Protein 4W8V (pdb70)

Secondary structure (DSSP, 8-state):
---S-EEEEEEEEESS-EEEE-----HHHHHIIIIISTTPPPB-HHHHHHHHHHHHHHHHHTT----HHHHHHHHHHHHHHS-HHHHTTT----SS--HHHHHHHHHTTT--HHHHHHHHHHHH--SSS--SSEEPPBEE-GGG--S----EEEEEEEEEE-S--SS---SSPTT----S--EEEEEE-SS-EEEEEEEES-HHHHHHHHHHHHHHHHHT-SSS-GGGTTT-EEE--/----EEEEEEEEESS-EEEE-----HHHHHHHHHTSTT---B-HHHHHHHHHHHHHHHHGGG----HHHHHHHHHHHHHHS-HHHHTTT----SS--HHHHHHHHHTTT--HHHHHHHHHHHH--SSS--SEEEPPBEE-GGG--S----EEEEEEEEEE-S-----PPTT----S--EEEEEEPTT-EEEEEEEESSHHHHHHHHHHHHHHHHHT-SSS-GGGTTT-EEE-

Structure (mmCIF, N/CA/C/O backbone):
data_4W8V
#
_entry.id   4W8V
#
_cell.length_a   72.396
_cell.length_b   127.731
_cell.length_c   133.303
_cell.angle_alpha   90.00
_cell.angle_beta   90.00
_cell.angle_gamma   90.00
#
_symmetry.space_group_name_H-M   'I 21 21 21'
#
loop_
_entity.id
_entity.type
_entity.pdbx_description
1 polymer 'CRISPR system Cmr subunit Cmr6'
2 water water
#
loop_
_atom_site.group_PDB
_atom_site.id
_atom_site.type_symbol
_atom_site.label_atom_id
_atom_site.label_alt_id
_atom_site.label_comp_id
_atom_site.label_asym_id
_atom_site.label_entity_id
_atom_site.label_seq_id
_atom_site.pdbx_PDB_ins_code
_atom_site.Cartn_x
_atom_site.Cartn_y
_atom_site.Cartn_z
_atom_site.occupancy
_atom_site.B_iso_or_equiv
_atom_site.auth_seq_id
_atom_site.auth_comp_id
_atom_site.auth_asym_id
_atom_site.auth_atom_id
_atom_site.pdbx_PDB_model_num
ATOM 1 N N . MET A 1 8 ? 23.050 -17.862 -34.206 1.00 108.98 102 MET A N 1
ATOM 2 C CA . MET A 1 8 ? 24.372 -17.259 -33.982 1.00 116.63 102 MET A CA 1
ATOM 3 C C . MET A 1 8 ? 24.625 -16.961 -32.506 1.00 131.24 102 MET A C 1
ATOM 4 O O . MET A 1 8 ? 25.614 -17.424 -31.931 1.00 132.07 102 MET A O 1
ATOM 6 N N . LEU A 1 9 ? 23.707 -16.191 -31.926 1.00 141.76 103 LEU A N 1
ATOM 7 C CA . LEU A 1 9 ? 23.915 -15.382 -30.730 1.00 139.14 103 LEU A CA 1
ATOM 8 C C . LEU A 1 9 ? 24.809 -14.208 -31.149 1.00 163.34 103 LEU A C 1
ATOM 9 O O . LEU A 1 9 ? 25.601 -14.310 -32.077 1.00 168.63 103 LEU A O 1
ATOM 11 N N . ASN A 1 10 ? 24.682 -13.080 -30.468 1.00 152.48 104 ASN A N 1
ATOM 12 C CA . ASN A 1 10 ? 25.331 -11.849 -30.924 1.00 151.43 104 ASN A CA 1
ATOM 13 C C . ASN A 1 10 ? 26.862 -11.887 -30.943 1.00 159.02 104 ASN A C 1
ATOM 14 O O . ASN A 1 10 ? 27.489 -10.963 -31.466 1.00 161.91 104 ASN A O 1
ATOM 19 N N . SER A 1 11 ? 27.442 -12.961 -30.401 1.00 148.34 105 SER A N 1
ATOM 20 C CA . SER A 1 11 ? 28.887 -13.082 -30.155 1.00 135.68 105 SER A CA 1
ATOM 21 C C . SER A 1 11 ? 29.348 -12.100 -29.071 1.00 129.45 105 SER A C 1
ATOM 22 O O . SER A 1 11 ? 30.543 -11.978 -28.789 1.00 137.14 105 SER A O 1
ATOM 25 N N . LEU A 1 12 ? 28.388 -11.406 -28.468 1.00 111.37 106 LEU A N 1
ATOM 26 C CA . LEU A 1 12 ? 28.648 -10.535 -27.333 1.00 100.61 106 LEU A CA 1
ATOM 27 C C . LEU A 1 12 ? 28.719 -11.329 -26.034 1.00 93.45 106 LEU A C 1
ATOM 28 O O . LEU A 1 12 ? 28.061 -12.354 -25.892 1.00 96.00 106 LEU A O 1
ATOM 33 N N . HIS A 1 13 ? 29.513 -10.845 -25.084 1.00 90.31 107 HIS A N 1
ATOM 34 C CA . HIS A 1 13 ? 29.488 -11.365 -23.724 1.00 86.23 107 HIS A CA 1
ATOM 35 C C . HIS A 1 13 ? 28.288 -10.791 -22.990 1.00 87.80 107 HIS A C 1
ATOM 36 O O . HIS A 1 13 ? 28.154 -9.575 -22.870 1.00 87.40 107 HIS A O 1
ATOM 43 N N . ALA A 1 14 ? 27.409 -11.653 -22.499 1.00 80.33 108 ALA A N 1
ATOM 44 C CA . ALA A 1 14 ? 26.239 -11.167 -21.785 1.00 76.33 108 ALA A CA 1
ATOM 45 C C . ALA A 1 14 ? 26.342 -11.433 -20.285 1.00 80.11 108 ALA A C 1
ATOM 46 O O . ALA A 1 14 ? 26.159 -12.563 -19.845 1.00 78.99 108 ALA A O 1
ATOM 48 N N . ILE A 1 15 ? 26.616 -10.386 -19.507 1.00 72.50 109 ILE A N 1
ATOM 49 C CA . ILE A 1 15 ? 26.610 -10.508 -18.053 1.00 71.37 109 ILE A CA 1
ATOM 50 C C . ILE A 1 15 ? 25.187 -10.299 -17.552 1.00 69.66 109 ILE A C 1
ATOM 51 O O . ILE A 1 15 ? 24.576 -9.267 -17.822 1.00 69.77 109 ILE A O 1
ATOM 56 N N . THR A 1 16 ? 24.644 -11.280 -16.839 1.00 62.96 110 THR A N 1
ATOM 57 C CA . THR A 1 16 ? 23.285 -11.156 -16.339 1.00 55.71 110 THR A CA 1
ATOM 58 C C . THR A 1 16 ? 23.152 -11.428 -14.851 1.00 61.82 110 THR A C 1
ATOM 59 O O . THR A 1 16 ? 24.023 -12.035 -14.230 1.00 69.80 110 THR A O 1
ATOM 63 N N . GLY A 1 17 ? 22.039 -10.963 -14.295 1.00 66.00 111 GLY A N 1
ATOM 64 C CA . GLY A 1 17 ? 21.650 -11.275 -12.935 1.00 62.36 111 GLY A CA 1
ATOM 65 C C . GLY A 1 17 ? 20.145 -11.214 -12.764 1.00 61.87 111 GLY A C 1
ATOM 66 O O . GLY A 1 17 ? 19.445 -10.640 -13.584 1.00 65.99 111 GLY A O 1
ATOM 67 N N . LYS A 1 18 ? 19.646 -11.818 -11.694 1.00 70.82 112 LYS A N 1
ATOM 68 C CA . LYS A 1 18 ? 18.231 -11.746 -11.363 1.00 74.03 112 LYS A CA 1
ATOM 69 C C . LYS A 1 18 ? 17.992 -10.744 -10.241 1.00 71.76 112 LYS A C 1
ATOM 70 O O . LYS A 1 18 ? 18.631 -10.816 -9.199 1.00 70.59 112 LYS A O 1
ATOM 76 N N . PHE A 1 19 ? 17.062 -9.819 -10.457 1.00 64.75 113 PHE A N 1
ATOM 77 C CA . PHE A 1 19 ? 16.813 -8.736 -9.509 1.00 61.18 113 PHE A CA 1
ATOM 78 C C . PHE A 1 19 ? 15.357 -8.722 -9.091 1.00 61.00 113 PHE A C 1
ATOM 79 O O . PHE A 1 19 ? 14.478 -8.996 -9.897 1.00 64.79 113 PHE A O 1
ATOM 87 N N . LYS A 1 20 ? 15.102 -8.434 -7.821 1.00 60.95 114 LYS A N 1
ATOM 88 C CA . LYS A 1 20 ? 13.729 -8.270 -7.364 1.00 61.58 114 LYS A CA 1
ATOM 89 C C . LYS A 1 20 ? 13.522 -6.827 -6.970 1.00 59.14 114 LYS A C 1
ATOM 90 O O . LYS A 1 20 ? 14.480 -6.159 -6.596 1.00 60.56 114 LYS A O 1
ATOM 96 N N . THR A 1 21 ? 12.283 -6.347 -7.079 1.00 55.08 115 THR A N 1
ATOM 97 C CA . THR A 1 21 ? 11.935 -4.995 -6.656 1.00 59.81 115 THR A CA 1
ATOM 98 C C . THR A 1 21 ? 11.997 -4.900 -5.129 1.00 67.45 115 THR A C 1
ATOM 99 O O . THR A 1 21 ? 11.179 -5.513 -4.443 1.00 67.45 115 THR A O 1
ATOM 103 N N . GLN A 1 22 ? 12.975 -4.172 -4.592 1.00 58.39 116 GLN A N 1
ATOM 104 C CA . GLN A 1 22 ? 13.092 -4.052 -3.141 1.00 60.15 116 GLN A CA 1
ATOM 105 C C . GLN A 1 22 ? 11.972 -3.169 -2.577 1.00 64.96 116 GLN A C 1
ATOM 106 O O . GLN A 1 22 ? 11.420 -3.454 -1.513 1.00 66.91 116 GLN A O 1
ATOM 112 N N . SER A 1 23 ? 11.650 -2.102 -3.303 1.00 58.84 117 SER A N 1
ATOM 113 C CA . SER A 1 23 ? 10.507 -1.256 -3.019 1.00 56.64 117 SER A CA 1
ATOM 114 C C . SER A 1 23 ? 9.596 -1.273 -4.249 1.00 63.39 117 SER A C 1
ATOM 115 O O . SER A 1 23 ? 9.950 -1.845 -5.276 1.00 63.50 117 SER A O 1
ATOM 118 N N . ARG A 1 24 ? 8.422 -0.654 -4.160 1.00 61.43 118 ARG A N 1
ATOM 119 C CA . ARG A 1 24 ? 7.517 -0.661 -5.297 1.00 51.06 118 ARG A CA 1
ATOM 120 C C . ARG A 1 24 ? 8.098 0.085 -6.484 1.00 57.21 118 ARG A C 1
ATOM 121 O O . ARG A 1 24 ? 8.825 1.083 -6.347 1.00 54.17 118 ARG A O 1
ATOM 129 N N . LEU A 1 25 ? 7.767 -0.413 -7.664 1.00 58.01 119 LEU A N 1
ATOM 130 C CA . LEU A 1 25 ? 8.295 0.155 -8.886 1.00 61.88 119 LEU A CA 1
ATOM 131 C C . LEU A 1 25 ? 7.175 0.817 -9.685 1.00 58.93 119 LEU A C 1
ATOM 132 O O . LEU A 1 25 ? 6.125 0.214 -9.938 1.00 66.92 119 LEU A O 1
ATOM 137 N N . VAL A 1 26 ? 7.410 2.072 -10.046 1.00 58.62 120 VAL A N 1
ATOM 138 C CA . VAL A 1 26 ? 6.431 2.903 -10.733 1.00 54.79 120 VAL A CA 1
ATOM 139 C C . VAL A 1 26 ? 6.898 3.161 -12.163 1.00 53.09 120 VAL A C 1
ATOM 140 O O . VAL A 1 26 ? 7.910 3.807 -12.398 1.00 60.35 120 VAL A O 1
ATOM 144 N N . VAL A 1 27 ? 6.157 2.617 -13.115 1.00 53.81 121 VAL A N 1
ATOM 145 C CA . VAL A 1 27 ? 6.559 2.576 -14.521 1.00 52.99 121 VAL A CA 1
ATOM 146 C C . VAL A 1 27 ? 5.519 3.258 -15.398 1.00 55.51 121 VAL A C 1
ATOM 147 O O . VAL A 1 27 ? 4.340 2.972 -15.280 1.00 61.97 121 VAL A O 1
ATOM 151 N N . GLY A 1 28 ? 5.948 4.166 -16.273 1.00 60.60 122 GLY A N 1
ATOM 152 C CA . GLY A 1 28 ? 5.051 4.793 -17.230 1.00 51.52 122 GLY A CA 1
ATOM 153 C C . GLY A 1 28 ? 4.796 3.904 -18.433 1.00 65.06 122 GLY A C 1
ATOM 154 O O . GLY A 1 28 ? 5.729 3.330 -19.008 1.00 59.88 122 GLY A O 1
ATOM 155 N N . LEU A 1 29 ? 3.532 3.771 -18.812 1.00 57.39 123 LEU A N 1
ATOM 156 C CA . LEU A 1 29 ? 3.200 3.049 -20.029 1.00 65.94 123 LEU A CA 1
ATOM 157 C C . LEU A 1 29 ? 3.259 3.961 -21.246 1.00 78.47 123 LEU A C 1
ATOM 158 O O . LEU A 1 29 ? 2.521 4.942 -21.340 1.00 74.55 123 LEU A O 1
ATOM 163 N N . GLY A 1 30 ? 4.148 3.635 -22.174 1.00 81.25 124 GLY A N 1
ATOM 164 C CA . GLY A 1 30 ? 4.303 4.431 -23.371 1.00 76.31 124 GLY A CA 1
ATOM 165 C C . GLY A 1 30 ? 3.290 4.031 -24.419 1.00 71.53 124 GLY A C 1
ATOM 166 O O . GLY A 1 30 ? 2.205 3.559 -24.100 1.00 69.33 124 GLY A O 1
ATOM 167 N N . ASP A 1 31 ? 3.635 4.258 -25.677 1.00 79.93 125 ASP A N 1
ATOM 168 C CA . ASP A 1 31 ? 2.909 3.660 -26.781 1.00 72.74 125 ASP A CA 1
ATOM 169 C C . ASP A 1 31 ? 3.432 2.250 -26.993 1.00 65.57 125 ASP A C 1
ATOM 170 O O . ASP A 1 31 ? 4.477 2.046 -27.606 1.00 68.52 125 ASP A O 1
ATOM 175 N N . GLU A 1 32 ? 2.698 1.282 -26.464 1.00 63.67 126 GLU A N 1
ATOM 176 C CA . GLU A 1 32 ? 3.094 -0.125 -26.581 1.00 63.90 126 GLU A CA 1
ATOM 177 C C . GLU A 1 32 ? 2.834 -0.646 -27.972 1.00 55.38 126 GLU A C 1
ATOM 178 O O . GLU A 1 32 ? 1.745 -0.541 -28.501 1.00 59.75 126 GLU A O 1
ATOM 184 N N . SER A 1 33 ? 3.880 -1.174 -28.578 1.00 54.01 127 SER A N 1
ATOM 185 C CA . SER A 1 33 ? 3.734 -2.060 -29.727 1.00 56.04 127 SER A CA 1
ATOM 186 C C . SER A 1 33 ? 2.928 -3.333 -29.381 1.00 56.90 127 SER A C 1
ATOM 187 O O . SER A 1 33 ? 2.754 -3.691 -28.212 1.00 62.04 127 SER A O 1
ATOM 190 N N . VAL A 1 34 ? 2.432 -4.004 -30.407 1.00 66.32 128 VAL A N 1
ATOM 191 C CA . VAL A 1 34 ? 1.706 -5.260 -30.243 1.00 60.38 128 VAL A CA 1
ATOM 192 C C . VAL A 1 34 ? 2.551 -6.317 -29.551 1.00 59.70 128 VAL A C 1
ATOM 193 O O . VAL A 1 34 ? 2.053 -7.083 -28.708 1.00 62.27 128 VAL A O 1
ATOM 197 N N . TYR A 1 35 ? 3.830 -6.366 -29.904 1.00 52.56 129 TYR A N 1
ATOM 198 C CA . TYR A 1 35 ? 4.749 -7.261 -29.214 1.00 55.76 129 TYR A CA 1
ATOM 199 C C . TYR A 1 35 ? 4.799 -6.956 -27.720 1.00 63.99 129 TYR A C 1
ATOM 200 O O . TYR A 1 35 ? 4.539 -7.839 -26.900 1.00 54.22 129 TYR A O 1
ATOM 209 N N . GLU A 1 36 ? 5.071 -5.694 -27.368 1.00 55.61 130 GLU A N 1
ATOM 210 C CA . GLU A 1 36 ? 5.175 -5.322 -25.966 1.00 55.03 130 GLU A CA 1
ATOM 211 C C . GLU A 1 36 ? 3.907 -5.631 -25.188 1.00 54.90 130 GLU A C 1
ATOM 212 O O . GLU A 1 36 ? 3.982 -6.050 -24.023 1.00 54.92 130 GLU A O 1
ATOM 218 N N . THR A 1 37 ? 2.758 -5.389 -25.808 1.00 50.24 131 THR A N 1
ATOM 219 C CA . THR A 1 37 ? 1.477 -5.712 -25.193 1.00 56.48 131 THR A CA 1
ATOM 220 C C . THR A 1 37 ? 1.313 -7.238 -25.056 1.00 65.26 131 THR A C 1
ATOM 221 O O . THR A 1 37 ? 0.817 -7.751 -24.046 1.00 57.88 131 THR A O 1
ATOM 225 N N . SER A 1 38 ? 1.762 -7.966 -26.063 1.00 56.30 132 SER A N 1
ATOM 226 C CA . SER A 1 38 ? 1.645 -9.437 -26.026 1.00 58.36 132 SER A CA 1
ATOM 227 C C . SER A 1 38 ? 2.397 -10.047 -24.837 1.00 62.47 132 SER A C 1
ATOM 228 O O . SER A 1 38 ? 1.813 -10.726 -23.999 1.00 62.96 132 SER A O 1
ATOM 231 N N . ILE A 1 39 ? 3.697 -9.813 -24.768 1.00 55.85 133 ILE A N 1
ATOM 232 C CA . ILE A 1 39 ? 4.489 -10.247 -23.625 1.00 64.75 133 ILE A CA 1
ATOM 233 C C . ILE A 1 39 ? 3.898 -9.784 -22.291 1.00 68.47 133 ILE A C 1
ATOM 234 O O . ILE A 1 39 ? 3.763 -10.574 -21.367 1.00 56.71 133 ILE A O 1
ATOM 239 N N . ARG A 1 40 ? 3.521 -8.508 -22.193 1.00 60.69 134 ARG A N 1
ATOM 240 C CA . ARG A 1 40 ? 3.115 -7.974 -20.892 1.00 68.63 134 ARG A CA 1
ATOM 241 C C . ARG A 1 40 ? 1.801 -8.593 -20.399 1.00 61.26 134 ARG A C 1
ATOM 242 O O . ARG A 1 40 ? 1.689 -8.991 -19.245 1.00 66.53 134 ARG A O 1
ATOM 250 N N . LEU A 1 41 ? 0.806 -8.665 -21.269 1.00 62.72 135 LEU A N 1
ATOM 251 C CA . LEU A 1 41 ? -0.489 -9.194 -20.862 1.00 63.09 135 LEU A CA 1
ATOM 252 C C . LEU A 1 41 ? -0.440 -10.717 -20.657 1.00 64.27 135 LEU A C 1
ATOM 253 O O . LEU A 1 41 ? -0.906 -11.230 -19.642 1.00 70.39 135 LEU A O 1
ATOM 258 N N . LEU A 1 42 ? 0.169 -11.419 -21.604 1.00 59.75 136 LEU A N 1
ATOM 259 C CA . LEU A 1 42 ? 0.028 -12.877 -21.703 1.00 58.58 136 LEU A CA 1
ATOM 260 C C . LEU A 1 42 ? 1.089 -13.652 -20.931 1.00 63.28 136 LEU A C 1
ATOM 261 O O . LEU A 1 42 ? 0.853 -14.777 -20.495 1.00 70.75 136 LEU A O 1
ATOM 266 N N . ARG A 1 43 ? 2.260 -13.051 -20.770 1.00 64.06 137 ARG A N 1
ATOM 267 C CA . ARG A 1 43 ? 3.356 -13.680 -20.051 1.00 67.26 137 ARG A CA 1
ATOM 268 C C . ARG A 1 43 ? 3.526 -13.166 -18.623 1.00 72.63 137 ARG A C 1
ATOM 269 O O . ARG A 1 43 ? 3.747 -13.950 -17.690 1.00 64.16 137 ARG A O 1
ATOM 277 N N . ASN A 1 44 ? 3.435 -11.848 -18.450 1.00 61.43 138 ASN A N 1
ATOM 278 C CA . ASN A 1 44 ? 3.910 -11.240 -17.212 1.00 57.26 138 ASN A CA 1
ATOM 279 C C . ASN A 1 44 ? 2.856 -10.654 -16.262 1.00 60.20 138 ASN A C 1
ATOM 280 O O . ASN A 1 44 ? 3.195 -9.873 -15.388 1.00 69.95 138 ASN A O 1
ATOM 285 N N . TYR A 1 45 ? 1.600 -11.036 -16.419 1.00 59.47 139 TYR A N 1
ATOM 286 C CA . TYR A 1 45 ? 0.513 -10.593 -15.543 1.00 67.62 139 TYR A CA 1
ATOM 287 C C . TYR A 1 45 ? 0.354 -9.073 -15.517 1.00 63.64 139 TYR A C 1
ATOM 288 O O . TYR A 1 45 ? -0.059 -8.502 -14.514 1.00 64.71 139 TYR A O 1
ATOM 297 N N . GLY A 1 46 ? 0.682 -8.419 -16.621 1.00 72.18 140 GLY A N 1
ATOM 298 C CA . GLY A 1 46 ? 0.506 -6.977 -16.729 1.00 60.40 140 GLY A CA 1
ATOM 299 C C . GLY A 1 46 ? 1.717 -6.165 -16.320 1.00 60.87 140 GLY A C 1
ATOM 300 O O . GLY A 1 46 ? 1.728 -4.935 -16.458 1.00 64.77 140 GLY A O 1
ATOM 301 N N . VAL A 1 47 ? 2.746 -6.842 -15.830 1.00 62.06 141 VAL A N 1
ATOM 302 C CA . VAL A 1 47 ? 3.949 -6.161 -15.353 1.00 61.98 141 VAL A CA 1
ATOM 303 C C . VAL A 1 47 ? 4.807 -5.637 -16.514 1.00 62.93 141 VAL A C 1
ATOM 304 O O . VAL A 1 47 ? 5.256 -6.419 -17.354 1.00 69.78 141 VAL A O 1
ATOM 308 N N . PRO A 1 48 ? 5.034 -4.310 -16.579 1.00 56.43 142 PRO A N 1
ATOM 309 C CA . PRO A 1 48 ? 5.824 -3.817 -17.709 1.00 55.19 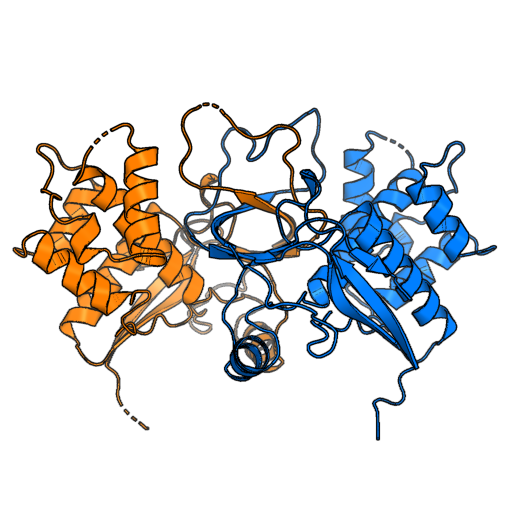142 PRO A CA 1
ATOM 310 C C . PRO A 1 48 ? 7.322 -4.017 -17.503 1.00 50.51 142 PRO A C 1
ATOM 311 O O . PRO A 1 48 ? 7.760 -4.398 -16.428 1.00 59.53 142 PRO A O 1
ATOM 315 N N . TYR A 1 49 ? 8.123 -3.799 -18.529 1.00 55.47 143 TYR A N 1
ATOM 316 C CA . TYR A 1 49 ? 9.564 -3.901 -18.338 1.00 59.31 143 TYR A CA 1
ATOM 317 C C . TYR A 1 49 ? 10.191 -2.546 -18.071 1.00 60.63 143 TYR A C 1
ATOM 318 O O . TYR A 1 49 ? 9.527 -1.509 -18.140 1.00 59.94 143 TYR A O 1
ATOM 327 N N . ILE A 1 50 ? 11.481 -2.584 -17.745 1.00 69.29 144 ILE A N 1
ATOM 328 C CA . ILE A 1 50 ? 12.293 -1.386 -17.568 1.00 56.81 144 ILE A CA 1
ATOM 329 C C . ILE A 1 50 ? 13.198 -1.234 -18.769 1.00 55.70 144 ILE A C 1
ATOM 330 O O . ILE A 1 50 ? 14.073 -2.073 -18.989 1.00 55.76 144 ILE A O 1
ATOM 335 N N . PRO A 1 51 ? 13.005 -0.156 -19.548 1.00 61.74 145 PRO A N 1
ATOM 336 C CA . PRO A 1 51 ? 13.802 0.086 -20.756 1.00 55.80 145 PRO A CA 1
ATOM 337 C C . PRO A 1 51 ? 15.298 0.172 -20.462 1.00 54.83 145 PRO A C 1
ATOM 338 O O . PRO A 1 51 ? 15.720 0.782 -19.487 1.00 62.08 145 PRO A O 1
ATOM 342 N N . GLY A 1 52 ? 16.098 -0.445 -21.310 1.00 58.00 146 GLY A N 1
ATOM 343 C CA . GLY A 1 52 ? 17.540 -0.413 -21.146 1.00 69.51 146 GLY A CA 1
ATOM 344 C C . GLY A 1 52 ? 18.119 0.992 -21.245 1.00 61.60 146 GLY A C 1
ATOM 345 O O . GLY A 1 52 ? 19.210 1.263 -20.740 1.00 68.13 146 GLY A O 1
ATOM 346 N N . SER A 1 53 ? 17.398 1.885 -21.918 1.00 62.11 147 SER A N 1
ATOM 347 C CA . SER A 1 53 ? 17.817 3.276 -22.015 1.00 61.25 147 SER A CA 1
ATOM 348 C C . SER A 1 53 ? 17.667 3.935 -20.650 1.00 62.17 147 SER A C 1
ATOM 349 O O . SER A 1 53 ? 18.478 4.777 -20.268 1.00 61.54 147 SER A O 1
ATOM 352 N N . ALA A 1 54 ? 16.648 3.534 -19.900 1.00 55.41 148 ALA A N 1
ATOM 353 C CA . ALA A 1 54 ? 16.503 4.014 -18.531 1.00 59.79 148 ALA A CA 1
ATOM 354 C C . ALA A 1 54 ? 17.590 3.437 -17.617 1.00 58.84 148 ALA A C 1
ATOM 355 O O . ALA A 1 54 ? 18.096 4.135 -16.745 1.00 59.06 148 ALA A O 1
ATOM 357 N N . ILE A 1 55 ? 17.950 2.171 -17.817 1.00 52.28 149 ILE A N 1
ATOM 358 C CA . ILE A 1 55 ? 19.036 1.570 -17.047 1.00 54.22 149 ILE A CA 1
ATOM 359 C C . ILE A 1 55 ? 20.345 2.293 -17.362 1.00 55.63 149 ILE A C 1
ATOM 360 O O . ILE A 1 55 ? 21.110 2.630 -16.455 1.00 61.11 149 ILE A O 1
ATOM 365 N N . LYS A 1 56 ? 20.564 2.590 -18.641 1.00 57.00 150 LYS A N 1
ATOM 366 C CA . LYS A 1 56 ? 21.732 3.356 -19.067 1.00 54.40 150 LYS A CA 1
ATOM 367 C C . LYS A 1 56 ? 21.770 4.766 -18.472 1.00 59.15 150 LYS A C 1
ATOM 368 O O . LYS A 1 56 ? 22.810 5.221 -18.016 1.00 66.03 150 LYS A O 1
ATOM 374 N N . GLY A 1 57 ? 20.635 5.457 -18.501 1.00 55.76 151 GLY A N 1
ATOM 375 C CA . GLY A 1 57 ? 20.527 6.798 -17.958 1.00 45.84 151 GLY A CA 1
ATOM 376 C C . GLY A 1 57 ? 20.867 6.917 -16.487 1.00 55.06 151 GLY A C 1
ATOM 377 O O . GLY A 1 57 ? 21.730 7.712 -16.101 1.00 55.41 151 GLY A O 1
ATOM 378 N N . VAL A 1 58 ? 20.188 6.137 -15.655 1.00 53.49 152 VAL A N 1
ATOM 379 C CA . VAL A 1 58 ? 20.483 6.142 -14.229 1.00 59.10 152 VAL A CA 1
ATOM 380 C C . VAL A 1 58 ? 21.950 5.747 -13.939 1.00 56.81 152 VAL A C 1
ATOM 381 O O . VAL A 1 58 ? 22.562 6.279 -13.018 1.00 56.25 152 VAL A O 1
ATOM 385 N N . THR A 1 59 ? 22.522 4.842 -14.737 1.00 51.17 153 THR A N 1
ATOM 386 C CA . THR A 1 59 ? 23.917 4.430 -14.553 1.00 58.27 153 THR A CA 1
ATOM 387 C C . THR A 1 59 ? 24.894 5.518 -15.008 1.00 55.10 153 THR A C 1
ATOM 388 O O . THR A 1 59 ? 25.898 5.739 -14.356 1.00 61.53 153 THR A O 1
ATOM 392 N N . ARG A 1 60 ? 24.612 6.158 -16.142 1.00 55.38 154 ARG A N 1
ATOM 393 C CA . ARG A 1 60 ? 25.262 7.407 -16.543 1.00 68.24 154 ARG A CA 1
ATOM 394 C C . ARG A 1 60 ? 25.271 8.427 -15.397 1.00 59.19 154 ARG A C 1
ATOM 395 O O . ARG A 1 60 ? 26.298 8.991 -15.041 1.00 60.09 154 ARG A O 1
ATOM 403 N N . HIS A 1 61 ? 24.079 8.673 -14.870 1.00 50.00 155 HIS A N 1
ATOM 404 C CA . HIS A 1 61 ? 23.847 9.673 -13.844 1.00 52.08 155 HIS A CA 1
ATOM 405 C C . HIS A 1 61 ? 24.712 9.430 -12.635 1.00 52.82 155 HIS A C 1
ATOM 406 O O . HIS A 1 61 ? 25.323 10.356 -12.095 1.00 61.11 155 HIS A O 1
ATOM 413 N N . LEU A 1 62 ? 24.760 8.174 -12.217 1.00 58.39 156 LEU A N 1
ATOM 414 C CA . LEU A 1 62 ? 25.596 7.747 -11.108 1.00 54.66 156 LEU A CA 1
ATOM 415 C C . LEU A 1 62 ? 27.033 8.199 -11.307 1.00 60.65 156 LEU A C 1
ATOM 416 O O . LEU A 1 62 ? 27.646 8.767 -10.395 1.00 63.18 156 LEU A O 1
ATOM 421 N N . THR A 1 63 ? 27.562 7.966 -12.508 1.00 59.99 157 THR A N 1
ATOM 422 C CA . THR A 1 63 ? 28.969 8.249 -12.763 1.00 62.31 157 THR A CA 1
ATOM 423 C C . THR A 1 63 ? 29.260 9.744 -12.863 1.00 63.15 157 THR A C 1
ATOM 424 O O . THR A 1 63 ? 30.377 10.170 -12.584 1.00 67.28 157 THR A O 1
ATOM 428 N N . TYR A 1 64 ? 28.278 10.544 -13.268 1.00 58.93 158 TYR A N 1
ATOM 429 C CA . TYR A 1 64 ? 28.506 11.988 -13.349 1.00 66.79 158 TYR A CA 1
ATOM 430 C C . TYR A 1 64 ? 28.490 12.554 -11.944 1.00 63.35 158 TYR A C 1
ATOM 431 O O . TYR A 1 64 ? 29.169 13.523 -11.646 1.00 65.43 158 TYR A O 1
ATOM 440 N N . TYR A 1 65 ? 27.681 11.930 -11.097 1.00 54.96 159 TYR A N 1
ATOM 441 C CA . TYR A 1 65 ? 27.556 12.318 -9.711 1.00 55.39 159 TYR A CA 1
ATOM 442 C C . TYR A 1 65 ? 28.858 12.070 -8.956 1.00 65.74 159 TYR A C 1
ATOM 443 O O . TYR A 1 65 ? 29.351 12.936 -8.227 1.00 66.53 159 TYR A O 1
ATOM 452 N N . VAL A 1 66 ? 29.414 10.883 -9.137 1.00 62.64 160 VAL A N 1
ATOM 453 C CA . VAL A 1 66 ? 30.658 10.512 -8.485 1.00 60.80 160 VAL A CA 1
ATOM 454 C C . VAL A 1 66 ? 31.825 11.355 -9.007 1.00 62.44 160 VAL A C 1
ATOM 455 O O . VAL A 1 66 ? 32.635 11.860 -8.226 1.00 66.29 160 VAL A O 1
ATOM 459 N N . LEU A 1 67 ? 31.901 11.524 -10.325 1.00 66.88 161 LEU A N 1
ATOM 460 C CA . LEU A 1 67 ? 33.033 12.218 -10.937 1.00 63.15 161 LEU A CA 1
ATOM 461 C C . LEU A 1 67 ? 33.035 13.715 -10.646 1.00 73.21 161 LEU A C 1
ATOM 462 O O . LEU A 1 67 ? 34.064 14.378 -10.802 1.00 66.29 161 LEU A O 1
ATOM 467 N N . ALA A 1 68 ? 31.885 14.242 -10.236 1.00 68.54 162 ALA A N 1
ATOM 468 C CA . ALA A 1 68 ? 31.789 15.635 -9.819 1.00 72.60 162 ALA A CA 1
ATOM 469 C C . ALA A 1 68 ? 32.659 15.856 -8.580 1.00 69.91 162 ALA A C 1
ATOM 470 O O . ALA A 1 68 ? 33.201 16.935 -8.369 1.00 73.93 162 ALA A O 1
ATOM 472 N N . GLU A 1 69 ? 32.798 14.815 -7.766 1.00 73.80 163 GLU A N 1
ATOM 473 C CA . GLU A 1 69 ? 33.664 14.870 -6.598 1.00 69.77 163 GLU A CA 1
ATOM 474 C C . GLU A 1 69 ? 35.150 14.950 -6.994 1.00 80.84 163 GLU A C 1
ATOM 475 O O . GLU A 1 69 ? 35.995 15.266 -6.157 1.00 79.44 163 GLU A O 1
ATOM 481 N N . PHE A 1 70 ? 35.457 14.672 -8.265 1.00 71.78 164 PHE A N 1
ATOM 482 C CA . PHE A 1 70 ? 36.843 14.622 -8.752 1.00 74.79 164 PHE A CA 1
ATOM 483 C C . PHE A 1 70 ? 37.360 15.952 -9.317 1.00 72.32 164 PHE A C 1
ATOM 484 O O . PHE A 1 70 ? 38.498 16.030 -9.757 1.00 75.58 164 PHE A O 1
ATOM 492 N N . ILE A 1 71 ? 36.525 16.985 -9.334 1.00 77.55 165 ILE A N 1
ATOM 493 C CA . ILE A 1 71 ? 36.959 18.306 -9.781 1.00 82.80 165 ILE A CA 1
ATOM 494 C C . ILE A 1 71 ? 36.564 19.346 -8.733 1.00 104.10 165 ILE A C 1
ATOM 495 O O . ILE A 1 71 ? 35.760 19.056 -7.851 1.00 101.31 165 ILE A O 1
ATOM 500 N N . ASN A 1 72 ? 37.156 20.535 -8.805 1.00 130.98 166 ASN A N 1
ATOM 501 C CA . ASN A 1 72 ? 36.907 21.572 -7.806 1.00 122.17 166 ASN A CA 1
ATOM 502 C C . ASN A 1 72 ? 37.038 22.974 -8.396 1.00 114.44 166 ASN A C 1
ATOM 503 O O . ASN A 1 72 ? 36.144 23.439 -9.105 1.00 109.05 166 ASN A O 1
ATOM 505 N N . ASN A 1 75 ? 33.852 24.378 -7.491 1.00 119.42 169 ASN A N 1
ATOM 506 C CA . ASN A 1 75 ? 32.845 25.325 -7.018 1.00 126.35 169 ASN A CA 1
ATOM 507 C C . ASN A 1 75 ? 31.742 24.639 -6.221 1.00 117.45 169 ASN A C 1
ATOM 508 O O . ASN A 1 75 ? 32.008 23.711 -5.457 1.00 117.45 169 ASN A O 1
ATOM 513 N N . ASP A 1 76 ? 30.507 25.107 -6.396 1.00 103.22 170 ASP A N 1
ATOM 514 C CA . ASP A 1 76 ? 29.343 24.433 -5.825 1.00 95.98 170 ASP A CA 1
ATOM 515 C C . ASP A 1 76 ? 29.184 23.051 -6.442 1.00 87.65 170 ASP A C 1
ATOM 516 O O . ASP A 1 76 ? 29.437 22.869 -7.632 1.00 79.44 170 ASP A O 1
ATOM 521 N N . PHE A 1 77 ? 28.766 22.076 -5.642 1.00 80.60 171 PHE A N 1
ATOM 522 C CA . PHE A 1 77 ? 28.655 20.713 -6.151 1.00 80.00 171 PHE A CA 1
ATOM 523 C C . PHE A 1 77 ? 27.723 20.615 -7.367 1.00 69.55 171 PHE A C 1
ATOM 524 O O . PHE A 1 77 ? 28.117 20.072 -8.386 1.00 67.41 171 PHE A O 1
ATOM 532 N N . TYR A 1 78 ? 26.515 21.166 -7.263 1.00 63.13 172 TYR A N 1
ATOM 533 C CA . TYR A 1 78 ? 25.543 21.112 -8.352 1.00 65.58 172 TYR A CA 1
ATOM 534 C C . TYR A 1 78 ? 26.115 21.632 -9.677 1.00 70.01 172 TYR A C 1
ATOM 535 O O . TYR A 1 78 ? 25.783 21.106 -10.742 1.00 75.34 172 TYR A O 1
ATOM 544 N N . LYS A 1 79 ? 26.973 22.652 -9.621 1.00 65.30 173 LYS A N 1
ATOM 545 C CA . LYS A 1 79 ? 27.608 23.157 -10.832 1.00 64.04 173 LYS A CA 1
ATOM 546 C C . LYS A 1 79 ? 28.592 22.139 -11.409 1.00 64.60 173 LYS A C 1
ATOM 547 O O . LYS A 1 79 ? 28.647 21.939 -12.620 1.00 64.86 173 LYS A O 1
ATOM 553 N N . ARG A 1 80 ? 29.371 21.501 -10.543 1.00 65.00 174 ARG A N 1
ATOM 554 C CA . ARG A 1 80 ? 30.336 20.507 -10.997 1.00 65.87 174 ARG A CA 1
ATOM 555 C C . ARG A 1 80 ? 29.648 19.310 -11.656 1.00 67.41 174 ARG A C 1
ATOM 556 O O . ARG A 1 80 ? 30.090 18.827 -12.697 1.00 66.63 174 ARG A O 1
ATOM 564 N N . ALA A 1 81 ? 28.565 18.843 -11.044 1.00 62.06 175 ALA A N 1
ATOM 565 C CA . ALA A 1 81 ? 27.832 17.695 -11.569 1.00 62.51 175 ALA A CA 1
ATOM 566 C C . ALA A 1 81 ? 27.286 18.004 -12.947 1.00 58.45 175 ALA A C 1
ATOM 567 O O . ALA A 1 81 ? 27.318 17.158 -13.842 1.00 66.10 175 ALA A O 1
ATOM 569 N N . LYS A 1 82 ? 26.799 19.227 -13.118 1.00 62.86 176 LYS A N 1
ATOM 570 C CA . LYS A 1 82 ? 26.238 19.647 -14.387 1.00 63.33 176 LYS A CA 1
ATOM 571 C C . LYS A 1 82 ? 27.346 19.692 -15.433 1.00 63.60 176 LYS A C 1
ATOM 572 O O . LYS A 1 82 ? 27.151 19.329 -16.593 1.00 65.89 176 LYS A O 1
ATOM 578 N N . THR A 1 83 ? 28.527 20.113 -15.000 1.00 66.85 177 THR A N 1
ATOM 579 C CA . THR A 1 83 ? 29.694 20.149 -15.862 1.00 63.00 177 THR A CA 1
ATOM 580 C C . THR A 1 83 ? 30.081 18.756 -16.342 1.00 64.82 177 THR A C 1
ATOM 581 O O . THR A 1 83 ? 30.314 18.557 -17.525 1.00 69.29 177 THR A O 1
ATOM 585 N N . VAL A 1 84 ? 30.165 17.799 -15.426 1.00 62.87 178 VAL A N 1
ATOM 586 C CA . VAL A 1 84 ? 30.560 16.443 -15.790 1.00 64.96 178 VAL A CA 1
ATOM 587 C C . VAL A 1 84 ? 29.510 15.817 -16.714 1.00 64.96 178 VAL A C 1
ATOM 588 O O . VAL A 1 84 ? 29.843 15.173 -17.704 1.00 62.53 178 VAL A O 1
ATOM 592 N N . GLN A 1 85 ? 28.239 16.038 -16.393 1.00 68.11 179 GLN A N 1
ATOM 593 C CA . GLN A 1 85 ? 27.125 15.483 -17.152 1.00 66.83 179 GLN A CA 1
ATOM 594 C C . GLN A 1 85 ? 27.134 16.034 -18.580 1.00 70.38 179 GLN A C 1
ATOM 595 O O . GLN A 1 85 ? 27.147 15.266 -19.556 1.00 61.60 179 GLN A O 1
ATOM 601 N N . ASP A 1 86 ? 27.180 17.362 -18.706 1.00 70.83 180 ASP A N 1
ATOM 602 C CA . ASP A 1 86 ? 27.203 18.009 -20.024 1.00 62.83 180 ASP A CA 1
ATOM 603 C C . ASP A 1 86 ? 28.410 17.580 -20.832 1.00 62.60 180 ASP A C 1
ATOM 604 O O . ASP A 1 86 ? 28.317 17.438 -22.051 1.00 69.20 180 ASP A O 1
ATOM 609 N N . ALA A 1 87 ? 29.542 17.378 -20.159 1.00 64.32 181 ALA A N 1
ATOM 610 C CA . ALA A 1 87 ? 30.770 16.975 -20.832 1.00 63.00 181 ALA A CA 1
ATOM 611 C C . ALA A 1 87 ? 30.644 15.588 -21.431 1.00 70.80 181 ALA A C 1
ATOM 612 O O . ALA A 1 87 ? 30.932 15.385 -22.603 1.00 72.48 181 ALA A O 1
ATOM 614 N N . PHE A 1 88 ? 30.223 14.623 -20.626 1.00 68.53 182 PHE A N 1
ATOM 615 C CA . PHE A 1 88 ? 30.091 13.278 -21.142 1.00 66.92 182 PHE A CA 1
ATOM 616 C C . PHE A 1 88 ? 29.012 13.176 -22.224 1.00 67.54 182 PHE A C 1
ATOM 617 O O . PHE A 1 88 ? 29.191 12.467 -23.210 1.00 69.28 182 PHE A O 1
ATOM 625 N N . MET A 1 89 ? 27.907 13.894 -22.052 1.00 64.39 183 MET A N 1
ATOM 626 C CA . MET A 1 89 ? 26.762 13.711 -22.934 1.00 68.20 183 MET A CA 1
ATOM 627 C C . MET A 1 89 ? 26.766 14.606 -24.185 1.00 73.26 183 MET A C 1
ATOM 628 O O . MET A 1 89 ? 26.217 14.216 -25.224 1.00 72.04 183 MET A O 1
ATOM 633 N N . LYS A 1 90 ? 27.380 15.782 -24.096 1.00 68.67 184 LYS A N 1
ATOM 634 C CA . LYS A 1 90 ? 27.311 16.760 -25.181 1.00 72.71 184 LYS A CA 1
ATOM 635 C C . LYS A 1 90 ? 28.674 17.100 -25.779 1.00 77.94 184 LYS A C 1
ATOM 636 O O . LYS A 1 90 ? 28.787 17.354 -26.978 1.00 92.17 184 LYS A O 1
ATOM 642 N N . GLY A 1 91 ? 29.708 17.103 -24.947 1.00 76.83 185 GLY A N 1
ATOM 643 C CA . GLY A 1 91 ? 31.026 17.507 -25.395 1.00 71.71 185 GLY A CA 1
ATOM 644 C C . GLY A 1 91 ? 32.060 16.405 -25.356 1.00 72.15 185 GLY A C 1
ATOM 645 O O . GLY A 1 91 ? 31.745 15.230 -25.564 1.00 77.39 185 GLY A O 1
ATOM 646 N N . ASP A 1 92 ? 33.303 16.801 -25.100 1.00 71.47 186 ASP A N 1
ATOM 647 C CA . ASP A 1 92 ? 34.423 15.881 -24.972 1.00 82.20 186 ASP A CA 1
ATOM 648 C C . ASP A 1 92 ? 34.767 15.723 -23.501 1.00 83.42 186 ASP A C 1
ATOM 649 O O . ASP A 1 92 ? 35.325 16.635 -22.898 1.00 87.35 186 ASP A O 1
ATOM 654 N N . PRO A 1 93 ? 34.433 14.565 -22.9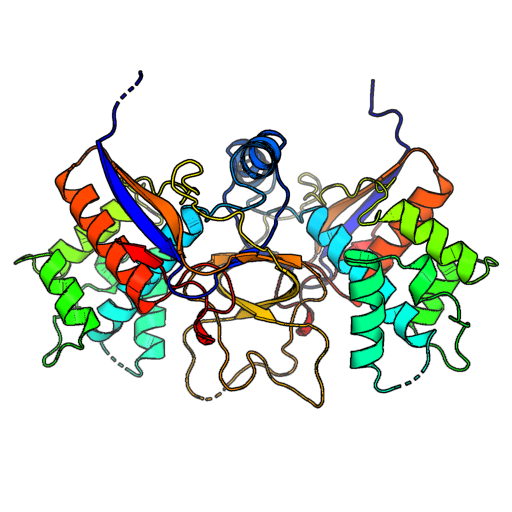13 1.00 86.92 187 PRO A N 1
ATOM 655 C CA . PRO A 1 93 ? 34.714 14.364 -21.488 1.00 87.28 187 PRO A CA 1
ATOM 656 C C . PRO A 1 93 ? 36.212 14.385 -21.195 1.00 90.44 187 PRO A C 1
ATOM 657 O O . PRO A 1 93 ? 36.632 14.979 -20.202 1.00 96.16 187 PRO A O 1
ATOM 661 N N . LYS A 1 94 ? 36.999 13.760 -22.067 1.00 92.86 188 LYS A N 1
ATOM 662 C CA . LYS A 1 94 ? 38.449 13.679 -21.899 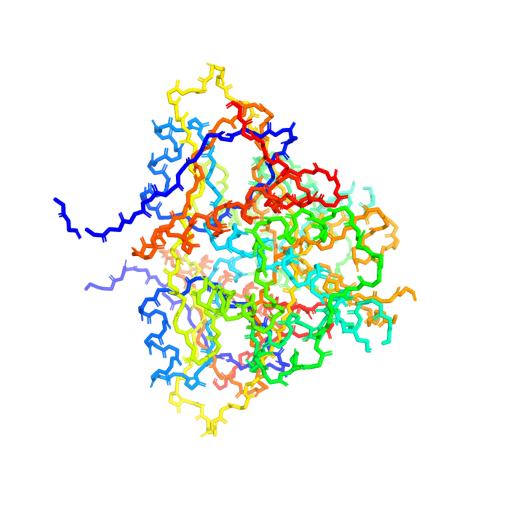1.00 99.98 188 LYS A CA 1
ATOM 663 C C . LYS A 1 94 ? 39.070 15.061 -21.707 1.00 100.63 188 LYS A C 1
ATOM 664 O O . LYS A 1 94 ? 39.854 15.277 -20.788 1.00 104.42 188 LYS A O 1
ATOM 670 N N . GLU A 1 95 ? 38.694 15.993 -22.573 1.00 105.73 189 GLU A N 1
ATOM 671 C CA . GLU A 1 95 ? 39.208 17.356 -22.540 1.00 107.42 189 GLU A CA 1
ATOM 672 C C . GLU A 1 95 ? 38.794 18.097 -21.274 1.00 109.01 189 GLU A C 1
ATOM 673 O O . GLU A 1 95 ? 39.632 18.675 -20.584 1.00 120.52 189 GLU A O 1
ATOM 675 N N . ILE A 1 96 ? 37.501 18.070 -20.969 1.00 96.49 190 ILE A N 1
ATOM 676 C CA . ILE A 1 96 ? 36.955 18.861 -19.870 1.00 95.64 190 ILE A CA 1
ATOM 677 C C . ILE A 1 96 ? 37.353 18.330 -18.493 1.00 90.91 190 ILE A C 1
ATOM 678 O O . ILE A 1 96 ? 37.546 19.107 -17.555 1.00 92.86 190 ILE A O 1
ATOM 683 N N . LEU A 1 97 ? 37.488 17.016 -18.364 1.00 91.14 191 LEU A N 1
ATOM 684 C CA . LEU A 1 97 ? 37.827 16.433 -17.067 1.00 95.54 191 LEU A CA 1
ATOM 685 C C . LEU A 1 97 ? 39.298 16.038 -16.966 1.00 100.70 191 LEU A C 1
ATOM 686 O O . LEU A 1 97 ? 39.657 15.144 -16.195 1.00 92.92 191 LEU A O 1
ATOM 691 N N . SER A 1 98 ? 40.138 16.711 -17.746 1.00 107.63 192 SER A N 1
ATOM 692 C CA . SER A 1 98 ? 41.564 16.408 -17.799 1.00 112.74 192 SER A CA 1
ATOM 693 C C . SER A 1 98 ? 42.208 16.463 -16.419 1.00 112.73 192 SER A C 1
ATOM 694 O O . SER A 1 98 ? 42.983 15.579 -16.049 1.00 111.89 192 SER A O 1
ATOM 697 N N . ASN A 1 99 ? 41.858 17.494 -15.656 1.00 114.62 193 ASN A N 1
ATOM 698 C CA . ASN A 1 99 ? 42.498 17.765 -14.374 1.00 112.51 193 ASN A CA 1
ATOM 699 C C . ASN A 1 99 ? 41.773 17.126 -13.190 1.00 101.99 193 ASN A C 1
ATOM 700 O O . ASN A 1 99 ? 41.908 17.566 -12.050 1.00 97.90 193 ASN A O 1
ATOM 705 N N . ALA A 1 100 ? 41.007 16.077 -13.462 1.00 96.15 194 ALA A N 1
ATOM 706 C CA . ALA A 1 100 ? 40.294 15.384 -12.405 1.00 93.33 194 ALA A CA 1
ATOM 707 C C . ALA A 1 100 ? 41.258 14.575 -11.548 1.00 100.99 194 ALA A C 1
ATOM 708 O O . ALA A 1 100 ? 42.110 13.852 -12.064 1.00 105.27 194 ALA A O 1
ATOM 710 N N . LYS A 1 101 ? 41.123 14.715 -10.233 1.00 100.99 195 LYS A N 1
ATOM 711 C CA . LYS A 1 101 ? 41.945 13.973 -9.289 1.00 94.52 195 LYS A CA 1
ATOM 712 C C . LYS A 1 101 ? 41.037 13.270 -8.298 1.00 89.99 195 LYS A C 1
ATOM 713 O O . LYS A 1 101 ? 39.963 13.773 -7.977 1.00 84.34 195 LYS A O 1
ATOM 719 N N . VAL A 1 102 ? 41.462 12.102 -7.828 1.00 88.69 196 VAL A N 1
ATOM 720 C CA . VAL A 1 102 ? 40.728 11.389 -6.793 1.00 82.41 196 VAL A CA 1
ATOM 721 C C . VAL A 1 102 ? 40.627 12.272 -5.560 1.00 81.72 196 VAL A C 1
ATOM 722 O O . VAL A 1 102 ? 41.627 12.825 -5.107 1.00 85.41 196 VAL A O 1
ATOM 726 N N . PRO A 1 103 ? 39.406 12.431 -5.030 1.00 90.78 197 PRO A N 1
ATOM 727 C CA . PRO A 1 103 ? 39.158 13.319 -3.889 1.00 90.38 197 PRO A CA 1
ATOM 728 C C . PRO A 1 103 ? 39.718 12.819 -2.556 1.00 95.54 197 PRO A C 1
ATOM 729 O O . PRO A 1 103 ? 39.908 11.614 -2.352 1.00 91.96 197 PRO A O 1
ATOM 733 N N . GLU A 1 104 ? 39.969 13.775 -1.664 1.00 100.43 198 GLU A N 1
ATOM 734 C CA . GLU A 1 104 ? 40.432 13.526 -0.304 1.00 101.42 198 GLU A CA 1
ATOM 735 C C . GLU A 1 104 ? 39.386 12.765 0.501 1.00 96.00 198 GLU A C 1
ATOM 736 O O . GLU A 1 104 ? 39.681 11.734 1.102 1.00 96.14 198 GLU A O 1
ATOM 742 N N . ARG A 1 105 ? 38.164 13.286 0.508 1.00 93.86 199 ARG A N 1
ATOM 743 C CA . ARG A 1 105 ? 37.038 12.624 1.154 1.00 100.19 199 ARG A CA 1
ATOM 744 C C . ARG A 1 105 ? 36.042 12.143 0.099 1.00 99.60 199 ARG A C 1
ATOM 745 O O . ARG A 1 105 ? 35.536 12.938 -0.690 1.00 104.61 199 ARG A O 1
ATOM 753 N N . CYS A 1 106 ? 35.759 10.847 0.076 1.00 90.29 200 CYS A N 1
ATOM 754 C CA . CYS A 1 106 ? 34.850 10.300 -0.928 1.00 80.92 200 CYS A CA 1
ATOM 755 C C . CYS A 1 106 ? 33.490 9.974 -0.338 1.00 79.72 200 CYS A C 1
ATOM 756 O O . CYS A 1 106 ? 33.387 9.574 0.821 1.00 84.77 200 CYS A O 1
ATOM 759 N N . SER A 1 107 ? 32.444 10.129 -1.141 1.00 72.84 201 SER A N 1
ATOM 760 C CA . SER A 1 107 ? 31.125 9.657 -0.735 1.00 68.23 201 SER A CA 1
ATOM 761 C C . SER A 1 107 ? 31.150 8.143 -0.773 1.00 61.78 201 SER A C 1
ATOM 762 O O . SER A 1 107 ? 32.087 7.560 -1.304 1.00 61.73 201 SER A O 1
ATOM 765 N N . ARG A 1 108 ? 30.133 7.510 -0.205 1.00 63.78 202 ARG A N 1
ATOM 766 C CA . ARG A 1 108 ? 30.002 6.063 -0.308 1.00 69.53 202 ARG A CA 1
ATOM 767 C C . ARG A 1 108 ? 29.940 5.655 -1.776 1.00 69.76 202 ARG A C 1
ATOM 768 O O . ARG A 1 108 ? 30.632 4.735 -2.203 1.00 63.32 202 ARG A O 1
ATOM 776 N N . LEU A 1 109 ? 29.129 6.370 -2.551 1.00 69.57 203 LEU A N 1
ATOM 777 C CA . LEU A 1 109 ? 28.982 6.055 -3.970 1.00 68.06 203 LEU A CA 1
ATOM 778 C C . LEU A 1 109 ? 30.322 6.194 -4.678 1.00 64.52 203 LEU A C 1
ATOM 779 O O . LEU A 1 109 ? 30.659 5.398 -5.547 1.00 64.69 203 LEU A O 1
ATOM 784 N N . CYS A 1 110 ? 31.092 7.204 -4.286 1.00 62.19 204 CYS A N 1
ATOM 785 C CA . 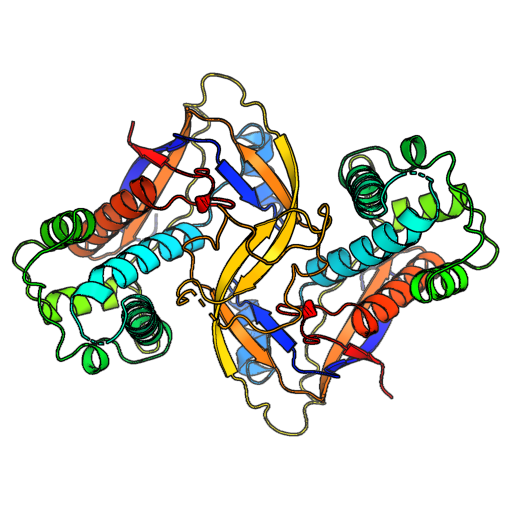CYS A 1 110 ? 32.434 7.379 -4.818 1.00 59.34 204 CYS A CA 1
ATOM 786 C C . CYS A 1 110 ? 33.344 6.200 -4.459 1.00 64.28 204 CYS A C 1
ATOM 787 O O . CYS A 1 110 ? 34.078 5.711 -5.310 1.00 64.17 204 CYS A O 1
ATOM 790 N N . LYS A 1 111 ? 33.290 5.750 -3.205 1.00 65.40 205 LYS A N 1
ATOM 791 C CA . LYS A 1 111 ? 34.072 4.596 -2.764 1.00 70.39 205 LYS A CA 1
ATOM 792 C C . LYS A 1 111 ? 33.721 3.370 -3.605 1.00 74.29 205 LYS A C 1
ATOM 793 O O . LYS A 1 111 ? 34.601 2.691 -4.125 1.00 74.58 205 LYS A O 1
ATOM 799 N N . GLU A 1 112 ? 32.425 3.100 -3.733 1.00 71.42 206 GLU A N 1
ATOM 800 C CA . GLU A 1 112 ? 31.930 1.955 -4.488 1.00 67.50 206 GLU A CA 1
ATOM 801 C C . GLU A 1 112 ? 32.378 2.018 -5.935 1.00 67.69 206 GLU A C 1
ATOM 802 O O . GLU A 1 112 ? 32.747 1.011 -6.529 1.00 68.44 206 GLU A O 1
ATOM 808 N N . PHE A 1 113 ? 32.334 3.217 -6.492 1.00 69.11 207 PHE A N 1
ATOM 809 C CA . PHE A 1 113 ? 32.754 3.457 -7.864 1.00 67.12 207 PHE A CA 1
ATOM 810 C C . PHE A 1 113 ? 34.206 3.057 -8.082 1.00 70.06 207 PHE A C 1
ATOM 811 O O . PHE A 1 113 ? 34.542 2.399 -9.056 1.00 72.27 207 PHE A O 1
ATOM 819 N N . LEU A 1 114 ? 35.062 3.476 -7.161 1.00 74.22 208 LEU A N 1
ATOM 820 C CA . LEU A 1 114 ? 36.492 3.231 -7.259 1.00 74.31 208 LEU A CA 1
ATOM 821 C C . LEU A 1 114 ? 36.836 1.763 -7.044 1.00 72.05 208 LEU A C 1
ATOM 822 O O . LEU A 1 114 ? 37.855 1.287 -7.534 1.00 77.98 208 LEU A O 1
ATOM 827 N N . ARG A 1 115 ? 35.984 1.046 -6.317 1.00 70.37 209 ARG A N 1
ATOM 828 C CA . ARG A 1 115 ? 36.190 -0.386 -6.125 1.00 80.84 209 ARG A CA 1
ATOM 829 C C . ARG A 1 115 ? 36.012 -1.134 -7.447 1.00 81.18 209 ARG A C 1
ATOM 830 O O . ARG A 1 115 ? 36.741 -2.086 -7.719 1.00 80.49 209 ARG A O 1
ATOM 838 N N . ILE A 1 116 ? 35.059 -0.690 -8.268 1.00 78.11 210 ILE A N 1
ATOM 839 C CA . ILE A 1 116 ? 34.825 -1.315 -9.569 1.00 75.66 210 ILE A CA 1
ATOM 840 C C . ILE A 1 116 ? 36.040 -1.155 -10.474 1.00 80.79 210 ILE A C 1
ATOM 841 O O . ILE A 1 116 ? 36.457 -2.103 -11.148 1.00 88.71 210 ILE A O 1
ATOM 846 N N . PHE A 1 117 ? 36.611 0.044 -10.485 1.00 74.90 211 PHE A N 1
ATOM 847 C CA . PHE A 1 117 ? 37.655 0.358 -11.450 1.00 88.42 211 PHE A CA 1
ATOM 848 C C . PHE A 1 117 ? 39.072 0.153 -10.934 1.00 106.53 211 PHE A C 1
ATOM 849 O O . PHE A 1 117 ? 40.010 0.737 -11.471 1.00 114.16 211 PHE A O 1
ATOM 857 N N . GLY A 1 118 ? 39.208 -0.688 -9.910 1.00 107.94 212 GLY A N 1
ATOM 858 C CA . GLY A 1 118 ? 40.492 -1.082 -9.354 1.00 109.52 212 GLY A CA 1
ATOM 859 C C . GLY A 1 118 ? 41.600 -0.044 -9.339 1.00 115.63 212 GLY A C 1
ATOM 860 O O . GLY A 1 118 ? 41.382 1.123 -9.003 1.00 110.07 212 GLY A O 1
ATOM 861 N N . GLU A 1 119 ? 42.795 -0.479 -9.728 1.00 124.14 213 GLU A N 1
ATOM 862 C CA . GLU A 1 119 ? 43.989 0.352 -9.655 1.00 134.51 213 GLU A CA 1
ATOM 863 C C . GLU A 1 119 ? 44.205 1.165 -10.925 1.00 132.33 213 GLU A C 1
ATOM 864 O O . GLU A 1 119 ? 45.343 1.409 -11.321 1.00 143.09 213 GLU A O 1
ATOM 865 N N . LYS A 1 120 ? 43.120 1.582 -11.566 1.00 120.55 214 LYS A N 1
ATOM 866 C CA . LYS A 1 120 ? 43.232 2.398 -12.767 1.00 111.30 214 LYS A CA 1
ATOM 867 C C . LYS A 1 120 ? 43.209 3.879 -12.404 1.00 114.32 214 LYS A C 1
ATOM 868 O O . LYS A 1 120 ? 42.506 4.293 -11.484 1.00 111.67 214 LYS A O 1
ATOM 874 N N . LYS A 1 121 ? 43.992 4.674 -13.122 1.00 118.39 215 LYS A N 1
ATOM 875 C CA . LYS A 1 121 ? 44.101 6.095 -12.823 1.00 118.46 215 LYS A CA 1
ATOM 876 C C . LYS A 1 121 ? 42.969 6.874 -13.474 1.00 114.01 215 LYS A C 1
ATOM 877 O O . LYS A 1 121 ? 42.240 6.342 -14.308 1.00 116.03 215 LYS A O 1
ATOM 883 N N . VAL A 1 122 ? 42.830 8.139 -13.093 1.00 109.64 216 VAL A N 1
ATOM 884 C CA . VAL A 1 122 ? 41.681 8.927 -13.516 1.00 105.28 216 VAL A CA 1
ATOM 885 C C . VAL A 1 122 ? 41.541 9.032 -15.041 1.00 101.83 216 VAL A C 1
ATOM 886 O O . VAL A 1 122 ? 40.513 8.624 -15.571 1.00 99.17 216 VAL A O 1
ATOM 890 N N . PRO A 1 123 ? 42.565 9.547 -15.760 1.00 105.99 217 PRO A N 1
ATOM 891 C CA . PRO A 1 123 ? 42.318 9.720 -17.198 1.00 107.79 217 PRO A CA 1
ATOM 892 C C . PRO A 1 123 ? 42.069 8.397 -17.922 1.00 109.40 217 PRO A C 1
ATOM 893 O O . PRO A 1 123 ? 41.550 8.398 -19.038 1.00 115.03 217 PRO A O 1
ATOM 897 N N . GLU A 1 124 ? 42.415 7.285 -17.281 1.00 100.75 218 GLU A N 1
ATOM 898 C CA . GLU A 1 124 ? 42.144 5.970 -17.845 1.00 102.09 218 GLU A CA 1
ATOM 899 C C . GLU A 1 124 ? 40.676 5.581 -17.685 1.00 94.47 218 GLU A C 1
ATOM 900 O O . GLU A 1 124 ? 40.066 5.070 -18.620 1.00 88.98 218 GLU A O 1
ATOM 906 N N . ILE A 1 125 ? 40.114 5.831 -16.503 1.00 89.79 219 ILE A N 1
ATOM 907 C CA . ILE A 1 125 ? 38.731 5.452 -16.201 1.00 89.81 219 ILE A CA 1
ATOM 908 C C . ILE A 1 125 ? 37.747 6.218 -17.085 1.00 80.70 219 ILE A C 1
ATOM 909 O O . ILE A 1 125 ? 36.723 5.681 -17.516 1.00 79.78 219 ILE A O 1
ATOM 914 N N . ILE A 1 126 ? 38.066 7.478 -17.341 1.00 69.39 220 ILE A N 1
ATOM 915 C CA . ILE A 1 126 ? 37.308 8.291 -18.278 1.00 78.65 220 ILE A CA 1
ATOM 916 C C . ILE A 1 126 ? 37.202 7.575 -19.623 1.00 91.35 220 ILE A C 1
ATOM 917 O O . ILE A 1 126 ? 36.161 7.610 -20.275 1.00 94.67 220 ILE A O 1
ATOM 922 N N . ASP A 1 127 ? 38.277 6.898 -20.017 1.00 94.02 221 ASP A N 1
ATOM 923 C CA . ASP A 1 127 ? 38.309 6.192 -21.293 1.00 91.13 221 ASP A CA 1
ATOM 924 C C . ASP A 1 127 ? 37.399 4.974 -21.283 1.00 80.03 221 ASP A C 1
ATOM 925 O O . ASP A 1 127 ? 36.700 4.710 -22.253 1.00 88.85 221 ASP A O 1
ATOM 930 N N . GLU A 1 128 ? 37.411 4.233 -20.186 1.00 74.86 222 GLU A N 1
ATOM 931 C CA . GLU A 1 128 ? 36.560 3.059 -20.073 1.00 82.06 222 GLU A CA 1
ATOM 932 C C . GLU A 1 128 ? 35.096 3.475 -20.061 1.00 81.10 222 GLU A C 1
ATOM 933 O O . GLU A 1 128 ? 34.240 2.763 -20.588 1.00 77.98 222 GLU A O 1
ATOM 939 N N . LEU A 1 129 ? 34.822 4.640 -19.476 1.00 73.75 223 LEU A N 1
ATOM 940 C CA . LEU A 1 129 ? 33.462 5.165 -19.398 1.00 73.52 223 LEU A CA 1
ATOM 941 C C . LEU A 1 129 ? 33.030 5.726 -20.743 1.00 74.90 223 LEU A C 1
ATOM 942 O O . LEU A 1 129 ? 31.868 5.604 -21.124 1.00 75.41 223 LEU A O 1
ATOM 947 N N . ILE A 1 130 ? 33.967 6.354 -21.449 1.00 68.84 224 ILE A N 1
ATOM 948 C CA . ILE A 1 130 ? 33.736 6.736 -22.831 1.00 71.24 224 ILE A CA 1
ATOM 949 C C . ILE A 1 130 ? 33.349 5.494 -23.643 1.00 76.05 224 ILE A C 1
ATOM 950 O O . ILE A 1 130 ? 32.408 5.527 -24.426 1.00 82.20 224 ILE A O 1
ATOM 955 N N . ARG A 1 131 ? 34.047 4.388 -23.428 1.00 69.19 225 ARG A N 1
ATOM 956 C CA . ARG A 1 131 ? 33.744 3.170 -24.168 1.00 74.27 225 ARG A CA 1
ATOM 957 C C . ARG A 1 131 ? 32.414 2.532 -23.754 1.00 81.02 225 ARG A C 1
ATOM 958 O O . ARG A 1 131 ? 31.684 2.020 -24.597 1.00 87.69 225 ARG A O 1
ATOM 966 N N . ILE A 1 132 ? 32.102 2.563 -22.462 1.00 74.23 226 ILE A N 1
ATOM 967 C CA . ILE A 1 132 ? 30.879 1.944 -21.961 1.00 62.45 226 ILE A CA 1
ATOM 968 C C . ILE A 1 132 ? 29.624 2.630 -22.493 1.00 62.71 226 ILE A C 1
ATOM 969 O O . ILE A 1 132 ? 28.726 1.966 -23.023 1.00 61.73 226 ILE A O 1
ATOM 974 N N . PHE A 1 133 ? 29.583 3.957 -22.377 1.00 57.57 227 PHE A N 1
ATOM 975 C CA . PHE A 1 133 ? 28.383 4.735 -22.669 1.00 66.30 227 PHE A CA 1
ATOM 976 C C . PHE A 1 133 ? 28.410 5.392 -24.052 1.00 67.84 227 PHE A C 1
ATOM 977 O O . PHE A 1 133 ? 27.363 5.661 -24.647 1.00 70.14 227 PHE A O 1
ATOM 985 N N . GLY A 1 134 ? 29.612 5.646 -24.556 1.00 69.91 228 GLY A N 1
ATOM 986 C CA . GLY A 1 134 ? 29.779 6.351 -25.810 1.00 63.79 228 GLY A CA 1
ATOM 987 C C . GLY A 1 134 ? 29.758 7.842 -25.571 1.00 66.45 228 GLY A C 1
ATOM 988 O O . GLY A 1 134 ? 29.518 8.294 -24.460 1.00 74.33 228 GLY A O 1
ATOM 989 N N . THR A 1 135 ? 30.039 8.607 -26.618 1.00 77.43 229 THR A N 1
ATOM 990 C CA . THR A 1 135 ? 29.956 10.059 -26.581 1.00 67.31 229 THR A CA 1
ATOM 991 C C . THR A 1 135 ? 29.327 10.567 -27.869 1.00 69.14 229 THR A C 1
ATOM 992 O O . THR A 1 135 ? 28.770 9.800 -28.648 1.00 72.37 229 THR A O 1
ATOM 996 N N . GLN A 1 136 ? 29.421 11.870 -28.094 1.00 76.76 230 GLN A N 1
ATOM 997 C CA . GLN A 1 136 ? 28.890 12.454 -29.314 1.00 80.20 230 GLN A CA 1
ATOM 998 C C . GLN A 1 136 ? 29.663 11.975 -30.539 1.00 89.48 230 GLN A C 1
ATOM 999 O O . GLN A 1 136 ? 29.103 11.881 -31.629 1.00 93.67 230 GLN A O 1
ATOM 1005 N N . LYS A 1 137 ? 30.945 11.665 -30.354 1.00 93.67 231 LYS A N 1
ATOM 1006 C CA . LYS A 1 137 ? 31.812 11.268 -31.463 1.00 99.97 231 LYS A CA 1
ATOM 1007 C C . LYS A 1 137 ? 32.097 9.769 -31.493 1.00 100.33 231 LYS A C 1
ATOM 1008 O O . LYS A 1 137 ? 32.543 9.236 -32.511 1.00 108.45 231 LYS A O 1
ATOM 1014 N N . LYS A 1 138 ? 31.847 9.091 -30.378 1.00 94.99 232 LYS A N 1
ATOM 1015 C CA . LYS A 1 138 ? 32.198 7.680 -30.265 1.00 96.01 232 LYS A CA 1
ATOM 1016 C C . LYS A 1 138 ? 30.996 6.803 -29.947 1.00 96.10 232 LYS A C 1
ATOM 1017 O O . LYS A 1 138 ? 30.092 7.195 -29.213 1.00 98.48 232 LYS A O 1
ATOM 1023 N N . GLU A 1 139 ? 30.997 5.605 -30.515 1.00 93.46 233 GLU A N 1
ATOM 1024 C CA . GLU A 1 139 ? 29.940 4.644 -30.269 1.00 93.69 233 GLU A CA 1
ATOM 1025 C C . GLU A 1 139 ? 30.198 3.979 -28.930 1.00 81.34 233 GLU A C 1
ATOM 1026 O O . GLU A 1 139 ? 31.342 3.700 -28.593 1.00 83.67 233 GLU A O 1
ATOM 1032 N N . GLY A 1 140 ? 29.142 3.739 -28.162 1.00 78.71 234 GLY A N 1
ATOM 1033 C CA . GLY A 1 140 ? 29.259 2.963 -26.943 1.00 75.45 234 GLY A CA 1
ATOM 1034 C C . GLY A 1 140 ? 29.476 1.501 -27.285 1.00 76.47 234 GLY A C 1
ATOM 1035 O O . GLY A 1 140 ? 28.889 0.987 -28.228 1.00 84.86 234 GLY A O 1
ATOM 1036 N N . GLU A 1 141 ? 30.319 0.829 -26.513 1.00 68.85 235 GLU A N 1
ATOM 1037 C CA . GLU A 1 141 ? 30.686 -0.550 -26.797 1.00 69.15 235 GLU A CA 1
ATOM 1038 C C . GLU A 1 141 ? 29.987 -1.528 -25.873 1.00 74.84 235 GLU A C 1
ATOM 1039 O O . GLU A 1 141 ? 30.360 -2.692 -25.802 1.00 80.73 235 GLU A O 1
ATOM 1045 N N . VAL A 1 142 ? 28.979 -1.047 -25.156 1.00 78.96 236 VAL A N 1
ATOM 1046 C CA . VAL A 1 142 ? 28.197 -1.902 -24.276 1.00 70.20 236 VAL A CA 1
ATOM 1047 C C . VAL A 1 142 ? 26.714 -1.723 -24.556 1.00 65.06 236 VAL A C 1
ATOM 1048 O O . VAL A 1 142 ? 26.221 -0.611 -24.713 1.00 70.51 236 VAL A O 1
ATOM 1052 N N . VAL A 1 143 ? 26.013 -2.838 -24.651 1.00 65.26 237 VAL A N 1
ATOM 1053 C CA . VAL A 1 143 ? 24.589 -2.831 -24.896 1.00 62.74 237 VAL A CA 1
ATOM 1054 C C . VAL A 1 143 ? 23.882 -2.860 -23.560 1.00 64.98 237 VAL A C 1
ATOM 1055 O O . VAL A 1 143 ? 24.171 -3.717 -22.719 1.00 61.24 237 VAL A O 1
ATOM 1059 N N . PHE A 1 144 ? 22.981 -1.909 -23.350 1.00 59.85 238 PHE A N 1
ATOM 1060 C CA . PHE A 1 144 ? 22.173 -1.915 -22.153 1.00 62.77 238 PHE A CA 1
ATOM 1061 C C . PHE A 1 144 ? 20.827 -2.507 -22.489 1.00 62.97 238 PHE A C 1
ATOM 1062 O O . PHE A 1 144 ? 19.939 -1.804 -22.977 1.00 59.24 238 PHE A O 1
ATOM 1070 N N . PHE A 1 145 ? 20.694 -3.809 -22.226 1.00 59.93 239 PHE A N 1
ATOM 1071 C CA . PHE A 1 145 ? 19.468 -4.539 -22.518 1.00 58.26 239 PHE A CA 1
ATOM 1072 C C . PHE A 1 145 ? 18.335 -4.070 -21.651 1.00 57.13 239 PHE A C 1
ATOM 1073 O O . PHE A 1 145 ? 18.537 -3.517 -20.566 1.00 55.99 239 PHE A O 1
ATOM 1081 N N . ASP A 1 146 ? 17.129 -4.327 -22.130 1.00 59.32 240 ASP A N 1
ATOM 1082 C CA . ASP A 1 146 ? 15.953 -4.088 -21.337 1.00 55.55 240 ASP A CA 1
ATOM 1083 C C . ASP A 1 146 ? 15.911 -5.063 -20.162 1.00 66.76 240 ASP A C 1
ATOM 1084 O O . ASP A 1 146 ? 16.325 -6.235 -20.271 1.00 58.10 240 ASP A O 1
ATOM 1089 N N . ALA A 1 147 ? 15.442 -4.561 -19.027 1.00 65.90 241 ALA A N 1
ATOM 1090 C CA . ALA A 1 147 ? 15.243 -5.390 -17.850 1.00 67.28 241 ALA A CA 1
ATOM 1091 C C . ALA A 1 147 ? 13.835 -5.927 -17.891 1.00 60.40 241 ALA A C 1
ATOM 1092 O O . ALA A 1 147 ? 12.884 -5.157 -17.973 1.00 59.49 241 ALA A O 1
ATOM 1094 N N . ILE A 1 148 ? 13.697 -7.246 -17.815 1.00 59.19 242 ILE A N 1
ATOM 1095 C CA . ILE A 1 148 ? 12.432 -7.889 -18.146 1.00 52.46 242 ILE A CA 1
ATOM 1096 C C . ILE A 1 148 ? 11.906 -8.805 -17.023 1.00 55.79 242 ILE A C 1
ATOM 1097 O O . ILE A 1 148 ? 12.681 -9.504 -16.384 1.00 53.74 242 ILE A O 1
ATOM 1102 N N . PRO A 1 149 ? 10.590 -8.763 -16.763 1.00 52.00 243 PRO A N 1
ATOM 1103 C CA . PRO A 1 149 ? 9.950 -9.609 -15.765 1.00 54.63 243 PRO A CA 1
ATOM 1104 C C . PRO A 1 149 ? 10.194 -11.083 -16.069 1.00 65.54 243 PRO A C 1
ATOM 1105 O O . PRO A 1 149 ? 10.067 -11.495 -17.215 1.00 66.82 243 PRO A O 1
ATOM 1109 N N . ILE A 1 150 ? 10.587 -11.843 -15.056 1.00 63.65 244 ILE A N 1
ATOM 1110 C CA . ILE A 1 150 ? 10.781 -13.280 -15.191 1.00 70.22 244 ILE A CA 1
ATOM 1111 C C . ILE A 1 150 ? 9.489 -13.984 -14.793 1.00 66.14 244 ILE A C 1
ATOM 1112 O O . ILE A 1 150 ? 9.238 -14.234 -13.610 1.00 65.71 244 ILE A O 1
ATOM 1117 N N . ALA A 1 151 ? 8.669 -14.266 -15.797 1.00 62.10 245 ALA A N 1
ATOM 1118 C CA . ALA A 1 151 ? 7.306 -14.710 -15.587 1.00 66.20 245 ALA A CA 1
ATOM 1119 C C . ALA A 1 151 ? 7.223 -15.922 -14.658 1.00 71.96 245 ALA A C 1
ATOM 1120 O O . ALA A 1 151 ? 6.460 -15.907 -13.699 1.00 75.27 245 ALA A O 1
ATOM 1122 N N . GLU A 1 152 ? 8.021 -16.955 -14.929 1.00 76.95 246 GLU A N 1
ATOM 1123 C CA . GLU A 1 152 ? 7.959 -18.192 -14.148 1.00 77.07 246 GLU A CA 1
ATOM 1124 C C . GLU A 1 152 ? 8.258 -17.995 -12.666 1.00 81.80 246 GLU A C 1
ATOM 1125 O O . GLU A 1 152 ? 7.744 -18.731 -11.825 1.00 86.23 246 GLU A O 1
ATOM 1131 N N . GLU A 1 153 ? 9.069 -16.998 -12.332 1.00 76.41 247 GLU A N 1
ATOM 1132 C CA . GLU A 1 153 ? 9.447 -16.811 -10.936 1.00 68.03 247 GLU A CA 1
ATOM 1133 C C . GLU A 1 153 ? 8.540 -15.845 -10.206 1.00 65.98 247 GLU A C 1
ATOM 1134 O O . GLU A 1 153 ? 8.855 -15.389 -9.122 1.00 69.85 247 GLU A O 1
ATOM 1140 N N . ILE A 1 154 ? 7.393 -15.560 -10.791 1.00 69.23 248 ILE A N 1
ATOM 1141 C CA . ILE A 1 154 ? 6.421 -14.721 -10.135 1.00 75.20 248 ILE A CA 1
ATOM 1142 C C . ILE A 1 154 ? 5.471 -15.636 -9.392 1.00 95.62 248 ILE A C 1
ATOM 1143 O O . ILE A 1 154 ? 4.694 -16.371 -10.002 1.00 90.21 248 ILE A O 1
ATOM 1148 N N . ALA A 1 155 ? 5.572 -15.605 -8.066 1.00 118.32 249 ALA A N 1
ATOM 1149 C CA . ALA A 1 155 ? 4.860 -16.534 -7.195 1.00 131.97 249 ALA A CA 1
ATOM 1150 C C . ALA A 1 155 ? 3.350 -16.408 -7.337 1.00 132.39 249 ALA A C 1
ATOM 1151 O O . ALA A 1 155 ? 2.695 -17.284 -7.900 1.00 136.29 249 ALA A O 1
ATOM 1153 N N . ASP A 1 156 ? 2.804 -15.317 -6.813 1.00 123.03 250 ASP A N 1
ATOM 1154 C CA . ASP A 1 156 ? 1.380 -15.047 -6.936 1.00 116.18 250 ASP A CA 1
ATOM 1155 C C . ASP A 1 156 ? 1.163 -13.896 -7.907 1.00 108.76 250 ASP A C 1
ATOM 1156 O O . ASP A 1 156 ? 2.060 -13.084 -8.118 1.00 107.60 250 ASP A O 1
ATOM 1161 N N . LYS A 1 157 ? -0.024 -13.835 -8.501 1.00 99.36 251 LYS A N 1
ATOM 1162 C CA . LYS A 1 157 ? -0.358 -12.787 -9.461 1.00 95.76 251 LYS A CA 1
ATOM 1163 C C . LYS A 1 157 ? -0.230 -11.391 -8.843 1.00 87.72 251 LYS A C 1
ATOM 1164 O O . LYS A 1 157 ? -0.969 -11.048 -7.927 1.00 89.93 251 LYS A O 1
ATOM 1170 N N . PRO A 1 158 ? 0.719 -10.584 -9.341 1.00 81.56 252 PRO A N 1
ATOM 1171 C CA . PRO A 1 158 ? 0.994 -9.286 -8.703 1.00 78.15 252 PRO A CA 1
ATOM 1172 C C . PRO A 1 158 ? -0.186 -8.346 -8.785 1.00 66.30 252 PRO A C 1
ATOM 1173 O O . PRO A 1 158 ? -0.817 -8.225 -9.830 1.00 69.15 252 PRO A O 1
ATOM 1177 N N . ILE A 1 159 ? -0.506 -7.708 -7.669 1.00 73.55 253 ILE A N 1
ATOM 1178 C CA . ILE A 1 159 ? -1.533 -6.678 -7.670 1.00 78.51 253 ILE A CA 1
ATOM 1179 C C . ILE A 1 159 ? -0.943 -5.361 -8.166 1.00 73.56 253 ILE A C 1
ATOM 1180 O O . ILE A 1 159 ? -0.052 -4.791 -7.528 1.00 68.03 253 ILE A O 1
ATOM 1185 N N . LEU A 1 160 ? -1.447 -4.895 -9.306 1.00 72.15 254 LEU A N 1
ATOM 1186 C CA . LEU A 1 160 ? -0.947 -3.681 -9.946 1.00 68.50 254 LEU A CA 1
ATOM 1187 C C . LEU A 1 160 ? -1.868 -2.493 -9.710 1.00 72.45 254 LEU A C 1
ATOM 1188 O O . LEU A 1 160 ? -3.087 -2.627 -9.788 1.00 70.55 254 LEU A O 1
ATOM 1193 N N . GLU A 1 161 ? -1.284 -1.328 -9.428 1.00 68.38 255 GLU A N 1
ATOM 1194 C CA . GLU A 1 161 ? -2.068 -0.107 -9.277 1.00 69.77 255 GLU A CA 1
ATOM 1195 C C . GLU A 1 161 ? -1.857 0.810 -10.478 1.00 68.99 255 GLU A C 1
ATOM 1196 O O . GLU A 1 161 ? -0.730 0.989 -10.947 1.00 65.25 255 GLU A O 1
ATOM 1202 N N . LEU A 1 162 ? -2.953 1.371 -10.979 1.00 64.33 256 LEU A N 1
ATOM 1203 C CA . LEU A 1 162 ? -2.921 2.311 -12.094 1.00 66.96 256 LEU A CA 1
ATOM 1204 C C . LEU A 1 162 ? -3.182 3.746 -11.648 1.00 68.00 256 LEU A C 1
ATOM 1205 O O . LEU A 1 162 ? -4.241 4.037 -11.099 1.00 65.80 256 LEU A O 1
ATOM 1210 N N . ASP A 1 163 ? -2.226 4.642 -11.898 1.00 61.44 257 ASP A N 1
ATOM 1211 C CA . ASP A 1 163 ? -2.410 6.053 -11.574 1.00 63.13 257 ASP A CA 1
ATOM 1212 C C . ASP A 1 163 ? -2.043 6.955 -12.744 1.00 66.72 257 ASP A C 1
ATOM 1213 O O . ASP A 1 163 ? -1.332 6.559 -13.659 1.00 64.01 257 ASP A O 1
ATOM 1218 N N . ILE A 1 164 ? -2.524 8.185 -12.709 1.00 72.65 258 ILE A N 1
ATOM 1219 C CA . ILE A 1 164 ? -2.198 9.112 -13.772 1.00 64.58 258 ILE A CA 1
ATOM 1220 C C . ILE A 1 164 ? -1.341 10.250 -13.242 1.00 57.65 258 ILE A C 1
ATOM 1221 O O . ILE A 1 164 ? -1.654 10.861 -12.236 1.00 64.36 258 ILE A O 1
ATOM 1226 N N . MET A 1 165 ? -0.202 10.461 -13.889 1.00 59.20 259 MET A N 1
ATOM 1227 C CA . MET A 1 165 ? 0.689 11.561 -13.541 1.00 54.35 259 MET A CA 1
ATOM 1228 C C . MET A 1 165 ? 1.126 12.275 -14.805 1.00 66.44 259 MET A C 1
ATOM 1229 O O . MET A 1 165 ? 0.979 11.745 -15.916 1.00 63.23 259 MET A O 1
ATOM 1234 N N . ASN A 1 166 ? 1.642 13.489 -14.621 1.00 65.79 260 ASN A N 1
ATOM 1235 C CA . ASN A 1 166 ? 2.169 14.305 -15.710 1.00 64.05 260 ASN A CA 1
ATOM 1236 C C . ASN A 1 166 ? 3.674 14.512 -15.557 1.00 52.94 260 ASN A C 1
ATOM 1237 O O . ASN A 1 166 ? 4.194 14.458 -14.458 1.00 55.10 260 ASN A O 1
ATOM 1242 N N . PRO A 1 167 ? 4.381 14.732 -16.665 1.00 58.10 261 PRO A N 1
ATOM 1243 C CA . PRO A 1 167 ? 5.820 14.982 -16.605 1.00 57.91 261 PRO A CA 1
ATOM 1244 C C . PRO A 1 167 ? 6.173 16.450 -16.368 1.00 58.53 261 PRO A C 1
ATOM 1245 O O . PRO A 1 167 ? 5.565 17.340 -16.935 1.00 58.80 261 PRO A O 1
ATOM 1249 N N . HIS A 1 168 ? 7.167 16.673 -15.527 1.00 53.41 262 HIS A N 1
ATOM 1250 C CA . HIS A 1 168 ? 7.834 17.947 -15.448 1.00 53.50 262 HIS A CA 1
ATOM 1251 C C . HIS A 1 168 ? 9.327 17.753 -15.684 1.00 60.78 262 HIS A C 1
ATOM 1252 O O . HIS A 1 168 ? 9.951 16.923 -15.020 1.00 60.26 262 HIS A O 1
ATOM 1259 N N . TYR A 1 169 ? 9.903 18.500 -16.629 1.00 52.90 263 TYR A N 1
ATOM 1260 C CA . TYR A 1 169 ? 11.329 18.350 -16.908 1.00 49.24 263 TYR A CA 1
ATOM 1261 C C . TYR A 1 169 ? 12.134 19.538 -16.430 1.00 58.20 263 TYR A C 1
ATOM 1262 O O . TYR A 1 169 ? 11.709 20.698 -16.534 1.00 57.45 263 TYR A O 1
ATOM 1271 N N . GLY A 1 170 ? 13.301 19.243 -15.882 1.00 52.42 264 GLY A N 1
ATOM 1272 C CA . GLY A 1 170 ? 14.197 20.287 -15.445 1.00 48.60 264 GLY A CA 1
ATOM 1273 C C . GLY A 1 170 ? 15.588 19.757 -15.214 1.00 56.34 264 GLY A C 1
ATOM 1274 O O . GLY A 1 170 ? 15.795 18.550 -15.193 1.00 56.15 264 GLY A O 1
ATOM 1275 N N . PRO A 1 171 ? 16.556 20.664 -15.046 1.00 72.23 265 PRO A N 1
ATOM 1276 C CA . PRO A 1 171 ? 17.908 20.232 -14.691 1.00 64.92 265 PRO A CA 1
ATOM 1277 C C . PRO A 1 171 ? 17.916 19.579 -13.317 1.00 64.62 265 PRO A C 1
ATOM 1278 O O . PRO A 1 171 ? 17.355 20.131 -12.374 1.00 62.60 265 PRO A O 1
ATOM 1282 N N . TYR A 1 172 ? 18.523 18.398 -13.218 1.00 56.18 266 TYR A N 1
ATOM 1283 C CA . TYR A 1 172 ? 18.576 17.670 -11.951 1.00 57.79 266 TYR A CA 1
ATOM 1284 C C . TYR A 1 172 ? 19.323 18.482 -10.914 1.00 62.15 266 TYR A C 1
ATOM 1285 O O . TYR A 1 172 ? 18.954 18.492 -9.736 1.00 62.04 266 TYR A O 1
ATOM 1294 N N . TYR A 1 173 ? 20.380 19.150 -11.362 1.00 59.22 267 TYR A N 1
ATOM 1295 C CA . TYR A 1 173 ? 21.256 19.909 -10.480 1.00 67.74 267 TYR A CA 1
ATOM 1296 C C . TYR A 1 173 ? 20.909 21.393 -10.492 1.00 66.57 267 TYR A C 1
ATOM 1297 O O . TYR A 1 173 ? 20.948 22.044 -11.533 1.00 76.43 267 TYR A O 1
ATOM 1306 N N . GLN A 1 174 ? 20.550 21.909 -9.322 1.00 79.94 268 GLN A N 1
ATOM 1307 C CA . GLN A 1 174 ? 20.042 23.270 -9.174 1.00 84.73 268 GLN A CA 1
ATOM 1308 C C . GLN A 1 174 ? 20.544 23.939 -7.895 1.00 98.64 268 GLN A C 1
ATOM 1309 O O . GLN A 1 174 ? 20.799 23.262 -6.903 1.00 104.23 268 GLN A O 1
ATOM 1315 N N . SER A 1 175 ? 20.671 25.267 -7.914 1.00 111.82 269 SER A N 1
ATOM 1316 C CA . SER A 1 175 ? 21.211 26.009 -6.769 1.00 121.93 269 SER A CA 1
ATOM 1317 C C . SER A 1 175 ? 20.207 26.154 -5.631 1.00 119.70 269 SER A C 1
ATOM 1318 O O . SER A 1 175 ? 19.009 26.316 -5.860 1.00 122.19 269 SER A O 1
ATOM 1321 N N . GLY A 1 176 ? 20.715 26.106 -4.403 1.00 120.83 270 GLY A N 1
ATOM 1322 C CA . GLY A 1 176 ? 19.883 26.184 -3.214 1.00 125.55 270 GLY A CA 1
ATOM 1323 C C . GLY A 1 176 ? 18.994 24.963 -3.049 1.00 136.63 270 GLY A C 1
ATOM 1324 O O . GLY A 1 176 ? 19.057 24.028 -3.854 1.00 137.16 270 GLY A O 1
ATOM 1325 N N . GLU A 1 177 ? 18.177 24.951 -2.000 1.00 143.21 271 GLU A N 1
ATOM 1326 C CA . GLU A 1 177 ? 17.127 23.954 -1.917 1.00 144.80 271 GLU A CA 1
ATOM 1327 C C . GLU A 1 177 ? 16.100 24.332 -2.949 1.00 145.76 271 GLU A C 1
ATOM 1328 O O . GLU A 1 177 ? 15.906 25.511 -3.238 1.00 153.17 271 GLU A O 1
ATOM 1330 N N . LYS A 1 178 ? 15.442 23.335 -3.512 1.00 138.41 272 LYS A N 1
ATOM 1331 C CA . LYS A 1 178 ? 14.324 23.605 -4.385 1.00 128.34 272 LYS A CA 1
ATOM 1332 C C . LYS A 1 178 ? 13.218 22.636 -4.074 1.00 129.32 272 LYS A C 1
ATOM 1333 O O . LYS A 1 178 ? 13.449 21.564 -3.512 1.00 139.90 272 LYS A O 1
ATOM 1335 N N . ASN A 1 179 ? 12.006 23.024 -4.428 1.00 122.33 273 ASN A N 1
ATOM 1336 C CA . ASN A 1 179 ? 10.950 22.046 -4.541 1.00 114.20 273 ASN A CA 1
ATOM 1337 C C . ASN A 1 179 ? 10.626 21.891 -6.011 1.00 93.75 273 ASN A C 1
ATOM 1338 O O . ASN A 1 179 ? 11.138 22.624 -6.852 1.00 88.22 273 ASN A O 1
ATOM 1343 N N . VAL A 1 180 ? 9.799 20.914 -6.326 1.00 79.17 274 VAL A N 1
ATOM 1344 C CA . VAL A 1 180 ? 9.576 20.558 -7.709 1.00 72.35 274 VAL A CA 1
ATOM 1345 C C . VAL A 1 180 ? 8.087 20.397 -7.952 1.00 75.11 274 VAL A C 1
ATOM 1346 O O . VAL A 1 180 ? 7.396 19.778 -7.149 1.00 91.55 274 VAL A O 1
ATOM 1350 N N . PRO A 1 181 ? 7.575 20.989 -9.041 1.00 69.59 275 PRO A N 1
ATOM 1351 C CA . PRO A 1 181 ? 8.278 21.915 -9.940 1.00 67.84 275 PRO A CA 1
ATOM 1352 C C . PRO A 1 181 ? 8.626 23.218 -9.222 1.00 64.67 275 PRO A C 1
ATOM 1353 O O . PRO A 1 181 ? 7.895 23.584 -8.310 1.00 65.45 275 PRO A O 1
ATOM 1357 N N . PRO A 1 182 ? 9.738 23.870 -9.599 1.00 61.04 276 PRO A N 1
ATOM 1358 C CA . PRO A 1 182 ? 10.171 25.151 -9.017 1.00 64.50 276 PRO A CA 1
ATOM 1359 C C . PRO A 1 182 ? 9.191 26.291 -9.337 1.00 72.68 276 PRO A C 1
ATOM 1360 O O . PRO A 1 182 ? 8.419 26.164 -10.282 1.00 72.28 276 PRO A O 1
ATOM 1364 N N . PRO A 1 183 ? 9.213 27.391 -8.554 1.00 87.26 277 PRO A N 1
ATOM 1365 C CA . PRO A 1 183 ? 8.214 28.452 -8.754 1.00 70.37 277 PRO A CA 1
ATOM 1366 C C . PRO A 1 183 ? 8.241 28.992 -10.178 1.00 70.62 277 PRO A C 1
ATOM 1367 O O . PRO A 1 183 ? 9.309 29.161 -10.750 1.00 64.53 277 PRO A O 1
ATOM 1371 N N . GLY A 1 184 ? 7.069 29.231 -10.752 1.00 77.52 278 GLY A N 1
ATOM 1372 C CA . GLY A 1 184 ? 6.978 29.676 -12.131 1.00 71.93 278 GLY A CA 1
ATOM 1373 C C . GLY A 1 184 ? 6.913 28.540 -13.144 1.00 75.35 278 GLY A C 1
ATOM 1374 O O . GLY A 1 184 ? 6.509 28.752 -14.289 1.00 78.46 278 GLY A O 1
ATOM 1375 N N . ASP A 1 185 ? 7.304 27.339 -12.721 1.00 66.94 279 ASP A N 1
ATOM 1376 C CA . ASP A 1 185 ? 7.349 26.170 -13.599 1.00 67.82 279 ASP A CA 1
ATOM 1377 C C . ASP A 1 185 ? 6.262 25.167 -13.182 1.00 69.61 279 ASP A C 1
ATOM 1378 O O . ASP A 1 185 ? 5.636 25.328 -12.135 1.00 66.97 279 ASP A O 1
ATOM 1383 N N . TRP A 1 186 ? 6.021 24.145 -13.997 1.00 66.71 280 TRP A N 1
ATOM 1384 C CA . TRP A 1 186 ? 4.968 23.193 -13.675 1.00 62.55 280 TRP A CA 1
ATOM 1385 C C . TRP A 1 186 ? 5.040 21.949 -14.551 1.00 56.78 280 TRP A C 1
ATOM 1386 O O . TRP A 1 186 ? 5.915 21.825 -15.406 1.00 57.56 280 TRP A O 1
ATOM 1397 N N . TYR A 1 187 ? 4.111 21.030 -14.312 1.00 61.92 281 TYR A N 1
ATOM 1398 C CA . TYR A 1 187 ? 3.919 19.869 -15.159 1.00 61.59 281 TYR A CA 1
ATOM 1399 C C . TYR A 1 187 ? 3.354 20.281 -16.515 1.00 62.02 281 TYR A C 1
ATOM 1400 O O . TYR A 1 187 ? 2.629 21.267 -16.627 1.00 59.55 281 TYR A O 1
ATOM 1409 N N . ASP A 1 188 ? 3.689 19.498 -17.535 1.00 58.36 282 ASP A N 1
ATOM 1410 C CA . ASP A 1 188 ? 3.138 19.677 -18.860 1.00 56.99 282 ASP A CA 1
ATOM 1411 C C . ASP A 1 188 ? 1.739 19.056 -18.872 1.00 67.98 282 ASP A C 1
ATOM 1412 O O . ASP A 1 188 ? 1.460 18.175 -18.061 1.00 63.16 282 ASP A O 1
ATOM 1417 N N . PRO A 1 189 ? 0.848 19.545 -19.753 1.00 72.60 283 PRO A N 1
ATOM 1418 C CA . PRO A 1 189 ? -0.541 19.081 -19.848 1.00 75.72 283 PRO A CA 1
ATOM 1419 C C . PRO A 1 189 ? -0.695 17.779 -20.639 1.00 69.43 283 PRO A C 1
ATOM 1420 O O . PRO A 1 189 ? -1.439 17.697 -21.611 1.00 65.32 283 PRO A O 1
ATOM 1424 N N . ILE A 1 190 ? 0.029 16.757 -20.229 1.00 67.14 284 ILE A N 1
ATOM 1425 C CA . ILE A 1 190 ? -0.109 15.473 -20.884 1.00 67.02 284 ILE A CA 1
ATOM 1426 C C . ILE A 1 190 ? -0.199 14.398 -19.809 1.00 65.19 284 ILE A C 1
ATOM 1427 O O . ILE A 1 190 ? 0.762 14.151 -19.081 1.00 57.32 284 ILE A O 1
ATOM 1432 N N . PRO A 1 191 ? -1.397 13.810 -19.655 1.00 67.51 285 PRO A N 1
ATOM 1433 C CA . PRO A 1 191 ? -1.643 12.750 -18.673 1.00 73.31 285 PRO A CA 1
ATOM 1434 C C . PRO A 1 191 ? -1.038 11.422 -19.110 1.00 58.92 285 PRO A C 1
ATOM 1435 O O . PRO A 1 191 ? -1.174 11.021 -20.248 1.00 60.19 285 PRO A O 1
ATOM 1439 N N . ILE A 1 192 ? -0.370 10.745 -18.192 1.00 60.66 286 ILE A N 1
ATOM 1440 C CA . ILE A 1 192 ? 0.359 9.528 -18.525 1.00 56.97 286 ILE A CA 1
ATOM 1441 C C . ILE A 1 192 ? -0.036 8.427 -17.550 1.00 61.05 286 ILE A C 1
ATOM 1442 O O . ILE A 1 192 ? -0.081 8.668 -16.342 1.00 59.65 286 ILE A O 1
ATOM 1447 N N . PHE A 1 193 ? -0.350 7.235 -18.080 1.00 58.36 287 PHE A N 1
ATOM 1448 C CA . PHE A 1 193 ? -0.627 6.073 -17.243 1.00 63.78 287 PHE A CA 1
ATOM 1449 C C . PHE A 1 193 ? 0.622 5.543 -16.583 1.00 54.89 287 PHE A C 1
ATOM 1450 O O . PHE A 1 193 ? 1.645 5.383 -17.221 1.00 60.31 287 PHE A O 1
ATOM 1458 N N . PHE A 1 194 ? 0.519 5.271 -15.290 1.00 52.00 288 PHE A N 1
ATOM 1459 C CA . PHE A 1 194 ? 1.598 4.656 -14.525 1.00 47.39 288 PHE A CA 1
ATOM 1460 C C . PHE A 1 194 ? 1.087 3.421 -13.797 1.00 61.61 288 PHE A C 1
ATOM 1461 O O . PHE A 1 194 ? 0.067 3.487 -13.111 1.00 59.94 288 PHE A O 1
ATOM 1469 N N . LEU A 1 195 ? 1.791 2.301 -13.968 1.00 57.16 289 LEU A N 1
ATOM 1470 C CA . LEU A 1 195 ? 1.547 1.103 -13.192 1.00 59.86 289 LEU A CA 1
ATOM 1471 C C . LEU A 1 195 ? 2.526 1.012 -12.038 1.00 57.16 289 LEU A C 1
ATOM 1472 O O . LEU A 1 195 ? 3.735 1.173 -12.231 1.00 53.71 289 LEU A O 1
ATOM 1477 N N . THR A 1 196 ? 2.012 0.776 -10.837 1.00 54.34 290 THR A N 1
ATOM 1478 C CA . THR A 1 196 ? 2.892 0.519 -9.698 1.00 64.22 290 THR A CA 1
ATOM 1479 C C . THR A 1 196 ? 3.013 -0.973 -9.487 1.00 58.62 290 THR A C 1
ATOM 1480 O O . THR A 1 196 ? 2.014 -1.671 -9.367 1.00 63.59 290 THR A O 1
ATOM 1484 N N . VAL A 1 197 ? 4.256 -1.440 -9.476 1.00 67.71 291 VAL A N 1
ATOM 1485 C CA . VAL A 1 197 ? 4.596 -2.855 -9.397 1.00 54.95 291 VAL A CA 1
ATOM 1486 C C . VAL A 1 197 ? 4.984 -3.183 -7.966 1.00 64.16 291 VAL A C 1
ATOM 1487 O O . VAL A 1 197 ? 5.766 -2.455 -7.365 1.00 74.79 291 VAL A O 1
ATOM 1491 N N . PRO A 1 198 ? 4.424 -4.274 -7.400 1.00 63.77 292 PRO A N 1
ATOM 1492 C CA . PRO A 1 198 ? 4.690 -4.512 -5.976 1.00 54.61 292 PRO A CA 1
ATOM 1493 C C . PRO A 1 198 ? 6.114 -4.977 -5.714 1.00 61.59 292 PRO A C 1
ATOM 1494 O O . PRO A 1 198 ? 6.876 -5.208 -6.650 1.00 63.10 292 PRO A O 1
ATOM 1498 N N . LYS A 1 199 ? 6.473 -5.111 -4.443 1.00 66.60 293 LYS A N 1
ATOM 1499 C CA . LYS A 1 199 ? 7.786 -5.625 -4.077 1.00 64.13 293 LYS A CA 1
ATOM 1500 C C . LYS A 1 199 ? 7.903 -7.104 -4.443 1.00 61.71 293 LYS A C 1
ATOM 1501 O O . LYS A 1 199 ? 6.897 -7.786 -4.587 1.00 61.00 293 LYS A O 1
ATOM 1507 N N . ASP A 1 200 ? 9.139 -7.573 -4.582 1.00 67.84 294 ASP A N 1
ATOM 1508 C CA . ASP A 1 200 ? 9.458 -8.979 -4.832 1.00 82.95 294 ASP A CA 1
ATOM 1509 C C . ASP A 1 200 ? 8.944 -9.478 -6.172 1.00 78.26 294 ASP A C 1
ATOM 1510 O O . ASP A 1 200 ? 8.494 -10.610 -6.296 1.00 69.99 294 ASP A O 1
ATOM 1515 N N . VAL A 1 201 ? 9.018 -8.614 -7.172 1.00 72.01 295 VAL A N 1
ATOM 1516 C CA . VAL A 1 201 ? 8.765 -9.015 -8.540 1.00 66.20 295 VAL A CA 1
ATOM 1517 C C . VAL A 1 201 ? 10.125 -9.194 -9.208 1.00 62.57 295 VAL A C 1
ATOM 1518 O O . VAL A 1 201 ? 10.995 -8.335 -9.096 1.00 60.35 295 VAL A O 1
ATOM 1522 N N . PRO A 1 202 ? 10.339 -10.349 -9.845 1.00 62.11 296 PRO A N 1
ATOM 1523 C CA . PRO A 1 202 ? 11.660 -10.652 -10.400 1.00 56.33 296 PRO A CA 1
ATOM 1524 C C . PRO A 1 202 ? 11.885 -10.102 -11.807 1.00 63.59 296 PRO A C 1
ATOM 1525 O O . PRO A 1 202 ? 11.012 -10.240 -12.664 1.00 62.44 296 PRO A O 1
ATOM 1529 N N . PHE A 1 203 ? 13.051 -9.488 -12.020 1.00 56.04 297 PHE A N 1
ATOM 1530 C CA . PHE A 1 203 ? 13.461 -8.973 -13.314 1.00 54.81 297 PHE A CA 1
ATOM 1531 C C . PHE A 1 203 ? 14.804 -9.569 -13.700 1.00 54.37 297 PHE A C 1
ATOM 1532 O O . PHE A 1 203 ? 15.668 -9.767 -12.854 1.00 52.15 297 PHE A O 1
ATOM 1540 N N . LEU A 1 204 ? 14.978 -9.844 -14.988 1.00 58.23 298 LEU A N 1
ATOM 1541 C CA . LEU A 1 204 ? 16.296 -10.141 -15.524 1.00 56.45 298 LEU A CA 1
ATOM 1542 C C . LEU A 1 204 ? 16.968 -8.851 -16.006 1.00 58.71 298 LEU A C 1
ATOM 1543 O O . LEU A 1 204 ? 16.378 -8.070 -16.736 1.00 61.19 298 LEU A O 1
ATOM 1548 N N . VAL A 1 205 ? 18.217 -8.657 -15.609 1.00 58.84 299 VAL A N 1
ATOM 1549 C CA . VAL A 1 205 ? 18.969 -7.451 -15.905 1.00 47.06 299 VAL A CA 1
ATOM 1550 C C . VAL A 1 205 ? 20.291 -7.832 -16.548 1.00 55.29 299 VAL A C 1
ATOM 1551 O O . VAL A 1 205 ? 21.000 -8.702 -16.037 1.00 61.86 299 VAL A O 1
ATOM 1555 N N . ALA A 1 206 ? 20.636 -7.198 -17.664 1.00 57.55 300 ALA A N 1
ATOM 1556 C CA . ALA A 1 206 ? 21.817 -7.615 -18.404 1.00 54.40 300 ALA A CA 1
ATOM 1557 C C . ALA A 1 206 ? 22.471 -6.510 -19.209 1.00 55.13 300 ALA A C 1
ATOM 1558 O O . ALA A 1 206 ? 21.817 -5.579 -19.659 1.00 53.44 300 ALA A O 1
ATOM 1560 N N . VAL A 1 207 ? 23.773 -6.655 -19.418 1.00 62.76 301 VAL A N 1
ATOM 1561 C CA . VAL A 1 207 ? 24.521 -5.795 -20.319 1.00 61.99 301 VAL A CA 1
ATOM 1562 C C . VAL A 1 207 ? 25.416 -6.671 -21.197 1.00 64.90 301 VAL A C 1
ATOM 1563 O O . VAL A 1 207 ? 25.776 -7.759 -20.799 1.00 62.21 301 VAL A O 1
ATOM 1567 N N . GLY A 1 208 ? 25.770 -6.190 -22.385 1.00 71.84 302 GLY A N 1
ATOM 1568 C CA . GLY A 1 208 ? 26.562 -6.973 -23.315 1.00 70.57 302 GLY A CA 1
ATOM 1569 C C . GLY A 1 208 ? 27.646 -6.196 -24.036 1.00 74.61 302 GLY A C 1
ATOM 1570 O O . GLY A 1 208 ? 27.554 -4.982 -24.200 1.00 74.94 302 GLY A O 1
ATOM 1571 N N . GLY A 1 209 ? 28.681 -6.903 -24.475 1.00 76.09 303 GLY A N 1
ATOM 1572 C CA . GLY A 1 209 ? 29.766 -6.284 -25.210 1.00 78.89 303 GLY A CA 1
ATOM 1573 C C . GLY A 1 209 ? 30.858 -7.275 -25.542 1.00 78.91 303 GLY A C 1
ATOM 1574 O O . GLY A 1 209 ? 30.871 -8.386 -25.024 1.00 82.79 303 GLY A O 1
ATOM 1575 N N . ARG A 1 210 ? 31.781 -6.876 -26.409 1.00 87.85 304 ARG A N 1
ATOM 1576 C CA . ARG A 1 210 ? 32.869 -7.759 -26.813 1.00 95.73 304 ARG A CA 1
ATOM 1577 C C . ARG A 1 210 ? 33.895 -7.886 -25.702 1.00 91.88 304 ARG A C 1
ATOM 1578 O O . ARG A 1 210 ? 34.337 -8.984 -25.373 1.00 86.94 304 ARG A O 1
ATOM 1586 N N . ASP A 1 211 ? 34.282 -6.743 -25.145 1.00 90.91 305 ASP A N 1
ATOM 1587 C CA . ASP A 1 211 ? 35.223 -6.703 -24.037 1.00 86.65 305 ASP A CA 1
ATOM 1588 C C . ASP A 1 211 ? 34.530 -7.216 -22.787 1.00 85.23 305 ASP A C 1
ATOM 1589 O O . ASP A 1 211 ? 33.659 -6.547 -22.232 1.00 93.43 305 ASP A O 1
ATOM 1594 N N . ARG A 1 212 ? 34.906 -8.407 -22.345 1.00 72.65 306 ARG A N 1
ATOM 1595 C CA . ARG A 1 212 ? 34.249 -9.000 -21.191 1.00 83.14 306 ARG A CA 1
ATOM 1596 C C . ARG A 1 212 ? 34.488 -8.222 -19.895 1.00 80.50 306 ARG A C 1
ATOM 1597 O O . ARG A 1 212 ? 33.568 -8.036 -19.101 1.00 81.25 306 ARG A O 1
ATOM 1605 N N . GLU A 1 213 ? 35.717 -7.773 -19.672 1.00 83.42 307 GLU A N 1
ATOM 1606 C CA . GLU A 1 213 ? 36.024 -7.093 -18.424 1.00 91.43 307 GLU A CA 1
ATOM 1607 C C . GLU A 1 213 ? 35.397 -5.699 -18.391 1.00 94.20 307 GLU A C 1
ATOM 1608 O O . GLU A 1 213 ? 35.000 -5.220 -17.329 1.00 88.53 307 GLU A O 1
ATOM 1610 N N . LEU A 1 214 ? 35.308 -5.052 -19.550 1.00 84.65 308 LEU A N 1
ATOM 1611 C CA . LEU A 1 214 ? 34.648 -3.759 -19.629 1.00 83.08 308 LEU A CA 1
ATOM 1612 C C . LEU A 1 214 ? 33.159 -3.931 -19.344 1.00 87.11 308 LEU A C 1
ATOM 1613 O O . LEU A 1 214 ? 32.568 -3.161 -18.589 1.00 88.49 308 LEU A O 1
ATOM 1618 N N . THR A 1 215 ? 32.564 -4.954 -19.945 1.00 75.26 309 THR A N 1
ATOM 1619 C CA . THR A 1 215 ? 31.147 -5.230 -19.782 1.00 70.00 309 THR A CA 1
ATOM 1620 C C . THR A 1 215 ? 30.823 -5.569 -18.331 1.00 75.23 309 THR A C 1
ATOM 1621 O O . THR A 1 215 ? 29.784 -5.161 -17.805 1.00 74.25 309 THR A O 1
ATOM 1625 N N . GLU A 1 216 ? 31.722 -6.299 -17.681 1.00 72.73 310 GLU A N 1
ATOM 1626 C CA . GLU A 1 216 ? 31.516 -6.674 -16.285 1.00 75.72 310 GLU A CA 1
ATOM 1627 C C . GLU A 1 216 ? 31.478 -5.458 -15.373 1.00 75.45 310 GLU A C 1
ATOM 1628 O O . GLU A 1 216 ? 30.666 -5.397 -14.452 1.00 73.94 310 GLU A O 1
ATOM 1634 N N . LYS A 1 217 ? 32.367 -4.503 -15.633 1.00 60.07 311 LYS A N 1
ATOM 1635 C CA . LYS A 1 217 ? 32.399 -3.261 -14.884 1.00 70.71 311 LYS A CA 1
ATOM 1636 C C . LYS A 1 217 ? 31.071 -2.533 -15.040 1.00 68.81 311 LYS A C 1
ATOM 1637 O O . LYS A 1 217 ? 30.506 -2.037 -14.064 1.00 69.74 311 LYS A O 1
ATOM 1643 N N . ALA A 1 218 ? 30.578 -2.503 -16.276 1.00 69.29 312 ALA A N 1
ATOM 1644 C CA . ALA A 1 218 ? 29.298 -1.892 -16.605 1.00 70.98 312 ALA A CA 1
ATOM 1645 C C . ALA A 1 218 ? 28.181 -2.490 -15.767 1.00 65.16 312 ALA A C 1
ATOM 1646 O O . ALA A 1 218 ? 27.335 -1.780 -15.220 1.00 69.16 312 ALA A O 1
ATOM 1648 N N . PHE A 1 219 ? 28.199 -3.805 -15.661 1.00 66.55 313 PHE A N 1
ATOM 1649 C CA . PHE A 1 219 ? 27.202 -4.534 -14.898 1.00 59.99 313 PHE A CA 1
ATOM 1650 C C . PHE A 1 219 ? 27.241 -4.132 -13.428 1.00 63.83 313 PHE A C 1
ATOM 1651 O O . PHE A 1 219 ? 26.212 -4.051 -12.762 1.00 66.50 313 PHE A O 1
ATOM 1659 N N . SER A 1 220 ? 28.442 -3.872 -12.934 1.00 68.26 314 SER A N 1
ATOM 1660 C CA . SER A 1 220 ? 28.636 -3.536 -11.534 1.00 71.76 314 SER A CA 1
ATOM 1661 C C . SER A 1 220 ? 28.096 -2.139 -11.252 1.00 65.07 314 SER A C 1
ATOM 1662 O O . SER A 1 220 ? 27.524 -1.879 -10.201 1.00 63.72 314 SER A O 1
ATOM 1665 N N . LEU A 1 221 ? 28.263 -1.250 -12.217 1.00 61.15 315 LEU A N 1
ATOM 1666 C CA . LEU A 1 221 ? 27.691 0.070 -12.108 1.00 65.72 315 LEU A CA 1
ATOM 1667 C C . LEU A 1 221 ? 26.165 -0.017 -12.131 1.00 59.27 315 LEU A C 1
ATOM 1668 O O . LEU A 1 221 ? 25.492 0.674 -11.381 1.00 55.95 315 LEU A O 1
ATOM 1673 N N . VAL A 1 222 ? 25.621 -0.894 -12.964 1.00 58.50 316 VAL A N 1
ATOM 1674 C CA . VAL A 1 222 ? 24.171 -1.023 -13.090 1.00 53.48 316 VAL A CA 1
ATOM 1675 C C . VAL A 1 222 ? 23.559 -1.534 -11.786 1.00 65.75 316 VAL A C 1
ATOM 1676 O O . VAL A 1 222 ? 22.526 -1.025 -11.322 1.00 62.33 316 VAL A O 1
ATOM 1680 N N . LYS A 1 223 ? 24.219 -2.534 -11.198 1.00 65.63 317 LYS A N 1
ATOM 1681 C CA . LYS A 1 223 ? 23.894 -3.033 -9.875 1.00 60.30 317 LYS A CA 1
ATOM 1682 C C . LYS A 1 223 ? 23.831 -1.895 -8.881 1.00 63.21 317 LYS A C 1
ATOM 1683 O O . LYS A 1 223 ? 22.852 -1.731 -8.150 1.00 54.97 317 LYS A O 1
ATOM 1689 N N . LEU A 1 224 ? 24.929 -1.154 -8.824 1.00 57.50 318 LEU A N 1
ATOM 1690 C CA . LEU A 1 224 ? 25.074 -0.040 -7.911 1.00 68.28 318 LEU A CA 1
ATOM 1691 C C . LEU A 1 224 ? 23.928 0.949 -8.102 1.00 57.46 318 LEU A C 1
ATOM 1692 O O . LEU A 1 224 ? 23.298 1.393 -7.146 1.00 64.43 318 LEU A O 1
ATOM 1697 N N . ALA A 1 225 ? 23.629 1.261 -9.352 1.00 57.59 319 ALA A N 1
ATOM 1698 C CA . ALA A 1 225 ? 22.619 2.272 -9.661 1.00 52.11 319 ALA A CA 1
ATOM 1699 C C . ALA A 1 225 ? 21.187 1.808 -9.336 1.00 55.58 319 ALA A C 1
ATOM 1700 O O . ALA A 1 225 ? 20.355 2.604 -8.900 1.00 60.91 319 ALA A O 1
ATOM 1702 N N . LEU A 1 226 ? 20.903 0.518 -9.502 1.00 59.62 320 LEU A N 1
ATOM 1703 C CA . LEU A 1 226 ? 19.552 -0.000 -9.234 1.00 51.94 320 LEU A CA 1
ATOM 1704 C C . LEU A 1 226 ? 19.264 -0.109 -7.743 1.00 53.65 320 LEU A C 1
ATOM 1705 O O . LEU A 1 226 ? 18.120 0.002 -7.314 1.00 62.38 320 LEU A O 1
ATOM 1710 N N . ARG A 1 227 ? 20.298 -0.353 -6.953 1.00 54.03 321 ARG A N 1
ATOM 1711 C CA . ARG A 1 227 ? 20.139 -0.470 -5.512 1.00 54.42 321 ARG A CA 1
ATOM 1712 C C . ARG A 1 227 ? 20.016 0.906 -4.869 1.00 60.72 321 ARG A C 1
ATOM 1713 O O . ARG A 1 227 ? 19.123 1.135 -4.070 1.00 70.40 321 ARG A O 1
ATOM 1721 N N . ASP A 1 228 ? 20.889 1.834 -5.253 1.00 58.89 322 ASP A N 1
ATOM 1722 C CA . ASP A 1 228 ? 20.995 3.101 -4.530 1.00 67.78 322 ASP A CA 1
ATOM 1723 C C . ASP A 1 228 ? 20.290 4.307 -5.177 1.00 62.44 322 ASP A C 1
ATOM 1724 O O . ASP A 1 228 ? 19.955 5.255 -4.481 1.00 73.14 322 ASP A O 1
ATOM 1729 N N . LEU A 1 229 ? 20.033 4.277 -6.480 1.00 56.23 323 LEU A N 1
ATOM 1730 C CA . LEU A 1 229 ? 19.352 5.399 -7.136 1.00 57.80 323 LEU A CA 1
ATOM 1731 C C . LEU A 1 229 ? 17.925 5.046 -7.570 1.00 60.91 323 LEU A C 1
ATOM 1732 O O . LEU A 1 229 ? 16.994 5.804 -7.347 1.00 54.27 323 LEU A O 1
ATOM 1737 N N . GLY A 1 230 ? 17.753 3.886 -8.192 1.00 60.24 324 GLY A N 1
ATOM 1738 C CA . GLY A 1 230 ? 16.424 3.465 -8.583 1.00 57.62 324 GLY A CA 1
ATOM 1739 C C . GLY A 1 230 ? 16.068 3.787 -10.022 1.00 66.39 324 GLY A C 1
ATOM 1740 O O . GLY A 1 230 ? 16.649 4.692 -10.637 1.00 61.28 324 GLY A O 1
ATOM 1741 N N . VAL A 1 231 ? 15.112 3.032 -10.559 1.00 61.14 325 VAL A N 1
ATOM 1742 C CA . VAL A 1 231 ? 14.562 3.293 -11.882 1.00 54.13 325 VAL A CA 1
ATOM 1743 C C . VAL A 1 231 ? 13.064 3.506 -11.774 1.00 56.15 325 VAL A C 1
ATOM 1744 O O . VAL A 1 231 ? 12.461 3.277 -10.716 1.00 50.23 325 VAL A O 1
ATOM 1748 N N . GLY A 1 232 ? 12.462 3.934 -12.878 1.00 51.43 326 GLY A N 1
ATOM 1749 C CA . GLY A 1 232 ? 11.050 4.255 -12.884 1.00 53.26 326 GLY A CA 1
ATOM 1750 C C . GLY A 1 232 ? 10.865 5.647 -12.321 1.00 56.86 326 GLY A C 1
ATOM 1751 O O . GLY A 1 232 ? 11.828 6.411 -12.205 1.00 60.45 326 GLY A O 1
ATOM 1752 N N . ALA A 1 233 ? 9.633 5.958 -11.930 1.00 54.19 327 ALA A N 1
ATOM 1753 C CA . ALA A 1 233 ? 9.280 7.282 -11.454 1.00 52.54 327 ALA A CA 1
ATOM 1754 C C . ALA A 1 233 ? 9.246 7.340 -9.928 1.00 61.77 327 ALA A C 1
ATOM 1755 O O . ALA A 1 233 ? 9.260 6.295 -9.248 1.00 55.42 327 ALA A O 1
ATOM 1757 N N . LYS A 1 234 ? 9.225 8.567 -9.403 1.00 52.61 328 LYS A N 1
ATOM 1758 C CA . LYS A 1 234 ? 9.180 8.820 -7.963 1.00 43.38 328 LYS A CA 1
ATOM 1759 C C . LYS A 1 234 ? 10.320 8.147 -7.202 1.00 49.01 328 LYS A C 1
ATOM 1760 O O . LYS A 1 234 ? 10.163 7.746 -6.051 1.00 52.54 328 LYS A O 1
ATOM 1766 N N . THR A 1 235 ? 11.481 8.037 -7.836 1.00 55.85 329 THR A N 1
ATOM 1767 C CA . THR A 1 235 ? 12.617 7.383 -7.197 1.00 57.45 329 THR A CA 1
ATOM 1768 C C . THR A 1 235 ? 13.128 8.164 -5.989 1.00 64.79 329 THR A C 1
ATOM 1769 O O . THR A 1 235 ? 13.672 7.578 -5.044 1.00 64.96 329 THR A O 1
ATOM 1773 N N . SER A 1 236 ? 12.929 9.484 -5.996 1.00 69.96 330 SER A N 1
ATOM 1774 C CA . SER A 1 236 ? 13.390 10.309 -4.878 1.00 66.03 330 SER A CA 1
ATOM 1775 C C . SER A 1 236 ? 12.634 9.982 -3.589 1.00 62.01 330 SER A C 1
ATOM 1776 O O . SER A 1 236 ? 13.158 10.175 -2.498 1.00 69.32 330 SER A O 1
ATOM 1779 N N . LEU A 1 237 ? 11.406 9.487 -3.709 1.00 60.53 331 LEU A N 1
ATOM 1780 C CA . LEU A 1 237 ? 10.654 9.010 -2.551 1.00 56.95 331 LEU A CA 1
ATOM 1781 C C . LEU A 1 237 ? 11.016 7.557 -2.160 1.00 56.64 331 LEU A C 1
ATOM 1782 O O . LEU A 1 237 ? 10.490 7.020 -1.191 1.00 53.50 331 LEU A O 1
ATOM 1787 N N . GLY A 1 238 ? 11.915 6.929 -2.909 1.00 58.69 332 GLY A N 1
ATOM 1788 C CA . GLY A 1 238 ? 12.432 5.622 -2.530 1.00 62.41 332 GLY A CA 1
ATOM 1789 C C . GLY A 1 238 ? 11.910 4.494 -3.404 1.00 65.87 332 GLY A C 1
ATOM 1790 O O . GLY A 1 238 ? 12.269 3.333 -3.225 1.00 60.56 332 GLY A O 1
ATOM 1791 N N . TYR A 1 239 ? 11.052 4.846 -4.355 1.00 62.27 333 TYR A N 1
ATOM 1792 C CA . TYR A 1 239 ? 10.486 3.877 -5.273 1.00 59.42 333 TYR A CA 1
ATOM 1793 C C . TYR A 1 239 ? 11.543 3.371 -6.242 1.00 60.75 333 TYR A C 1
ATOM 1794 O O . TYR A 1 239 ? 12.547 4.039 -6.466 1.00 58.24 333 TYR A O 1
ATOM 1803 N N . GLY A 1 240 ? 11.331 2.176 -6.783 1.00 57.54 334 GLY A N 1
ATOM 1804 C CA . GLY A 1 240 ? 12.134 1.685 -7.886 1.00 57.09 334 GLY A CA 1
ATOM 1805 C C . GLY A 1 240 ? 13.514 1.120 -7.598 1.00 56.34 334 GLY A C 1
ATOM 1806 O O . GLY A 1 240 ? 14.328 1.028 -8.512 1.00 56.14 334 GLY A O 1
ATOM 1807 N N . ARG A 1 241 ? 13.790 0.731 -6.357 1.00 49.91 335 ARG A N 1
ATOM 1808 C CA . ARG A 1 241 ? 15.064 0.106 -6.049 1.00 53.14 335 ARG A CA 1
ATOM 1809 C C . ARG A 1 241 ? 15.021 -1.408 -6.357 1.00 58.45 335 ARG A C 1
ATOM 1810 O O . ARG A 1 241 ? 14.088 -2.093 -5.955 1.00 60.22 335 ARG A O 1
ATOM 1818 N N . LEU A 1 242 ? 16.033 -1.927 -7.047 1.00 63.96 336 LEU A N 1
ATOM 1819 C CA . LEU A 1 242 ? 16.111 -3.375 -7.314 1.00 64.66 336 LEU A CA 1
ATOM 1820 C C . LEU A 1 242 ? 17.416 -3.973 -6.775 1.00 70.70 336 LEU A C 1
ATOM 1821 O O . LEU A 1 242 ? 18.472 -3.338 -6.877 1.00 72.24 336 LEU A O 1
ATOM 1826 N N . VAL A 1 243 ? 17.343 -5.180 -6.199 1.00 61.50 337 VAL A N 1
ATOM 1827 C CA . VAL A 1 243 ? 18.538 -5.849 -5.688 1.00 59.91 337 VAL A CA 1
ATOM 1828 C C . VAL A 1 243 ? 18.660 -7.294 -6.195 1.00 60.74 337 VAL A C 1
ATOM 1829 O O . VAL A 1 243 ? 17.662 -7.990 -6.351 1.00 61.98 337 VAL A O 1
ATOM 1833 N N . GLU A 1 244 ? 19.888 -7.718 -6.481 1.00 64.56 338 GLU A N 1
ATOM 1834 C CA . GLU A 1 244 ? 20.168 -9.077 -6.953 1.00 74.10 338 GLU A CA 1
ATOM 1835 C C . GLU A 1 244 ? 19.748 -10.123 -5.914 1.00 78.34 338 GLU A C 1
ATOM 1836 O O . GLU A 1 244 ? 19.818 -9.861 -4.717 1.00 77.84 338 GLU A O 1
ATOM 1842 N N . TYR A 1 245 ? 19.296 -11.289 -6.377 1.00 76.56 339 TYR A N 1
ATOM 1843 C CA . TYR A 1 245 ? 18.986 -12.409 -5.487 1.00 80.47 339 TYR A CA 1
ATOM 1844 C C . TYR A 1 245 ? 19.460 -13.739 -6.063 1.00 97.06 339 TYR A C 1
ATOM 1845 O O . TYR A 1 245 ? 19.928 -13.786 -7.200 1.00 86.36 339 TYR A O 1
ATOM 1854 N N . VAL A 1 246 ? 19.286 -14.799 -5.258 1.00 120.86 340 VAL A N 1
ATOM 1855 C CA . VAL A 1 246 ? 19.825 -16.164 -5.454 1.00 121.37 340 VAL A CA 1
ATOM 1856 C C . VAL A 1 246 ? 20.811 -16.312 -6.605 1.00 114.51 340 VAL A C 1
ATOM 1857 O O . VAL A 1 246 ? 22.009 -16.096 -6.433 1.00 109.10 340 VAL A O 1
ATOM 1861 N N . MET B 1 8 ? -4.405 2.584 -52.480 1.00 116.28 102 MET B N 1
ATOM 1862 C CA . MET B 1 8 ? -4.161 2.561 -51.041 1.00 120.50 102 MET B CA 1
ATOM 1863 C C . MET B 1 8 ? -5.339 1.907 -50.298 1.00 134.04 102 MET B C 1
ATOM 1864 O O . MET B 1 8 ? -6.443 1.814 -50.830 1.00 130.95 102 MET B O 1
ATOM 1866 N N . LEU B 1 9 ? -5.094 1.444 -49.074 1.00 129.91 103 LEU B N 1
ATOM 1867 C CA . LEU B 1 9 ? -6.129 0.784 -48.285 1.00 117.55 103 LEU B CA 1
ATOM 1868 C C . LEU B 1 9 ? -7.060 1.795 -47.626 1.00 116.49 103 LEU B C 1
ATOM 1869 O O . LEU B 1 9 ? -7.673 1.496 -46.585 1.00 110.85 103 LEU B O 1
ATOM 1874 N N . SER B 1 11 ? -10.349 4.249 -47.135 1.00 116.62 105 SER B N 1
ATOM 1875 C CA . SER B 1 11 ? -9.845 4.099 -45.778 1.00 119.20 105 SER B CA 1
ATOM 1876 C C . SER B 1 11 ? -10.426 5.121 -44.814 1.00 123.77 105 SER B C 1
ATOM 1877 O O . SER B 1 11 ? -11.539 4.979 -44.308 1.00 128.40 105 SER B O 1
ATOM 1880 N N . LEU B 1 12 ? -9.638 6.165 -44.595 1.00 113.63 106 LEU B N 1
ATOM 1881 C CA . LEU B 1 12 ? -9.802 7.084 -43.483 1.00 107.44 106 LEU B CA 1
ATOM 1882 C C . LEU B 1 12 ? -9.876 8.528 -43.957 1.00 101.25 106 LEU B C 1
ATOM 1883 O O . LEU B 1 12 ? -9.228 8.899 -44.931 1.00 100.59 106 LEU B O 1
ATOM 1888 N N . HIS B 1 13 ? -10.655 9.345 -43.262 1.00 98.73 107 HIS B N 1
ATOM 1889 C CA . HIS B 1 13 ? -10.714 10.769 -43.575 1.00 100.52 107 HIS B CA 1
ATOM 1890 C C . HIS B 1 13 ? -9.717 11.541 -42.724 1.00 90.44 107 HIS B C 1
ATOM 1891 O O . HIS B 1 13 ? -9.863 11.623 -41.510 1.00 83.32 107 HIS B O 1
ATOM 1898 N N . ALA B 1 14 ? -8.695 12.089 -43.371 1.00 84.53 108 ALA B N 1
ATOM 1899 C CA . ALA B 1 14 ? -7.644 12.810 -42.669 1.00 75.62 108 ALA B CA 1
ATOM 1900 C C . ALA B 1 14 ? -7.869 14.324 -42.729 1.00 80.41 108 ALA B C 1
ATOM 1901 O O . ALA B 1 14 ? -7.910 14.926 -43.801 1.00 77.74 108 ALA B O 1
ATOM 1903 N N . ILE B 1 15 ? -8.016 14.927 -41.560 1.00 66.40 109 ILE B N 1
ATOM 1904 C CA . ILE B 1 15 ? -8.193 16.369 -41.471 1.00 71.97 109 ILE B CA 1
ATOM 1905 C C . ILE B 1 15 ? -6.906 17.009 -40.999 1.00 71.06 109 ILE B C 1
ATOM 1906 O O . ILE B 1 15 ? -6.416 16.686 -39.916 1.00 65.94 109 ILE B O 1
ATOM 1911 N N . THR B 1 16 ? -6.355 17.888 -41.835 1.00 65.56 110 THR B N 1
ATOM 1912 C CA . THR B 1 16 ? -5.004 18.395 -41.645 1.00 55.25 110 THR B CA 1
ATOM 1913 C C . THR B 1 16 ? -4.930 19.926 -41.675 1.00 62.34 110 THR B C 1
ATOM 1914 O O . THR B 1 16 ? -5.756 20.582 -42.299 1.00 69.57 110 THR B O 1
ATOM 1918 N N . GLY B 1 17 ? -3.914 20.464 -41.010 1.00 56.12 111 GLY B N 1
ATOM 1919 C CA . GLY B 1 17 ? -3.571 21.865 -41.078 1.00 60.79 111 GLY B CA 1
ATOM 1920 C C . GLY B 1 17 ? -2.071 22.056 -40.964 1.00 63.73 111 GLY B C 1
ATOM 1921 O O . GLY B 1 17 ? -1.356 21.127 -40.558 1.00 63.71 111 GLY B O 1
ATOM 1922 N N . LYS B 1 18 ? -1.591 23.245 -41.332 1.00 56.65 112 LYS B N 1
ATOM 1923 C CA . LYS B 1 18 ? -0.175 23.564 -41.225 1.00 60.42 112 LYS B CA 1
ATOM 1924 C C . LYS B 1 18 ? 0.052 24.519 -40.074 1.00 65.89 112 LYS B C 1
ATOM 1925 O O . LYS B 1 18 ? -0.580 25.576 -39.990 1.00 64.28 112 LYS B O 1
ATOM 1931 N N . PHE B 1 19 ? 0.971 24.143 -39.195 1.00 57.81 113 PHE B N 1
ATOM 1932 C CA . PHE B 1 19 ? 1.195 24.854 -37.943 1.00 54.88 113 PHE B CA 1
ATOM 1933 C C . PHE B 1 19 ? 2.663 25.219 -37.888 1.00 60.22 113 PHE B C 1
ATOM 1934 O O . PHE B 1 19 ? 3.482 24.522 -38.486 1.00 59.25 113 PHE B O 1
ATOM 1942 N N . LYS B 1 20 ? 3.010 26.329 -37.229 1.00 55.82 114 LYS B N 1
ATOM 1943 C CA . LYS B 1 20 ? 4.419 26.602 -36.993 1.00 54.55 114 LYS B CA 1
ATOM 1944 C C . LYS B 1 20 ? 4.660 26.814 -35.523 1.00 52.61 114 LYS B C 1
ATOM 1945 O O . LYS B 1 20 ? 3.734 27.092 -34.771 1.00 61.38 114 LYS B O 1
ATOM 1951 N N . THR B 1 21 ? 5.904 26.639 -35.107 1.00 52.77 115 THR B N 1
ATOM 1952 C CA . THR B 1 21 ? 6.248 26.851 -33.730 1.00 51.01 115 THR B CA 1
ATOM 1953 C C . THR B 1 21 ? 6.142 28.381 -33.462 1.00 72.24 115 THR B C 1
ATOM 1954 O O . THR B 1 21 ? 6.781 29.192 -34.141 1.00 56.95 115 THR B O 1
ATOM 1958 N N . GLN B 1 22 ? 5.266 28.752 -32.530 1.00 68.65 116 GLN B N 1
ATOM 1959 C CA . GLN B 1 22 ? 5.032 30.162 -32.217 1.00 69.81 116 GLN B CA 1
ATOM 1960 C C . GLN B 1 22 ? 6.075 30.606 -31.201 1.00 68.75 116 GLN B C 1
ATOM 1961 O O . GLN B 1 22 ? 6.662 31.691 -31.315 1.00 67.19 116 GLN B O 1
ATOM 1967 N N . SER B 1 23 ? 6.296 29.758 -30.203 1.00 68.84 117 SER B N 1
ATOM 1968 C CA . SER B 1 23 ? 7.467 29.849 -29.346 1.00 59.71 117 SER B CA 1
ATOM 1969 C C . SER B 1 23 ? 8.356 28.623 -29.585 1.00 74.11 117 SER B C 1
ATOM 1970 O O . SER B 1 23 ? 7.969 27.707 -30.306 1.00 69.93 117 SER B O 1
ATOM 1973 N N . ARG B 1 24 ? 9.540 28.622 -28.980 1.00 62.53 118 ARG B N 1
ATOM 1974 C CA . ARG B 1 24 ? 10.460 27.517 -29.112 1.00 61.59 118 ARG B CA 1
ATOM 1975 C C . ARG B 1 24 ? 9.859 26.217 -28.582 1.00 62.22 118 ARG B C 1
ATOM 1976 O O . ARG B 1 24 ? 9.083 26.212 -27.621 1.00 59.57 118 ARG B O 1
ATOM 1984 N N . LEU B 1 25 ? 10.203 25.122 -29.254 1.00 53.14 119 LEU B N 1
ATOM 1985 C CA . LEU B 1 25 ? 9.649 23.799 -28.965 1.00 58.79 119 LEU B CA 1
ATOM 1986 C C . LEU B 1 25 ? 10.744 22.870 -28.420 1.00 63.86 119 LEU B C 1
ATOM 1987 O O . LEU B 1 25 ? 11.794 22.686 -29.053 1.00 53.92 119 LEU B O 1
ATOM 1992 N N . VAL B 1 26 ? 10.514 22.322 -27.231 1.00 55.21 120 VAL B N 1
ATOM 1993 C CA . VAL B 1 26 ? 11.538 21.546 -26.564 1.00 55.23 120 VAL B CA 1
ATOM 1994 C C . VAL B 1 26 ? 11.100 20.067 -26.603 1.00 58.11 120 VAL B C 1
ATOM 1995 O O . VAL B 1 26 ? 10.105 19.695 -25.997 1.00 60.57 120 VAL B O 1
ATOM 1999 N N . VAL B 1 27 ? 11.825 19.263 -27.374 1.00 48.66 121 VAL B N 1
ATOM 2000 C CA . VAL B 1 27 ? 11.401 17.897 -27.672 1.00 56.40 121 VAL B CA 1
ATOM 2001 C C . VAL B 1 27 ? 12.415 16.874 -27.188 1.00 58.66 121 VAL B C 1
ATOM 2002 O O . VAL B 1 27 ? 13.596 16.966 -27.514 1.00 56.51 121 VAL B O 1
ATOM 2006 N N . GLY B 1 28 ? 11.951 15.936 -26.367 1.00 59.12 122 GLY B N 1
ATOM 2007 C CA . GLY B 1 28 ? 12.779 14.847 -25.881 1.00 54.06 122 GLY B CA 1
ATOM 2008 C C . GLY B 1 28 ? 13.149 13.860 -26.974 1.00 55.05 122 GLY B C 1
ATOM 2009 O O . GLY B 1 28 ? 12.295 13.377 -27.706 1.00 59.78 122 GLY B O 1
ATOM 2010 N N . LEU B 1 29 ? 14.442 13.605 -27.112 1.00 51.16 123 LEU B N 1
ATOM 2011 C CA . LEU B 1 29 ? 14.917 12.562 -27.996 1.00 65.02 123 LEU B CA 1
ATOM 2012 C C . LEU B 1 29 ? 14.837 11.224 -27.274 1.00 77.68 123 LEU B C 1
ATOM 2013 O O . LEU B 1 29 ? 15.479 11.032 -26.246 1.00 88.97 123 LEU B O 1
ATOM 2018 N N . GLY B 1 30 ? 14.023 10.317 -27.798 1.00 76.25 124 GLY B N 1
ATOM 2019 C CA . GLY B 1 30 ? 13.922 8.982 -27.239 1.00 78.62 124 GLY B CA 1
ATOM 2020 C C . GLY B 1 30 ? 14.907 8.045 -27.909 1.00 71.05 124 GLY B C 1
ATOM 2021 O O . GLY B 1 30 ? 15.974 8.466 -28.354 1.00 72.22 124 GLY B O 1
ATOM 2022 N N . ASP B 1 31 ? 14.560 6.767 -27.946 1.00 76.02 125 ASP B N 1
ATOM 2023 C CA . ASP B 1 31 ? 15.254 5.809 -28.793 1.00 73.07 125 ASP B CA 1
ATOM 2024 C C . ASP B 1 31 ? 14.662 5.873 -30.189 1.00 68.55 125 ASP B C 1
ATOM 2025 O O . ASP B 1 31 ? 13.508 5.491 -30.391 1.00 71.41 125 ASP B O 1
ATOM 2030 N N . GLU B 1 32 ? 15.444 6.346 -31.152 1.00 59.69 126 GLU B N 1
ATOM 2031 C CA . GLU B 1 32 ? 14.964 6.436 -32.523 1.00 61.16 126 GLU B CA 1
ATOM 2032 C C . GLU B 1 32 ? 15.207 5.145 -33.312 1.00 54.82 126 GLU B C 1
ATOM 2033 O O . GLU B 1 32 ? 16.289 4.589 -33.278 1.00 55.25 126 GLU B O 1
ATOM 2039 N N . SER B 1 33 ? 14.192 4.696 -34.039 1.00 52.57 127 SER B N 1
ATOM 2040 C CA . SER B 1 33 ? 14.360 3.661 -35.055 1.00 54.46 127 SER B CA 1
ATOM 2041 C C . SER B 1 33 ? 15.154 4.246 -36.212 1.00 69.91 127 SER B C 1
ATOM 2042 O O . SER B 1 33 ? 15.218 5.468 -36.369 1.00 67.94 127 SER B O 1
ATOM 2045 N N . VAL B 1 34 ? 15.750 3.371 -37.017 1.00 59.35 128 VAL B N 1
ATOM 2046 C CA . VAL B 1 34 ? 16.463 3.770 -38.228 1.00 55.46 128 VAL B CA 1
ATOM 2047 C C . VAL B 1 34 ? 15.610 4.672 -39.110 1.00 55.59 128 VAL B C 1
ATOM 2048 O O . VAL B 1 34 ? 16.119 5.587 -39.754 1.00 57.11 128 VAL B O 1
ATOM 2052 N N . TYR B 1 35 ? 14.313 4.392 -39.159 1.00 54.87 129 TYR B N 1
ATOM 2053 C CA . TYR B 1 35 ? 13.408 5.171 -39.973 1.00 58.48 129 TYR B CA 1
ATOM 2054 C C . TYR B 1 35 ? 13.264 6.603 -39.435 1.00 62.57 129 TYR B C 1
ATOM 2055 O O . TYR B 1 35 ? 13.191 7.562 -40.202 1.00 72.40 129 TYR B O 1
ATOM 2064 N N . GLU B 1 36 ? 13.174 6.713 -38.114 1.00 60.97 130 GLU B N 1
ATOM 2065 C CA . GLU B 1 36 ? 13.016 7.994 -37.443 1.00 63.16 130 GLU B CA 1
ATOM 2066 C C . GLU B 1 36 ? 14.242 8.849 -37.705 1.00 62.29 130 GLU B C 1
ATOM 2067 O O . GLU B 1 36 ? 14.133 9.991 -38.123 1.00 58.02 130 GLU B O 1
ATOM 2073 N N . THR B 1 37 ? 15.408 8.256 -37.494 1.00 63.97 131 THR B N 1
ATOM 2074 C CA . THR B 1 37 ? 16.670 8.915 -37.761 1.00 63.53 131 THR B CA 1
ATOM 2075 C C . THR B 1 37 ? 16.795 9.300 -39.228 1.00 71.48 131 THR B C 1
ATOM 2076 O O . THR B 1 37 ? 17.266 10.395 -39.540 1.00 68.71 131 THR B O 1
ATOM 2080 N N . SER B 1 38 ? 16.353 8.416 -40.123 1.00 61.80 132 SER B N 1
ATOM 2081 C CA . SER B 1 38 ? 16.411 8.693 -41.551 1.00 59.71 132 SER B CA 1
ATOM 2082 C C . SER B 1 38 ? 15.631 9.962 -41.910 1.00 59.17 132 SER B C 1
ATOM 2083 O O . SER B 1 38 ? 16.155 10.846 -42.562 1.00 58.10 132 SER B O 1
ATOM 2086 N N . ILE B 1 39 ? 14.373 10.040 -41.494 1.00 62.59 133 ILE B N 1
ATOM 2087 C CA . ILE B 1 39 ? 13.547 11.187 -41.808 1.00 64.35 133 ILE B CA 1
ATOM 2088 C C . ILE B 1 39 ? 14.093 12.476 -41.155 1.00 72.16 133 ILE B C 1
ATOM 2089 O O . ILE B 1 39 ? 14.175 13.530 -41.796 1.00 69.25 133 ILE B O 1
ATOM 2094 N N . ARG B 1 40 ? 14.477 12.379 -39.888 1.00 66.56 134 ARG B N 1
ATOM 2095 C CA . ARG B 1 40 ? 14.919 13.543 -39.136 1.00 64.60 134 ARG B CA 1
ATOM 2096 C C . ARG B 1 40 ? 16.164 14.155 -39.736 1.00 70.96 134 ARG B C 1
ATOM 2097 O O . ARG B 1 40 ? 16.195 15.356 -40.021 1.00 65.06 134 ARG B O 1
ATOM 2105 N N . LEU B 1 41 ? 17.183 13.324 -39.933 1.00 63.86 135 LEU B N 1
ATOM 2106 C CA . LEU B 1 41 ? 18.470 13.787 -40.422 1.00 63.44 135 LEU B CA 1
ATOM 2107 C C . LEU B 1 41 ? 18.508 14.084 -41.921 1.00 72.66 135 LEU B C 1
ATOM 2108 O O . LEU B 1 41 ? 19.226 14.990 -42.354 1.00 83.02 135 LEU B O 1
ATOM 2113 N N . LEU B 1 42 ? 17.734 13.356 -42.717 1.00 67.89 136 LEU B N 1
ATOM 2114 C CA . LEU B 1 42 ? 17.880 13.455 -44.164 1.00 64.49 136 LEU B CA 1
ATOM 2115 C C . LEU B 1 42 ? 16.835 14.370 -44.815 1.00 60.12 136 LEU B C 1
ATOM 2116 O O . LEU B 1 42 ? 17.004 14.820 -45.954 1.00 60.92 136 LEU B O 1
ATOM 2121 N N . ARG B 1 43 ? 15.742 14.615 -44.112 1.00 55.00 137 ARG B N 1
ATOM 2122 C CA . ARG B 1 43 ? 14.682 15.443 -44.657 1.00 65.69 137 ARG B CA 1
ATOM 2123 C C . ARG B 1 43 ? 14.558 16.749 -43.891 1.00 69.36 137 ARG B C 1
ATOM 2124 O O . ARG B 1 43 ? 14.413 17.808 -44.486 1.00 67.00 137 ARG B O 1
ATOM 2132 N N . ASN B 1 44 ? 14.657 16.666 -42.572 1.00 61.99 138 ASN B N 1
ATOM 2133 C CA . ASN B 1 44 ? 14.152 17.717 -41.715 1.00 64.19 138 ASN B CA 1
ATOM 2134 C C . ASN B 1 44 ? 15.203 18.531 -40.946 1.00 61.94 138 ASN B C 1
ATOM 2135 O O . ASN B 1 44 ? 14.888 19.151 -39.934 1.00 68.64 138 ASN B O 1
ATOM 2140 N N . TYR B 1 45 ? 16.443 18.514 -41.432 1.00 59.82 139 TYR B N 1
ATOM 2141 C CA . TYR B 1 45 ? 17.557 19.285 -40.862 1.00 65.34 139 TYR B CA 1
ATOM 2142 C C . TYR B 1 45 ? 17.766 19.036 -39.377 1.00 65.2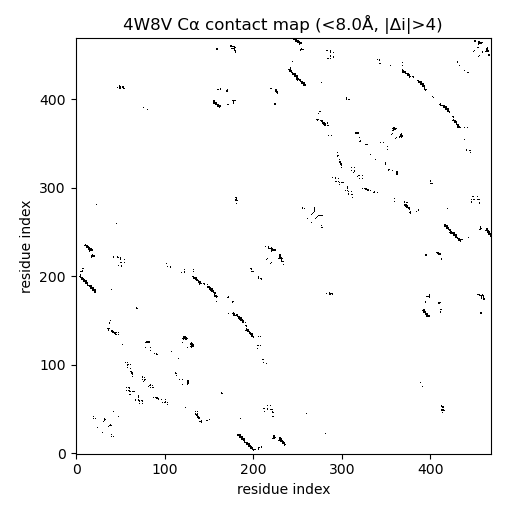7 139 TYR B C 1
ATOM 2143 O O . TYR B 1 45 ? 18.273 19.889 -38.656 1.00 64.45 139 TYR B O 1
ATOM 2152 N N . GLY B 1 46 ? 17.377 17.854 -38.921 1.00 60.93 140 GLY B N 1
ATOM 2153 C CA . GLY B 1 46 ? 17.578 17.479 -37.542 1.00 49.66 140 GLY B CA 1
ATOM 2154 C C . GLY B 1 46 ? 16.346 17.719 -36.701 1.00 53.36 140 GLY B C 1
ATOM 2155 O O . GLY B 1 46 ? 16.349 17.404 -35.529 1.00 59.26 140 GLY B O 1
ATOM 2156 N N . VAL B 1 47 ? 15.293 18.282 -37.288 1.00 60.18 141 VAL B N 1
ATOM 2157 C CA . VAL B 1 47 ? 14.109 18.617 -36.503 1.00 60.86 141 VAL B CA 1
ATOM 2158 C C . VAL B 1 47 ? 13.271 17.381 -36.206 1.00 60.60 141 VAL B C 1
ATOM 2159 O O . VAL B 1 47 ? 12.794 16.724 -37.127 1.00 54.48 141 VAL B O 1
ATOM 2163 N N . PRO B 1 48 ? 13.071 17.080 -34.915 1.00 53.26 142 PRO B N 1
ATOM 2164 C CA . PRO B 1 48 ? 12.319 15.879 -34.521 1.00 48.06 142 PRO B CA 1
ATOM 2165 C C . PRO B 1 48 ? 10.825 16.091 -34.724 1.00 61.34 142 PRO B C 1
ATOM 2166 O O . PRO B 1 48 ? 10.400 17.223 -35.006 1.00 54.64 142 PRO B O 1
ATOM 2170 N N . TYR B 1 49 ? 10.022 15.048 -34.574 1.00 47.79 143 TYR B N 1
ATOM 2171 C CA . TYR B 1 49 ? 8.590 15.262 -34.670 1.00 44.94 143 TYR B CA 1
ATOM 2172 C C . TYR B 1 49 ? 7.944 15.273 -33.301 1.00 47.52 143 TYR B C 1
ATOM 2173 O O . TYR B 1 49 ? 8.577 15.018 -32.291 1.00 60.54 143 TYR B O 1
ATOM 2182 N N . ILE B 1 50 ? 6.654 15.577 -33.299 1.00 58.47 144 ILE B N 1
ATOM 2183 C CA . ILE B 1 50 ? 5.825 15.571 -32.106 1.00 59.13 144 ILE B CA 1
ATOM 2184 C C . ILE B 1 50 ? 4.882 14.391 -32.154 1.00 55.14 144 ILE B C 1
ATOM 2185 O O . ILE B 1 50 ? 4.003 14.329 -33.019 1.00 60.50 144 ILE B O 1
ATOM 2190 N N . PRO B 1 51 ? 5.044 13.445 -31.217 1.00 59.17 145 PRO B N 1
ATOM 2191 C CA . PRO B 1 51 ? 4.232 12.224 -31.242 1.00 55.09 145 PRO B CA 1
ATOM 2192 C C . PRO B 1 51 ? 2.732 12.524 -31.126 1.00 65.17 145 PRO B C 1
ATOM 2193 O O . PRO B 1 51 ? 2.331 13.385 -30.342 1.00 62.34 145 PRO B O 1
ATOM 2197 N N . GLY B 1 52 ? 1.912 11.820 -31.898 1.00 63.60 146 GLY B N 1
ATOM 2198 C CA . GLY B 1 52 ? 0.473 12.010 -31.858 1.00 63.19 146 GLY B CA 1
ATOM 2199 C C . GLY B 1 52 ? -0.123 11.738 -30.495 1.00 68.83 146 GLY B C 1
ATOM 2200 O O . GLY B 1 52 ? -1.203 12.224 -30.164 1.00 70.10 146 GLY B O 1
ATOM 2201 N N . SER B 1 53 ? 0.588 10.936 -29.708 1.00 65.08 147 SER B N 1
ATOM 2202 C CA . SER B 1 53 ? 0.155 10.575 -28.371 1.00 60.43 147 SER B CA 1
ATOM 2203 C C . SER B 1 53 ? 0.323 11.753 -27.438 1.00 54.30 147 SER B C 1
ATOM 2204 O O . SER B 1 53 ? -0.369 11.874 -26.444 1.00 62.94 147 SER B O 1
ATOM 2207 N N . ALA B 1 54 ? 1.264 12.626 -27.753 1.00 63.92 148 ALA B N 1
ATOM 2208 C CA . ALA B 1 54 ? 1.397 13.877 -27.023 1.00 64.52 148 ALA B CA 1
ATOM 2209 C C . ALA B 1 54 ? 0.292 14.837 -27.448 1.00 73.62 148 ALA B C 1
ATOM 2210 O O . ALA B 1 54 ? -0.241 15.576 -26.629 1.00 79.86 148 ALA B O 1
ATOM 2212 N N . ILE B 1 55 ? -0.053 14.825 -28.731 1.00 60.95 149 ILE B N 1
ATOM 2213 C CA . ILE B 1 55 ? -1.108 15.691 -29.239 1.00 66.76 149 ILE B CA 1
ATOM 2214 C C . ILE B 1 55 ? -2.462 15.276 -28.687 1.00 62.68 149 ILE B C 1
ATOM 2215 O O . ILE B 1 55 ? -3.255 16.112 -28.249 1.00 59.05 149 ILE B O 1
ATOM 2220 N N . LYS B 1 56 ? -2.711 13.974 -28.694 1.00 58.78 150 LYS B N 1
ATOM 2221 C CA . LYS B 1 56 ? -3.894 13.431 -28.069 1.00 55.89 150 LYS B CA 1
ATOM 2222 C C . LYS B 1 56 ? -3.893 13.697 -26.573 1.00 64.70 150 LYS B C 1
ATOM 2223 O O . LYS B 1 56 ? -4.939 13.998 -26.004 1.00 69.60 150 LYS B O 1
ATOM 2229 N N . GLY B 1 57 ? -2.728 13.614 -25.941 1.00 63.27 151 GLY B N 1
ATOM 2230 C CA . GLY B 1 57 ? -2.636 13.866 -24.513 1.00 64.88 151 GLY B CA 1
ATOM 2231 C C . GLY B 1 57 ? -3.043 15.281 -24.109 1.00 66.53 151 GLY B C 1
ATOM 2232 O O . GLY B 1 57 ? -3.784 15.474 -23.150 1.00 63.23 151 GLY B O 1
ATOM 2233 N N . VAL B 1 58 ? -2.571 16.266 -24.858 1.00 62.46 152 VAL B N 1
ATOM 2234 C CA . VAL B 1 58 ? -2.820 17.666 -24.537 1.00 60.69 152 VAL B CA 1
ATOM 2235 C C . VAL B 1 58 ? -4.258 18.040 -24.903 1.00 61.23 152 VAL B C 1
ATOM 2236 O O . VAL B 1 58 ? -4.855 18.911 -24.291 1.00 65.88 152 VAL B O 1
ATOM 2240 N N . THR B 1 59 ? -4.815 17.366 -25.900 1.00 57.69 153 THR B N 1
ATOM 2241 C CA . THR B 1 59 ? -6.176 17.639 -26.327 1.00 51.90 153 THR B CA 1
ATOM 2242 C C . THR B 1 59 ? -7.146 17.058 -25.312 1.00 55.63 153 THR B C 1
ATOM 2243 O O . THR B 1 59 ? -8.208 17.627 -25.072 1.00 58.94 153 THR B O 1
ATOM 2247 N N . ARG B 1 60 ? -6.751 15.944 -24.698 1.00 57.11 154 ARG B N 1
ATOM 2248 C CA . ARG B 1 60 ? -7.465 15.352 -23.569 1.00 69.82 154 ARG B CA 1
ATOM 2249 C C . ARG B 1 60 ? -7.574 16.293 -22.407 1.00 64.51 154 ARG B C 1
ATOM 2250 O O . ARG B 1 60 ? -8.635 16.481 -21.827 1.00 64.77 154 ARG B O 1
ATOM 2258 N N . HIS B 1 61 ? -6.408 16.799 -22.028 1.00 61.57 155 HIS B N 1
ATOM 2259 C CA . HIS B 1 61 ? -6.233 17.574 -20.824 1.00 60.77 155 HIS B CA 1
ATOM 2260 C C . HIS B 1 61 ? -7.050 18.851 -20.938 1.00 64.85 155 HIS B C 1
ATOM 2261 O O . HIS B 1 61 ? -7.589 19.354 -19.949 1.00 73.94 155 HIS B O 1
ATOM 2268 N N . LEU B 1 62 ? -7.151 19.359 -22.160 1.00 55.45 156 LEU B N 1
ATOM 2269 C CA . LEU B 1 62 ? -8.006 20.491 -22.435 1.00 55.09 156 LEU B CA 1
ATOM 2270 C C . LEU B 1 62 ? -9.456 20.155 -22.118 1.00 59.40 156 LEU B C 1
ATOM 2271 O O . LEU B 1 62 ? -10.137 20.913 -21.444 1.00 63.74 156 LEU B O 1
ATOM 2276 N N . THR B 1 63 ? -9.936 19.006 -22.588 1.00 61.77 157 THR B N 1
ATOM 2277 C CA . THR B 1 63 ? -11.319 18.640 -22.325 1.00 54.71 157 THR B CA 1
ATOM 2278 C C . THR B 1 63 ? -11.566 18.412 -20.828 1.00 58.97 157 THR B C 1
ATOM 2279 O O . THR B 1 63 ? -12.631 18.757 -20.334 1.00 68.20 157 THR B O 1
ATOM 2283 N N . TYR B 1 64 ? -10.597 17.876 -20.089 1.00 52.73 158 TYR B N 1
ATOM 2284 C CA . TYR B 1 64 ? -10.831 17.650 -18.655 1.00 56.89 158 TYR B CA 1
ATOM 2285 C C . TYR B 1 64 ? -10.803 18.989 -17.905 1.00 58.26 158 TYR B C 1
ATOM 2286 O O . TYR B 1 64 ? -11.558 19.217 -16.965 1.00 60.61 158 TYR B O 1
ATOM 2295 N N . TYR B 1 65 ? -9.903 19.867 -18.326 1.00 66.13 159 TYR B N 1
ATOM 2296 C CA . TYR B 1 65 ? -9.790 21.207 -17.738 1.00 63.86 159 TYR B CA 1
ATOM 2297 C C . TYR B 1 65 ? -11.111 21.964 -17.885 1.00 57.89 159 TYR B C 1
ATOM 2298 O O . TYR B 1 65 ? -11.623 22.539 -16.931 1.00 64.14 159 TYR B O 1
ATOM 2307 N N . VAL B 1 66 ? -11.680 21.918 -19.081 1.00 57.93 160 VAL B N 1
ATOM 2308 C CA . VAL B 1 66 ? -12.940 22.589 -19.343 1.00 63.82 160 VAL B CA 1
ATOM 2309 C C . VAL B 1 66 ? -14.096 21.924 -18.592 1.00 75.24 160 VAL B C 1
ATOM 2310 O O . VAL B 1 66 ? -14.905 22.609 -17.944 1.00 69.47 160 VAL B O 1
ATOM 2314 N N . LEU B 1 67 ? -14.161 20.592 -18.650 1.00 67.98 161 LEU B N 1
ATOM 2315 C CA . LEU B 1 67 ? -15.288 19.866 -18.067 1.00 58.45 161 LEU B CA 1
ATOM 2316 C C . LEU B 1 67 ? -15.287 19.945 -16.553 1.00 57.36 161 LEU B C 1
ATOM 2317 O O . LEU B 1 67 ? -16.325 19.783 -15.934 1.00 60.78 161 LEU B O 1
ATOM 2322 N N . ALA B 1 68 ? -14.129 20.204 -15.956 1.00 60.74 162 ALA B N 1
ATOM 2323 C CA . ALA B 1 68 ? -14.070 20.484 -14.520 1.00 63.50 162 ALA B CA 1
ATOM 2324 C C . ALA B 1 68 ? -15.109 21.534 -14.083 1.00 68.13 162 ALA B C 1
ATOM 2325 O O . ALA B 1 68 ? -15.638 21.451 -12.974 1.00 72.45 162 ALA B O 1
ATOM 2327 N N . GLU B 1 69 ? -15.422 22.495 -14.954 1.00 70.88 163 GLU B N 1
ATOM 2328 C CA . GLU B 1 69 ? -16.362 23.575 -14.605 1.00 77.02 163 GLU B CA 1
ATOM 2329 C C . GLU B 1 69 ? -17.818 23.119 -14.636 1.00 81.61 163 GLU B C 1
ATOM 2330 O O . GLU B 1 69 ? -18.711 23.867 -14.249 1.00 98.21 163 GLU B O 1
ATOM 2336 N N . PHE B 1 70 ? -18.052 21.898 -15.106 1.00 77.29 164 PHE B N 1
ATOM 2337 C CA . PHE B 1 70 ? -19.405 21.404 -15.333 1.00 75.17 164 PHE B CA 1
ATOM 2338 C C . PHE B 1 70 ? -19.940 20.613 -14.141 1.00 78.73 164 PHE B C 1
ATOM 2339 O O . PHE B 1 70 ? -21.090 20.178 -14.144 1.00 88.42 164 PHE B O 1
ATOM 2347 N N . ILE B 1 71 ? -19.100 20.428 -13.126 1.00 75.57 165 ILE B N 1
ATOM 2348 C CA . ILE B 1 71 ? -19.459 19.642 -11.945 1.00 85.78 165 ILE B CA 1
ATOM 2349 C C . ILE B 1 71 ? -19.031 20.354 -10.659 1.00 91.96 165 ILE B C 1
ATOM 2350 O O . ILE B 1 71 ? -18.417 21.412 -10.712 1.00 100.30 165 ILE B O 1
ATOM 2355 N N . ASN B 1 72 ? -19.364 19.780 -9.506 1.00 106.45 166 ASN B N 1
ATOM 2356 C CA . ASN B 1 72 ? -18.919 20.324 -8.221 1.00 116.00 166 ASN B CA 1
ATOM 2357 C C . ASN B 1 72 ? -18.805 19.254 -7.143 1.00 122.54 166 ASN B C 1
ATOM 2358 O O . ASN B 1 72 ? -17.827 19.222 -6.395 1.00 126.62 166 ASN B O 1
ATOM 2363 N N . ASN B 1 75 ? -16.478 20.839 -5.261 1.00 107.79 169 ASN B N 1
ATOM 2364 C CA . ASN B 1 75 ? -15.364 21.208 -4.401 1.00 104.99 169 ASN B CA 1
ATOM 2365 C C . ASN B 1 75 ? -14.404 22.176 -5.106 1.00 100.82 169 ASN B C 1
ATOM 2366 O O . ASN B 1 75 ? -14.821 22.984 -5.939 1.00 97.32 169 ASN B O 1
ATOM 2371 N N . ASP B 1 76 ? -13.124 22.102 -4.763 1.00 95.00 170 ASP B N 1
ATOM 2372 C CA . ASP B 1 76 ? -12.116 22.934 -5.401 1.00 87.85 170 ASP B CA 1
ATOM 2373 C C . ASP B 1 76 ? -11.946 22.531 -6.852 1.00 87.66 170 ASP B C 1
ATOM 2374 O O . ASP B 1 76 ? -12.276 21.408 -7.239 1.00 78.60 170 ASP B O 1
ATOM 2379 N N . PHE B 1 77 ? -11.434 23.455 -7.655 1.00 83.15 171 PHE B N 1
ATOM 2380 C CA . PHE B 1 77 ? -11.290 23.199 -9.074 1.00 81.79 171 PHE B CA 1
ATOM 2381 C C . PHE B 1 77 ? -10.398 21.989 -9.354 1.00 76.91 171 PHE B C 1
ATOM 2382 O O . PHE B 1 77 ? -10.733 21.149 -10.189 1.00 71.71 171 PHE B O 1
ATOM 2390 N N . TYR B 1 78 ? -9.278 21.887 -8.645 1.00 76.47 172 TYR B N 1
ATOM 2391 C CA . TYR B 1 78 ? -8.299 20.856 -8.957 1.00 76.69 172 TYR B CA 1
ATOM 2392 C C . TYR B 1 78 ? -8.851 19.464 -8.686 1.00 73.03 172 TYR B C 1
ATOM 2393 O O . TYR B 1 78 ? -8.534 18.520 -9.413 1.00 78.63 172 TYR B O 1
ATOM 2402 N N . LYS B 1 79 ? -9.692 19.334 -7.667 1.00 76.82 173 LYS B N 1
ATOM 2403 C CA . LYS B 1 79 ? -10.286 18.039 -7.362 1.00 83.93 173 LYS B CA 1
ATOM 2404 C C . LYS B 1 79 ? -11.304 17.664 -8.436 1.00 76.83 173 LYS B C 1
ATOM 2405 O O . LYS B 1 79 ? -11.391 16.507 -8.834 1.00 77.03 173 LYS B O 1
ATOM 2408 N N . ARG B 1 80 ? -12.053 18.645 -8.928 1.00 69.64 174 ARG B N 1
ATOM 2409 C CA . ARG B 1 80 ? -13.045 18.373 -9.964 1.00 63.21 174 ARG B CA 1
ATOM 2410 C C . ARG B 1 80 ? -12.398 18.006 -11.293 1.00 65.90 174 ARG B C 1
ATOM 2411 O O . ARG B 1 80 ? -12.913 17.172 -12.028 1.00 69.32 174 ARG B O 1
ATOM 2419 N N . ALA B 1 81 ? -11.279 18.651 -11.605 1.00 66.32 175 ALA B N 1
ATOM 2420 C CA . ALA B 1 81 ? -10.537 18.358 -12.817 1.00 63.31 175 ALA B CA 1
ATOM 2421 C C . ALA B 1 81 ? -9.910 16.964 -12.718 1.00 70.04 175 ALA B C 1
ATOM 2422 O O . ALA B 1 81 ? -9.967 16.176 -13.668 1.00 61.70 175 ALA B O 1
ATOM 2424 N N . LYS B 1 82 ? -9.326 16.672 -11.557 1.00 74.69 176 LYS B N 1
ATOM 2425 C CA . LYS B 1 82 ? -8.782 15.356 -11.257 1.00 76.41 176 LYS B CA 1
ATOM 2426 C C . LYS B 1 82 ? -9.875 14.280 -11.368 1.00 77.88 176 LYS B C 1
ATOM 2427 O O . LYS B 1 82 ? -9.637 13.192 -11.899 1.00 68.25 176 LYS B O 1
ATOM 2433 N N . THR B 1 83 ? -11.077 14.600 -10.892 1.00 78.49 177 THR B N 1
ATOM 2434 C CA . THR B 1 83 ? -12.218 13.691 -11.001 1.00 75.63 177 THR B CA 1
ATOM 2435 C C . THR B 1 83 ? -12.560 13.388 -12.458 1.00 78.05 177 THR B C 1
ATOM 2436 O O . THR B 1 83 ? -12.687 12.229 -12.851 1.00 78.92 177 THR B O 1
ATOM 2440 N N . VAL B 1 84 ? -12.714 14.440 -13.254 1.00 75.54 178 VAL B N 1
ATOM 2441 C CA . VAL B 1 84 ? -13.054 14.302 -14.665 1.00 65.27 178 VAL B CA 1
ATOM 2442 C C . VAL B 1 84 ? -11.969 13.536 -15.423 1.00 59.06 178 VAL B C 1
ATOM 2443 O O . VAL B 1 84 ? -12.275 12.692 -16.256 1.00 60.53 178 VAL B O 1
ATOM 2447 N N . GLN B 1 85 ? -10.707 13.857 -15.151 1.00 56.44 179 GLN B N 1
ATOM 2448 C CA . GLN B 1 85 ? -9.591 13.192 -15.797 1.00 57.87 179 GLN B CA 1
ATOM 2449 C C . GLN B 1 85 ? -9.618 11.692 -15.491 1.00 67.36 179 GLN B C 1
ATOM 2450 O O . GLN B 1 85 ? -9.633 10.862 -16.410 1.00 67.87 179 GLN B O 1
ATOM 2456 N N . ASP B 1 86 ? -9.647 11.357 -14.201 1.00 71.44 180 ASP B N 1
ATOM 2457 C CA . ASP B 1 86 ? -9.742 9.962 -13.756 1.00 61.44 180 ASP B CA 1
ATOM 2458 C C . ASP B 1 86 ? -10.943 9.253 -14.360 1.00 60.79 180 ASP B C 1
ATOM 2459 O O . ASP B 1 86 ? -10.848 8.093 -14.762 1.00 76.08 180 ASP B O 1
ATOM 2464 N N . ALA B 1 87 ? -12.077 9.941 -14.423 1.00 61.05 181 ALA B N 1
ATOM 2465 C CA . ALA B 1 87 ? -13.281 9.333 -14.970 1.00 65.57 181 ALA B CA 1
ATOM 2466 C C . ALA B 1 87 ? -13.023 8.889 -16.395 1.00 70.92 181 ALA B C 1
ATOM 2467 O O . ALA B 1 87 ? -13.310 7.763 -16.764 1.00 75.32 181 ALA B O 1
ATOM 2469 N N . PHE B 1 88 ? -12.453 9.784 -17.187 1.00 77.77 182 PHE B N 1
ATOM 2470 C CA . PHE B 1 88 ? -12.273 9.526 -18.606 1.00 73.64 182 PHE B CA 1
ATOM 2471 C C . PHE B 1 88 ? -11.187 8.490 -18.894 1.00 69.25 182 PHE B C 1
ATOM 2472 O O . PHE B 1 88 ? -11.280 7.752 -19.860 1.00 68.17 182 PHE B O 1
ATOM 2480 N N . MET B 1 89 ? -10.150 8.454 -18.072 1.00 69.11 183 MET B N 1
ATOM 2481 C CA . MET B 1 89 ? -8.995 7.643 -18.398 1.00 70.83 183 MET B CA 1
ATOM 2482 C C . MET B 1 89 ? -8.955 6.309 -17.628 1.00 75.03 183 MET B C 1
ATOM 2483 O O . MET B 1 89 ? -8.339 5.357 -18.098 1.00 64.67 183 MET B O 1
ATOM 2488 N N . LYS B 1 90 ? -9.594 6.250 -16.458 1.00 68.45 184 LYS B N 1
ATOM 2489 C CA . LYS B 1 90 ? -9.590 5.027 -15.653 1.00 68.95 184 LYS B CA 1
ATOM 2490 C C . LYS B 1 90 ? -10.969 4.399 -15.476 1.00 80.30 184 LYS B C 1
ATOM 2491 O O . LYS B 1 90 ? -11.075 3.188 -15.281 1.00 93.23 184 LYS B O 1
ATOM 2497 N N . GLY B 1 91 ? -12.023 5.204 -15.531 1.00 70.53 185 GLY B N 1
ATOM 2498 C CA . GLY B 1 91 ? -13.346 4.700 -15.209 1.00 62.27 185 GLY B CA 1
ATOM 2499 C C . GLY B 1 91 ? -14.396 4.862 -16.285 1.00 69.19 185 GLY B C 1
ATOM 2500 O O . GLY B 1 91 ? -14.104 4.852 -17.477 1.00 69.04 185 GLY B O 1
ATOM 2501 N N . ASP B 1 92 ? -15.640 5.003 -15.844 1.00 84.35 186 ASP B N 1
ATOM 2502 C CA . ASP B 1 92 ? -16.777 5.181 -16.738 1.00 90.02 186 ASP B CA 1
ATOM 2503 C C . ASP B 1 92 ? -17.213 6.640 -16.684 1.00 89.50 186 ASP B C 1
ATOM 2504 O O . ASP B 1 92 ? -17.847 7.056 -15.719 1.00 84.48 186 ASP B O 1
ATOM 2509 N N . PRO B 1 93 ? -16.880 7.415 -17.729 1.00 89.97 187 PRO B N 1
ATOM 2510 C CA . PRO B 1 93 ? -17.149 8.858 -17.765 1.00 86.64 187 PRO B CA 1
ATOM 2511 C C . PRO B 1 93 ? -18.636 9.158 -17.820 1.00 92.60 187 PRO B C 1
ATOM 2512 O O . PRO B 1 93 ? -19.090 10.133 -17.214 1.00 89.46 187 PRO B O 1
ATOM 2516 N N . LYS B 1 94 ? -19.375 8.316 -18.540 1.00 97.38 188 LYS B N 1
ATOM 2517 C CA . LYS B 1 94 ? -20.795 8.543 -18.784 1.00 102.31 188 LYS B CA 1
ATOM 2518 C C . LYS B 1 94 ? -21.593 8.548 -17.487 1.00 100.39 188 LYS B C 1
ATOM 2519 O O . LYS B 1 94 ? -22.562 9.290 -17.345 1.00 101.29 188 LYS B O 1
ATOM 2525 N N . GLU B 1 95 ? -21.175 7.728 -16.534 1.00 99.34 189 GLU B N 1
ATOM 2526 C CA . GLU B 1 95 ? -21.924 7.600 -15.297 1.00 113.06 189 GLU B CA 1
ATOM 2527 C C . GLU B 1 95 ? -21.317 8.450 -14.190 1.00 119.18 189 GLU B C 1
ATOM 2528 O O . GLU B 1 95 ? -22.016 8.847 -13.261 1.00 134.23 189 GLU B O 1
ATOM 2534 N N . ILE B 1 96 ? -20.022 8.736 -14.286 1.00 108.15 190 ILE B N 1
ATOM 2535 C CA . ILE B 1 96 ? -19.359 9.549 -13.270 1.00 99.64 190 ILE B CA 1
ATOM 2536 C C . ILE B 1 96 ? -19.760 11.015 -13.408 1.00 87.99 190 ILE B C 1
ATOM 2537 O O . ILE B 1 96 ? -19.949 11.710 -12.414 1.00 88.72 190 ILE B O 1
ATOM 2542 N N . LEU B 1 97 ? -19.911 11.471 -14.645 1.00 81.72 191 LEU B N 1
ATOM 2543 C CA . LEU B 1 97 ? -20.285 12.855 -14.912 1.00 80.59 191 LEU B CA 1
ATOM 2544 C C . LEU B 1 97 ? -21.755 12.972 -15.307 1.00 92.05 191 LEU B C 1
ATOM 2545 O O . LEU B 1 97 ? -22.121 13.793 -16.154 1.00 90.48 191 LEU B O 1
ATOM 2550 N N . SER B 1 98 ? -22.595 12.145 -14.693 1.00 100.69 192 SER B N 1
ATOM 2551 C CA . SER B 1 98 ? -24.012 12.104 -15.035 1.00 102.42 192 SER B CA 1
ATOM 2552 C C . SER B 1 98 ? -24.707 13.405 -14.647 1.00 102.28 192 SER B C 1
ATOM 2553 O O . SER B 1 98 ? -25.622 13.861 -15.332 1.00 105.05 192 SER B O 1
ATOM 2556 N N . ASN B 1 99 ? -24.252 14.006 -13.553 1.00 102.60 193 ASN B N 1
ATOM 2557 C CA . ASN B 1 99 ? -24.839 15.246 -13.067 1.00 106.56 193 ASN B CA 1
ATOM 2558 C C . ASN B 1 99 ? -24.000 16.460 -13.462 1.00 103.68 193 ASN B C 1
ATOM 2559 O O . ASN B 1 99 ? -23.938 17.452 -12.738 1.00 105.46 193 ASN B O 1
ATOM 2564 N N . ALA B 1 100 ? -23.354 16.372 -14.619 1.00 97.61 194 ALA B N 1
ATOM 2565 C CA . ALA B 1 100 ? -22.624 17.505 -15.167 1.00 91.30 194 ALA B CA 1
ATOM 2566 C C . ALA B 1 100 ? -23.584 18.438 -15.875 1.00 94.01 194 ALA B C 1
ATOM 2567 O O . ALA B 1 100 ? -24.486 17.991 -16.582 1.00 101.25 194 ALA B O 1
ATOM 2569 N N . LYS B 1 101 ? -23.383 19.736 -15.672 1.00 93.93 195 LYS B N 1
ATOM 2570 C CA . LYS B 1 101 ? -24.235 20.758 -16.259 1.00 91.01 195 LYS B CA 1
ATOM 2571 C C . LYS B 1 101 ? -23.398 21.942 -16.696 1.00 91.91 195 LYS B C 1
ATOM 2572 O O . LYS B 1 101 ? -22.442 22.310 -16.016 1.00 94.50 195 LYS B O 1
ATOM 2574 N N . VAL B 1 102 ? -23.756 22.530 -17.832 1.00 87.75 196 VAL B N 1
ATOM 2575 C CA . VAL B 1 102 ? -23.120 23.755 -18.301 1.00 87.01 196 VAL B CA 1
ATOM 2576 C C . VAL B 1 102 ? -23.070 24.788 -17.174 1.00 88.67 196 VAL B C 1
ATOM 2577 O O . VAL B 1 102 ? -24.058 24.982 -16.473 1.00 96.09 196 VAL B O 1
ATOM 2581 N N . PRO B 1 103 ? -21.909 25.429 -16.968 1.00 89.97 197 PRO B N 1
ATOM 2582 C CA . PRO B 1 103 ? -21.816 26.391 -15.864 1.00 93.94 197 PRO B CA 1
ATOM 2583 C C . PRO B 1 103 ? -22.528 27.714 -16.150 1.00 95.29 197 PRO B C 1
ATOM 2584 O O . PRO B 1 103 ? -22.706 28.086 -17.310 1.00 83.06 197 PRO B O 1
ATOM 2588 N N . GLU B 1 104 ? -22.933 28.404 -15.087 1.00 106.86 198 GLU B N 1
ATOM 2589 C CA . GLU B 1 104 ? -23.558 29.722 -15.193 1.00 117.95 198 GLU B CA 1
ATOM 2590 C C . GLU B 1 104 ? -22.694 30.691 -15.992 1.00 115.40 198 GLU B C 1
ATOM 2591 O O . GLU B 1 104 ? -23.166 31.347 -16.921 1.00 110.26 198 GLU B O 1
ATOM 2597 N N . ARG B 1 105 ? -21.422 30.765 -15.617 1.00 120.10 199 ARG B N 1
ATOM 2598 C CA . ARG B 1 105 ? -20.450 31.607 -16.302 1.00 127.01 199 ARG B CA 1
ATOM 2599 C C . ARG B 1 105 ? -19.318 30.744 -16.859 1.00 117.18 199 ARG B C 1
ATOM 2600 O O . ARG B 1 105 ? -18.603 30.079 -16.111 1.00 117.95 199 ARG B O 1
ATOM 2608 N N . CYS B 1 106 ? -19.168 30.740 -18.176 1.00 103.81 200 CYS B N 1
ATOM 2609 C CA . CYS B 1 106 ? -18.135 29.933 -18.806 1.00 93.29 200 CYS B CA 1
ATOM 2610 C C . CYS B 1 106 ? -16.884 30.761 -19.021 1.00 84.74 200 CYS B C 1
ATOM 2611 O O . CYS B 1 106 ? -16.962 31.944 -19.350 1.00 80.04 200 CYS B O 1
ATOM 2614 N N . SER B 1 107 ? -15.731 30.131 -18.835 1.00 81.70 201 SER B N 1
ATOM 2615 C CA . SER B 1 107 ? -14.453 30.772 -19.118 1.00 77.49 201 SER B CA 1
ATOM 2616 C C . SER B 1 107 ? -14.272 30.888 -20.621 1.00 72.09 201 SER B C 1
ATOM 2617 O O . SER B 1 107 ? -15.054 30.311 -21.393 1.00 74.72 201 SER B O 1
ATOM 2620 N N . ARG B 1 108 ? -13.238 31.611 -21.037 1.00 67.54 202 ARG B N 1
ATOM 2621 C CA . ARG B 1 108 ? -12.908 31.719 -22.456 1.00 70.55 202 ARG B CA 1
ATOM 2622 C C . ARG B 1 108 ? -12.775 30.337 -23.146 1.00 67.69 202 ARG B C 1
ATOM 2623 O O . ARG B 1 108 ? -13.361 30.098 -24.199 1.00 64.02 202 ARG B O 1
ATOM 2631 N N . LEU B 1 109 ? -12.000 29.440 -22.546 1.00 65.46 203 LEU B N 1
ATOM 2632 C CA . LEU B 1 109 ? -11.813 28.099 -23.108 1.00 69.39 203 LEU B CA 1
ATOM 2633 C C . LEU B 1 109 ? -13.121 27.317 -23.185 1.00 63.82 203 LEU B C 1
ATOM 2634 O O . LEU B 1 109 ? -13.457 26.788 -24.229 1.00 66.88 203 LEU B O 1
ATOM 2639 N N . CYS B 1 110 ? -13.863 27.277 -22.087 1.00 64.41 204 CYS B N 1
ATOM 2640 C CA . CYS B 1 110 ? -15.188 26.666 -22.058 1.00 64.00 204 CYS B CA 1
ATOM 2641 C C . CYS B 1 110 ? -16.106 27.175 -23.167 1.00 68.70 204 CYS B C 1
ATOM 2642 O O . CYS B 1 110 ? -16.846 26.406 -23.781 1.00 64.72 204 CYS B O 1
ATOM 2645 N N . LYS B 1 111 ? -16.072 28.477 -23.426 1.00 73.00 205 LYS B N 1
ATOM 2646 C CA . LYS B 1 111 ? -16.939 29.023 -24.455 1.00 76.93 205 LYS B CA 1
ATOM 2647 C C . LYS B 1 111 ? -16.491 28.520 -25.825 1.00 75.61 205 LYS B C 1
ATOM 2648 O O . LYS B 1 111 ? -17.316 28.140 -26.653 1.00 76.00 205 LYS B O 1
ATOM 2654 N N . GLU B 1 112 ? -15.180 28.505 -26.046 1.00 70.42 206 GLU B N 1
ATOM 2655 C CA . GLU B 1 112 ? -14.606 27.968 -27.276 1.00 75.84 206 GLU B CA 1
ATOM 2656 C C . GLU B 1 112 ? -14.979 26.497 -27.487 1.00 70.43 206 GLU B C 1
ATOM 2657 O O . GLU B 1 112 ? -15.261 26.075 -28.600 1.00 72.20 206 GLU B O 1
ATOM 2663 N N . PHE B 1 113 ? -14.976 25.742 -26.396 1.00 70.47 207 PHE B N 1
ATOM 2664 C CA . PHE B 1 113 ? -15.305 24.319 -26.371 1.00 68.62 207 PHE B CA 1
ATOM 2665 C C . PHE B 1 113 ? -16.741 24.093 -26.805 1.00 70.43 207 PHE B C 1
ATOM 2666 O O . PHE B 1 113 ? -17.015 23.303 -27.703 1.00 78.09 207 PHE B O 1
ATOM 2674 N N . LEU B 1 114 ? -17.657 24.805 -26.163 1.00 70.90 208 LEU B N 1
ATOM 2675 C CA . LEU B 1 114 ? -19.074 24.638 -26.438 1.00 78.03 208 LEU B CA 1
ATOM 2676 C C . LEU B 1 114 ? -19.391 25.027 -27.881 1.00 77.47 208 LEU B C 1
ATOM 2677 O O . LEU B 1 114 ? -20.222 24.404 -28.534 1.00 80.32 208 LEU B O 1
ATOM 2682 N N . ARG B 1 115 ? -18.690 26.032 -28.385 1.00 79.58 209 ARG B N 1
ATOM 2683 C CA . ARG B 1 115 ? -18.801 26.402 -29.790 1.00 81.67 209 ARG B CA 1
ATOM 2684 C C . ARG B 1 115 ? -18.503 25.214 -30.710 1.00 86.92 209 ARG B C 1
ATOM 2685 O O . ARG B 1 115 ? -19.155 25.041 -31.734 1.00 89.41 209 ARG B O 1
ATOM 2693 N N . ILE B 1 116 ? -17.524 24.398 -30.331 1.00 78.69 210 ILE B N 1
ATOM 2694 C CA . ILE B 1 116 ? -17.139 23.248 -31.139 1.00 82.60 210 ILE B CA 1
ATOM 2695 C C . ILE B 1 116 ? -18.279 22.240 -31.207 1.00 88.39 210 ILE B C 1
ATOM 2696 O O . ILE B 1 116 ? -18.616 21.740 -32.278 1.00 85.96 210 ILE B O 1
ATOM 2701 N N . PHE B 1 117 ? -18.896 21.984 -30.062 1.00 91.56 211 PHE B N 1
ATOM 2702 C CA . PHE B 1 117 ? -19.928 20.969 -29.960 1.00 88.49 211 PHE B CA 1
ATOM 2703 C C . PHE B 1 117 ? -21.319 21.496 -30.259 1.00 102.53 211 PHE B C 1
ATOM 2704 O O . PHE B 1 117 ? -22.310 20.832 -29.962 1.00 107.45 211 PHE B O 1
ATOM 2712 N N . GLY B 1 118 ? -21.385 22.680 -30.861 1.00 104.21 212 GLY B N 1
ATOM 2713 C CA . GLY B 1 118 ? -22.644 23.248 -31.301 1.00 112.98 212 GLY B CA 1
ATOM 2714 C C . GLY B 1 118 ? -23.727 23.197 -30.246 1.00 120.03 212 GLY B C 1
ATOM 2715 O O . GLY B 1 118 ? -23.494 23.536 -29.088 1.00 125.09 212 GLY B O 1
ATOM 2716 N N . GLU B 1 119 ? -24.906 22.734 -30.640 1.00 122.02 213 GLU B N 1
ATOM 2717 C CA . GLU B 1 119 ? -26.066 22.782 -29.762 1.00 123.56 213 GLU B CA 1
ATOM 2718 C C . GLU B 1 119 ? -26.217 21.524 -28.919 1.00 121.53 213 GLU B C 1
ATOM 2719 O O . GLU B 1 119 ? -27.197 21.388 -28.190 1.00 128.58 213 GLU B O 1
ATOM 2721 N N . LYS B 1 120 ? -25.254 20.611 -29.007 1.00 112.52 214 LYS B N 1
ATOM 2722 C CA . LYS B 1 120 ? -25.331 19.368 -28.240 1.00 111.92 214 LYS B CA 1
ATOM 2723 C C . LYS B 1 120 ? -25.357 19.647 -26.736 1.00 107.41 214 LYS B C 1
ATOM 2724 O O . LYS B 1 120 ? -24.787 20.632 -26.268 1.00 104.70 214 LYS B O 1
ATOM 2730 N N . LYS B 1 121 ? -26.027 18.777 -25.989 1.00 105.10 215 LYS B N 1
ATOM 2731 C CA . LYS B 1 121 ? -26.105 18.893 -24.535 1.00 107.00 215 LYS B CA 1
ATOM 2732 C C . LYS B 1 121 ? -25.021 18.007 -23.902 1.00 101.33 215 LYS B C 1
ATOM 2733 O O . LYS B 1 121 ? -24.507 17.100 -24.552 1.00 99.90 215 LYS B O 1
ATOM 2739 N N . VAL B 1 122 ? -24.669 18.291 -22.649 1.00 98.18 216 VAL B N 1
ATOM 2740 C CA . VAL B 1 122 ? -23.580 17.622 -21.935 1.00 94.47 216 VAL B CA 1
ATOM 2741 C C . VAL B 1 122 ? -23.477 16.090 -22.126 1.00 92.70 216 VAL B C 1
ATOM 2742 O O . VAL B 1 122 ? -22.401 15.600 -22.471 1.00 87.43 216 VAL B O 1
ATOM 2746 N N . PRO B 1 123 ? -24.576 15.329 -21.921 1.00 95.01 217 PRO B N 1
ATOM 2747 C CA . PRO B 1 123 ? -24.408 13.879 -22.106 1.00 95.57 217 PRO B CA 1
ATOM 2748 C C . PRO B 1 123 ? -24.079 13.513 -23.551 1.00 86.77 217 PRO B C 1
ATOM 2749 O O . PRO B 1 123 ? -23.318 12.585 -23.800 1.00 86.86 217 PRO B O 1
ATOM 2753 N N . GLU B 1 124 ? -24.647 14.260 -24.488 1.00 92.54 218 GLU B N 1
ATOM 2754 C CA . GLU B 1 124 ? -24.334 14.095 -25.897 1.00 103.50 218 GLU B CA 1
ATOM 2755 C C . GLU B 1 124 ? -22.855 14.394 -26.169 1.00 102.47 218 GLU B C 1
ATOM 2756 O O . GLU B 1 124 ? -22.200 13.677 -26.924 1.00 98.03 218 GLU B O 1
ATOM 2762 N N . ILE B 1 125 ? -22.337 15.446 -25.534 1.00 97.82 219 ILE B N 1
ATOM 2763 C CA . ILE B 1 125 ? -20.945 15.866 -25.705 1.00 91.28 219 ILE B CA 1
ATOM 2764 C C . ILE B 1 125 ? -19.963 14.821 -25.182 1.00 81.15 219 ILE B C 1
ATOM 2765 O O . ILE B 1 125 ? -18.983 14.494 -25.848 1.00 75.74 219 ILE B O 1
ATOM 2770 N N . ILE B 1 126 ? -20.233 14.307 -23.987 1.00 70.65 220 ILE B N 1
ATOM 2771 C CA . ILE B 1 126 ? -19.440 13.238 -23.400 1.00 85.62 220 ILE B CA 1
ATOM 2772 C C . ILE B 1 126 ? -19.306 12.025 -24.332 1.00 92.58 220 ILE B C 1
ATOM 2773 O O . ILE B 1 126 ? -18.222 11.454 -24.479 1.00 83.33 220 ILE B O 1
ATOM 2778 N N . ASP B 1 127 ? -20.416 11.641 -24.954 1.00 99.11 221 ASP B N 1
ATOM 2779 C CA . ASP B 1 127 ? -20.427 10.504 -25.869 1.00 98.46 221 ASP B CA 1
ATOM 2780 C C . ASP B 1 127 ? -19.480 10.731 -27.036 1.00 89.66 221 ASP B C 1
ATOM 2781 O O . ASP B 1 127 ? -18.669 9.868 -27.360 1.00 84.51 221 ASP B O 1
ATOM 2786 N N . GLU B 1 128 ? -19.580 11.897 -27.664 1.00 84.23 222 GLU B N 1
ATOM 2787 C CA . GLU B 1 128 ? -18.700 12.209 -28.776 1.00 80.59 222 GLU B CA 1
ATOM 2788 C C . GLU B 1 128 ? -17.244 12.288 -28.313 1.00 77.19 222 GLU B C 1
ATOM 2789 O O . GLU B 1 128 ? -16.331 12.044 -29.097 1.00 75.62 222 GLU B O 1
ATOM 2795 N N . LEU B 1 129 ? -17.030 12.598 -27.037 1.00 76.01 223 LEU B N 1
ATOM 2796 C CA . LEU B 1 129 ? -15.682 12.591 -26.478 1.00 71.44 223 LEU B CA 1
ATOM 2797 C C . LEU B 1 129 ? -15.242 11.157 -26.208 1.00 74.51 223 LEU B C 1
ATOM 2798 O O . LEU B 1 129 ? -14.080 10.805 -26.391 1.00 71.67 223 LEU B O 1
ATOM 2803 N N . ILE B 1 130 ? -16.172 10.332 -25.748 1.00 74.24 224 ILE B N 1
ATOM 2804 C CA . ILE B 1 130 ? -15.861 8.932 -25.494 1.00 66.50 224 ILE B CA 1
ATOM 2805 C C . ILE B 1 130 ? -15.408 8.278 -26.799 1.00 67.44 224 ILE B C 1
ATOM 2806 O O . ILE B 1 130 ? -14.368 7.633 -26.846 1.00 68.81 224 ILE B O 1
ATOM 2811 N N . ARG B 1 131 ? -16.159 8.503 -27.867 1.00 67.56 225 ARG B N 1
ATOM 2812 C CA . ARG B 1 131 ? -15.792 8.021 -29.190 1.00 72.26 225 ARG B CA 1
ATOM 2813 C C . ARG B 1 131 ? -14.436 8.533 -29.678 1.00 82.40 225 ARG B C 1
ATOM 2814 O O . ARG B 1 131 ? -13.651 7.762 -30.223 1.00 76.48 225 ARG B O 1
ATOM 2822 N N . ILE B 1 132 ? -14.171 9.832 -29.504 1.00 85.01 226 ILE B N 1
ATOM 2823 C CA . ILE B 1 132 ? -12.929 10.444 -29.995 1.00 73.81 226 ILE B CA 1
ATOM 2824 C C . ILE B 1 132 ? -11.689 9.858 -29.310 1.00 67.57 226 ILE B C 1
ATOM 2825 O O . ILE B 1 132 ? -10.723 9.493 -29.966 1.00 71.32 226 ILE B O 1
ATOM 2830 N N . PHE B 1 133 ? -11.721 9.763 -27.989 1.00 66.72 227 PHE B N 1
ATOM 2831 C CA . PHE B 1 133 ? -10.531 9.416 -27.233 1.00 54.80 227 PHE B CA 1
ATOM 2832 C C . PHE B 1 133 ? -10.502 7.947 -26.841 1.00 60.51 227 PHE B C 1
ATOM 2833 O O . PHE B 1 133 ? -9.439 7.382 -26.610 1.00 61.48 227 PHE B O 1
ATOM 2841 N N . GLY B 1 134 ? -11.680 7.340 -26.757 1.00 71.59 228 GLY B N 1
ATOM 2842 C CA . GLY B 1 134 ? -11.808 5.991 -26.250 1.00 70.39 228 GLY B CA 1
ATOM 2843 C C . GLY B 1 134 ? -11.698 6.001 -24.737 1.00 79.17 228 GLY B C 1
ATOM 2844 O O . GLY B 1 134 ? -11.132 6.926 -24.147 1.00 79.65 228 GLY B O 1
ATOM 2845 N N . THR B 1 135 ? -12.246 4.963 -24.110 1.00 77.17 229 THR B N 1
ATOM 2846 C CA . THR B 1 135 ? -12.175 4.795 -22.669 1.00 77.79 229 THR B CA 1
ATOM 2847 C C . THR B 1 135 ? -11.644 3.397 -22.362 1.00 80.20 229 THR B C 1
ATOM 2848 O O . THR B 1 135 ? -11.201 2.686 -23.265 1.00 78.47 229 THR B O 1
ATOM 2852 N N . GLN B 1 136 ? -11.691 2.996 -21.098 1.00 82.83 230 GLN B N 1
ATOM 2853 C CA . GLN B 1 136 ? -11.300 1.640 -20.729 1.00 79.96 230 GLN B CA 1
ATOM 2854 C C . GLN B 1 136 ? -12.159 0.578 -21.418 1.00 80.76 230 GLN B C 1
ATOM 2855 O O . GLN B 1 136 ? -11.688 -0.524 -21.668 1.00 75.12 230 GLN B O 1
ATOM 2861 N N . LYS B 1 137 ? -13.397 0.929 -21.756 1.00 79.27 231 LYS B N 1
ATOM 2862 C CA . LYS B 1 137 ? -14.349 -0.022 -22.322 1.00 81.15 231 LYS B CA 1
ATOM 2863 C C . LYS B 1 137 ? -14.671 0.197 -23.803 1.00 88.45 231 LYS B C 1
ATOM 2864 O O . LYS B 1 137 ? -15.403 -0.600 -24.400 1.00 95.40 231 LYS B O 1
ATOM 2870 N N . LYS B 1 138 ? -14.152 1.276 -24.388 1.00 80.22 232 LYS B N 1
ATOM 2871 C CA . LYS B 1 138 ? -14.404 1.572 -25.799 1.00 81.58 232 LYS B CA 1
ATOM 2872 C C . LYS B 1 138 ? -13.146 1.979 -26.558 1.00 80.21 232 LYS B C 1
ATOM 2873 O O . LYS B 1 138 ? -12.336 2.776 -26.075 1.00 79.24 232 LYS B O 1
ATOM 2879 N N . GLU B 1 139 ? -12.991 1.430 -27.757 1.00 80.59 233 GLU B N 1
ATOM 2880 C CA . GLU B 1 139 ? -11.884 1.803 -28.628 1.00 94.15 233 GLU B CA 1
ATOM 2881 C C . GLU B 1 139 ? -12.140 3.189 -29.223 1.00 88.13 233 GLU B C 1
ATOM 2882 O O . GLU B 1 139 ? -13.236 3.477 -29.702 1.00 92.56 233 GLU B O 1
ATOM 2888 N N . GLY B 1 140 ? -11.131 4.050 -29.185 1.00 78.66 234 GLY B N 1
ATOM 2889 C CA . GLY B 1 140 ? -11.254 5.379 -29.761 1.00 71.06 234 GLY B CA 1
ATOM 2890 C C . GLY B 1 140 ? -11.411 5.338 -31.269 1.00 71.73 234 GLY B C 1
ATOM 2891 O O . GLY B 1 140 ? -10.746 4.562 -31.952 1.00 76.09 234 GLY B O 1
ATOM 2892 N N . GLU B 1 141 ? -12.278 6.188 -31.800 1.00 69.82 235 GLU B N 1
ATOM 2893 C CA . GLU B 1 141 ? -12.574 6.154 -33.224 1.00 68.35 235 GLU B CA 1
ATOM 2894 C C . GLU B 1 141 ? -11.783 7.185 -34.018 1.00 68.95 235 GLU B C 1
ATOM 2895 O O . GLU B 1 141 ? -12.045 7.386 -35.201 1.00 80.87 235 GLU B O 1
ATOM 2901 N N . VAL B 1 142 ? -10.822 7.842 -33.371 1.00 69.51 236 VAL B N 1
ATOM 2902 C CA . VAL B 1 142 ? -10.020 8.865 -34.049 1.00 67.70 236 VAL B CA 1
ATOM 2903 C C . VAL B 1 142 ? -8.534 8.568 -33.900 1.00 62.40 236 VAL B C 1
ATOM 2904 O O . VAL B 1 142 ? -8.052 8.310 -32.800 1.00 66.32 236 VAL B O 1
ATOM 2908 N N . VAL B 1 143 ? -7.820 8.568 -35.021 1.00 60.48 237 VAL B N 1
ATOM 2909 C CA . VAL B 1 143 ? -6.371 8.453 -35.005 1.00 55.62 237 VAL B CA 1
ATOM 2910 C C . VAL B 1 143 ? -5.691 9.819 -34.807 1.00 62.27 237 VAL B C 1
ATOM 2911 O O . VAL B 1 143 ? -5.911 10.745 -35.580 1.00 65.40 237 VAL B O 1
ATOM 2915 N N . PHE B 1 144 ? -4.869 9.928 -33.773 1.00 53.05 238 PHE B N 1
ATOM 2916 C CA . PHE B 1 144 ? -4.037 11.089 -33.589 1.00 63.75 238 PHE B CA 1
ATOM 2917 C C . PHE B 1 144 ? -2.669 10.872 -34.222 1.00 59.76 238 PHE B C 1
ATOM 2918 O O . PHE B 1 144 ? -1.772 10.317 -33.612 1.00 60.41 238 PHE B O 1
ATOM 2926 N N . PHE B 1 145 ? -2.520 11.358 -35.451 1.00 64.33 239 PHE B N 1
ATOM 2927 C CA . PHE B 1 145 ? -1.284 11.219 -36.201 1.00 55.82 239 PHE B CA 1
ATOM 2928 C C . PHE B 1 145 ? -0.161 11.958 -35.513 1.00 56.56 239 PHE B C 1
ATOM 2929 O O . PHE B 1 145 ? -0.412 12.817 -34.663 1.00 62.88 239 PHE B O 1
ATOM 2937 N N . ASP B 1 146 ? 1.077 11.637 -35.872 1.00 55.51 240 ASP B N 1
ATOM 2938 C CA . ASP B 1 146 ? 2.212 12.378 -35.346 1.00 54.66 240 ASP B CA 1
ATOM 2939 C C . ASP B 1 146 ? 2.292 13.707 -36.072 1.00 59.01 240 ASP B C 1
ATOM 2940 O O . ASP B 1 146 ? 1.908 13.780 -37.259 1.00 48.55 240 ASP B O 1
ATOM 2945 N N . ALA B 1 147 ? 2.788 14.732 -35.373 1.00 55.26 241 ALA B N 1
ATOM 2946 C CA . ALA B 1 147 ? 2.952 16.074 -35.954 1.00 51.96 241 ALA B CA 1
ATOM 2947 C C . ALA B 1 147 ? 4.344 16.172 -36.524 1.00 50.14 241 ALA B C 1
ATOM 2948 O O . ALA B 1 147 ? 5.351 16.143 -35.810 1.00 51.13 241 ALA B O 1
ATOM 2950 N N . ILE B 1 148 ? 4.386 16.352 -37.821 1.00 49.67 242 ILE B N 1
ATOM 2951 C CA . ILE B 1 148 ? 5.567 16.063 -38.584 1.00 48.34 242 ILE B CA 1
ATOM 2952 C C . ILE B 1 148 ? 6.057 17.334 -39.303 1.00 55.57 242 ILE B C 1
ATOM 2953 O O . ILE B 1 148 ? 5.264 18.044 -39.901 1.00 53.91 242 ILE B O 1
ATOM 2958 N N . PRO B 1 149 ? 7.362 17.633 -39.218 1.00 54.23 243 PRO B N 1
ATOM 2959 C CA . PRO B 1 149 ? 7.948 18.761 -39.955 1.00 50.85 243 PRO B CA 1
ATOM 2960 C C . PRO B 1 149 ? 7.716 18.695 -41.453 1.00 62.36 243 PRO B C 1
ATOM 2961 O O . PRO B 1 149 ? 7.810 17.614 -42.090 1.00 58.01 243 PRO B O 1
ATOM 2965 N N . ILE B 1 150 ? 7.411 19.862 -42.015 1.00 60.95 244 ILE B N 1
ATOM 2966 C CA . ILE B 1 150 ? 7.242 20.007 -43.444 1.00 66.94 244 ILE B CA 1
ATOM 2967 C C . ILE B 1 150 ? 8.535 20.548 -44.040 1.00 72.70 244 ILE B C 1
ATOM 2968 O O . ILE B 1 150 ? 8.717 21.769 -44.114 1.00 75.01 244 ILE B O 1
ATOM 2973 N N . ALA B 1 151 ? 9.426 19.654 -44.463 1.00 64.85 245 ALA B N 1
ATOM 2974 C CA . ALA B 1 151 ? 10.753 20.053 -44.934 1.00 66.27 245 ALA B CA 1
ATOM 2975 C C . ALA B 1 151 ? 10.733 21.144 -46.025 1.00 70.08 245 ALA B C 1
ATOM 2976 O O . ALA B 1 151 ? 11.555 22.065 -45.997 1.00 69.27 245 ALA B O 1
ATOM 2978 N N . GLU B 1 152 ? 9.809 21.052 -46.979 1.00 62.23 246 GLU B N 1
ATOM 2979 C CA . GLU B 1 152 ? 9.854 21.978 -48.106 1.00 68.97 246 GLU B CA 1
ATOM 2980 C C . GLU B 1 152 ? 9.531 23.411 -47.665 1.00 77.00 246 GLU B C 1
ATOM 2981 O O . GLU B 1 152 ? 10.018 24.366 -48.266 1.00 74.24 246 GLU B O 1
ATOM 2987 N N . GLU B 1 153 ? 8.739 23.562 -46.609 1.00 72.07 247 GLU B N 1
ATOM 2988 C CA . GLU B 1 153 ? 8.360 24.891 -46.166 1.00 72.69 247 GLU B CA 1
ATOM 2989 C C . GLU B 1 153 ? 9.242 25.404 -45.032 1.00 76.52 247 GLU B C 1
ATOM 2990 O O . GLU B 1 153 ? 8.876 26.333 -44.325 1.00 76.68 247 GLU B O 1
ATOM 2996 N N . ILE B 1 154 ? 10.412 24.803 -44.865 1.00 74.98 248 ILE B N 1
ATOM 2997 C CA . ILE B 1 154 ? 11.407 25.363 -43.964 1.00 75.40 248 ILE B CA 1
ATOM 2998 C C . ILE B 1 154 ? 12.293 26.329 -44.736 1.00 85.50 248 ILE B C 1
ATOM 2999 O O . ILE B 1 154 ? 13.120 25.909 -45.548 1.00 91.38 248 ILE B O 1
ATOM 3004 N N . ALA B 1 155 ? 12.112 27.622 -44.491 1.00 88.89 249 ALA B N 1
ATOM 3005 C CA . ALA B 1 155 ? 12.883 28.638 -45.199 1.00 91.63 249 ALA B CA 1
ATOM 3006 C C . ALA B 1 155 ? 14.369 28.522 -44.874 1.00 97.56 249 ALA B C 1
ATOM 3007 O O . ALA B 1 155 ? 15.172 28.111 -45.710 1.00 100.95 249 ALA B O 1
ATOM 3009 N N . ASP B 1 156 ? 14.727 28.867 -43.644 1.00 104.13 250 ASP B N 1
ATOM 3010 C CA . ASP B 1 156 ? 16.118 28.818 -43.214 1.00 105.73 250 ASP B CA 1
ATOM 3011 C C . ASP B 1 156 ? 16.415 27.538 -42.437 1.00 98.40 250 ASP B C 1
ATOM 3012 O O . ASP B 1 156 ? 15.593 27.087 -41.642 1.00 103.08 250 ASP B O 1
ATOM 3017 N N . LYS B 1 157 ? 17.592 26.965 -42.675 1.00 87.69 251 LYS B N 1
ATOM 3018 C CA . LYS B 1 157 ? 18.087 25.837 -41.899 1.00 82.61 251 LYS B CA 1
ATOM 3019 C C . LYS B 1 157 ? 18.052 26.157 -40.404 1.00 82.94 251 LYS B C 1
ATOM 3020 O O . LYS B 1 157 ? 18.860 26.947 -39.921 1.00 87.01 251 LYS B O 1
ATOM 3026 N N . PRO B 1 158 ? 17.115 25.540 -39.664 1.00 75.83 252 PRO B N 1
ATOM 3027 C CA . PRO B 1 158 ? 16.918 25.922 -38.265 1.00 66.22 252 PRO B CA 1
ATOM 3028 C C . PRO B 1 158 ? 18.149 25.650 -37.418 1.00 65.47 252 PRO B C 1
ATOM 3029 O O . PRO B 1 158 ? 18.933 24.760 -37.730 1.00 63.56 252 PRO B O 1
ATOM 3033 N N . ILE B 1 159 ? 18.330 26.448 -36.373 1.00 67.22 253 ILE B N 1
ATOM 3034 C CA . ILE B 1 159 ? 19.447 26.277 -35.455 1.00 70.07 253 ILE B CA 1
ATOM 3035 C C . ILE B 1 159 ? 18.935 25.539 -34.236 1.00 64.29 253 ILE B C 1
ATOM 3036 O O . ILE B 1 159 ? 18.138 26.081 -33.468 1.00 65.67 253 ILE B O 1
ATOM 3041 N N . LEU B 1 160 ? 19.362 24.290 -34.078 1.00 67.60 254 LEU B N 1
ATOM 3042 C CA . LEU B 1 160 ? 18.857 23.463 -32.992 1.00 60.17 254 LEU B CA 1
ATOM 3043 C C . LEU B 1 160 ? 19.757 23.586 -31.776 1.00 63.02 254 LEU B C 1
ATOM 3044 O O . LEU B 1 160 ? 20.965 23.705 -31.910 1.00 74.80 254 LEU B O 1
ATOM 3049 N N . GLU B 1 161 ? 19.161 23.582 -30.591 1.00 58.17 255 GLU B N 1
ATOM 3050 C CA . GLU B 1 161 ? 19.924 23.557 -29.350 1.00 59.21 255 GLU B CA 1
ATOM 3051 C C . GLU B 1 161 ? 19.709 22.234 -28.631 1.00 57.21 255 GLU B C 1
ATOM 3052 O O . GLU B 1 161 ? 18.606 21.693 -28.634 1.00 60.82 255 GLU B O 1
ATOM 3058 N N . LEU B 1 162 ? 20.765 21.733 -27.999 1.00 62.35 256 LEU B N 1
ATOM 3059 C CA . LEU B 1 162 ? 20.731 20.445 -27.301 1.00 66.02 256 LEU B CA 1
ATOM 3060 C C . LEU B 1 162 ? 20.985 20.602 -25.805 1.00 63.20 256 LEU B C 1
ATOM 3061 O O . LEU B 1 162 ? 22.038 21.080 -25.398 1.00 69.49 256 LEU B O 1
ATOM 3066 N N . ASP B 1 163 ? 20.027 20.204 -24.981 1.00 60.51 257 ASP B N 1
ATOM 3067 C CA . ASP B 1 163 ? 20.237 20.264 -23.543 1.00 60.44 257 ASP B CA 1
ATOM 3068 C C . ASP B 1 163 ? 19.857 18.960 -22.855 1.00 60.24 257 ASP B C 1
ATOM 3069 O O . ASP B 1 163 ? 19.178 18.115 -23.434 1.00 55.61 257 ASP B O 1
ATOM 3074 N N . ILE B 1 164 ? 20.329 18.817 -21.621 1.00 60.63 258 ILE B N 1
ATOM 3075 C CA . ILE B 1 164 ? 19.999 17.698 -20.755 1.00 51.76 258 ILE B CA 1
ATOM 3076 C C . ILE B 1 164 ? 19.046 18.119 -19.648 1.00 57.02 258 ILE B C 1
ATOM 3077 O O . ILE B 1 164 ? 19.291 19.097 -18.938 1.00 61.98 258 ILE B O 1
ATOM 3082 N N . MET B 1 165 ? 17.963 17.369 -19.491 1.00 52.39 259 MET B N 1
ATOM 3083 C CA . MET B 1 165 ? 16.998 17.611 -18.418 1.00 53.50 259 MET B CA 1
ATOM 3084 C C . MET B 1 165 ? 16.558 16.275 -17.844 1.00 60.52 259 MET B C 1
ATOM 3085 O O . MET B 1 165 ? 16.714 15.227 -18.489 1.00 57.53 259 MET B O 1
ATOM 3090 N N . ASN B 1 166 ? 16.009 16.319 -16.633 1.00 67.44 260 ASN B N 1
ATOM 3091 C CA . ASN B 1 166 ? 15.581 15.114 -15.924 1.00 60.11 260 ASN B CA 1
ATOM 3092 C C . ASN B 1 166 ? 14.071 15.136 -15.684 1.00 56.64 260 ASN B C 1
ATOM 3093 O O . ASN B 1 166 ? 13.485 16.210 -15.576 1.00 56.35 260 ASN B O 1
ATOM 3098 N N . PRO B 1 167 ? 13.430 13.953 -15.609 1.00 59.68 261 PRO B N 1
ATOM 3099 C CA . PRO B 1 167 ? 11.982 13.960 -15.377 1.00 52.62 261 PRO B CA 1
ATOM 3100 C C . PRO B 1 167 ? 11.572 13.964 -13.904 1.00 56.60 261 PRO B C 1
ATOM 3101 O O . PRO B 1 167 ? 12.291 13.494 -13.019 1.00 54.76 261 PRO B O 1
ATOM 3105 N N . HIS B 1 168 ? 10.394 14.527 -13.664 1.00 55.21 262 HIS B N 1
ATOM 3106 C CA . HIS B 1 168 ? 9.712 14.473 -12.384 1.00 51.31 262 HIS B CA 1
ATOM 3107 C C . HIS B 1 168 ? 8.257 14.244 -12.699 1.00 55.83 262 HIS B C 1
ATOM 3108 O O . HIS B 1 168 ? 7.681 14.962 -13.513 1.00 65.05 262 HIS B O 1
ATOM 3115 N N . TYR B 1 169 ? 7.651 13.245 -12.075 1.00 53.75 263 TYR B N 1
ATOM 3116 C CA . TYR B 1 169 ? 6.254 12.948 -12.348 1.00 50.83 263 TYR B CA 1
ATOM 3117 C C . TYR B 1 169 ? 5.430 13.248 -11.125 1.00 49.84 263 TYR B C 1
ATOM 3118 O O . TYR B 1 169 ? 5.867 13.048 -10.002 1.00 65.39 263 TYR B O 1
ATOM 3127 N N . GLY B 1 170 ? 4.238 13.775 -11.349 1.00 55.16 264 GLY B N 1
ATOM 3128 C CA . GLY B 1 170 ? 3.359 14.167 -10.266 1.00 52.67 264 GLY B CA 1
ATOM 3129 C C . GLY B 1 170 ? 1.995 14.500 -10.815 1.00 58.92 264 GLY B C 1
ATOM 3130 O O . GLY B 1 170 ? 1.812 14.562 -12.026 1.00 58.24 264 GLY B O 1
ATOM 3131 N N . PRO B 1 171 ? 1.016 14.691 -9.931 1.00 73.69 265 PRO B N 1
ATOM 3132 C CA . PRO B 1 171 ? -0.301 15.065 -10.443 1.00 76.85 265 PRO B CA 1
ATOM 3133 C C . PRO B 1 171 ? -0.331 16.527 -10.901 1.00 72.81 265 PRO B C 1
ATOM 3134 O O . PRO B 1 171 ? 0.176 17.390 -10.194 1.00 64.03 265 PRO B O 1
ATOM 3138 N N . TYR B 1 172 ? -0.905 16.778 -12.075 1.00 76.26 266 TYR B N 1
ATOM 3139 C CA . TYR B 1 172 ? -1.088 18.131 -12.596 1.00 74.03 266 TYR B CA 1
ATOM 3140 C C . TYR B 1 172 ? -1.921 18.994 -11.651 1.00 73.15 266 TYR B C 1
ATOM 3141 O O . TYR B 1 172 ? -1.572 20.144 -11.365 1.00 80.49 266 TYR B O 1
ATOM 3150 N N . TYR B 1 173 ? -3.025 18.435 -11.172 1.00 71.61 267 TYR B N 1
ATOM 3151 C CA . TYR B 1 173 ? -3.948 19.172 -10.318 1.00 76.57 267 TYR B CA 1
ATOM 3152 C C . TYR B 1 173 ? -3.668 18.990 -8.830 1.00 76.87 267 TYR B C 1
ATOM 3153 O O . TYR B 1 173 ? -3.808 17.891 -8.283 1.00 76.43 267 TYR B O 1
ATOM 3162 N N . GLN B 1 174 ? -3.241 20.081 -8.199 1.00 69.03 268 GLN B N 1
ATOM 3163 C CA . GLN B 1 174 ? -2.937 20.123 -6.773 1.00 85.53 268 GLN B CA 1
ATOM 3164 C C . GLN B 1 174 ? -3.469 21.443 -6.194 1.00 95.54 268 GLN B C 1
ATOM 3165 O O . GLN B 1 174 ? -3.919 22.302 -6.948 1.00 100.54 268 GLN B O 1
ATOM 3171 N N . SER B 1 175 ? -3.414 21.615 -4.873 1.00 98.83 269 SER B N 1
ATOM 3172 C CA . SER B 1 175 ? -4.121 22.729 -4.225 1.00 107.24 269 SER B CA 1
ATOM 3173 C C . SER B 1 175 ? -3.295 24.011 -4.002 1.00 119.38 269 SER B C 1
ATOM 3174 O O . SER B 1 175 ? -3.591 25.055 -4.594 1.00 109.35 269 SER B O 1
ATOM 3177 N N . GLY B 1 176 ? -2.300 23.941 -3.121 1.00 138.37 270 GLY B N 1
ATOM 3178 C CA . GLY B 1 176 ? -1.468 25.091 -2.807 1.00 128.23 270 GLY B CA 1
ATOM 3179 C C . GLY B 1 176 ? -1.018 25.151 -1.354 1.00 122.77 270 GLY B C 1
ATOM 3180 O O . GLY B 1 176 ? -1.676 24.601 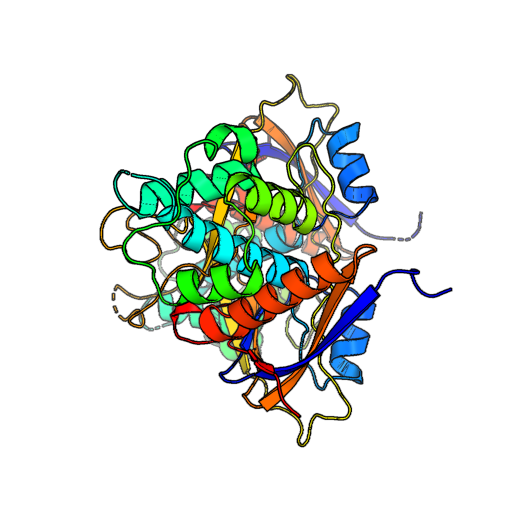-0.456 1.00 117.57 270 GLY B O 1
ATOM 3181 N N . VAL B 1 180 ? -0.105 20.190 -0.230 1.00 128.11 274 VAL B N 1
ATOM 3182 C CA . VAL B 1 180 ? 0.415 19.032 0.496 1.00 132.08 274 VAL B CA 1
ATOM 3183 C C . VAL B 1 180 ? 1.280 18.104 -0.364 1.00 133.28 274 VAL B C 1
ATOM 3184 O O . VAL B 1 180 ? 0.957 16.923 -0.513 1.00 124.02 274 VAL B O 1
ATOM 3186 N N . PRO B 1 181 ? 2.388 18.628 -0.925 1.00 136.20 275 PRO B N 1
ATOM 3187 C CA . PRO B 1 181 ? 3.280 17.760 -1.701 1.00 128.98 275 PRO B CA 1
ATOM 3188 C C . PRO B 1 181 ? 4.124 16.888 -0.777 1.00 120.04 275 PRO B C 1
ATOM 3189 O O . PRO B 1 181 ? 4.626 17.387 0.233 1.00 121.41 275 PRO B O 1
ATOM 3193 N N . PRO B 1 182 ? 4.284 15.601 -1.116 1.00 107.91 276 PRO B N 1
ATOM 3194 C CA . PRO B 1 182 ? 5.017 14.688 -0.238 1.00 100.98 276 PRO B CA 1
ATOM 3195 C C . PRO B 1 182 ? 6.463 15.112 -0.051 1.00 86.12 276 PRO B C 1
ATOM 3196 O O . PRO B 1 182 ? 7.117 15.486 -1.021 1.00 86.92 276 PRO B O 1
ATOM 3200 N N . PRO B 1 183 ? 6.960 15.043 1.188 1.00 78.54 277 PRO B N 1
ATOM 3201 C CA . PRO B 1 183 ? 8.343 15.424 1.472 1.00 77.40 277 PRO B CA 1
ATOM 3202 C C . PRO B 1 183 ? 9.340 14.523 0.753 1.00 78.74 277 PRO B C 1
ATOM 3203 O O . PRO B 1 183 ? 9.103 13.326 0.628 1.00 82.75 277 PRO B O 1
ATOM 3207 N N . GLY B 1 184 ? 10.437 15.102 0.282 1.00 77.49 278 GLY B N 1
ATOM 3208 C CA . GLY B 1 184 ? 11.509 14.344 -0.335 1.00 70.45 278 GLY B CA 1
ATOM 3209 C C . GLY B 1 184 ? 11.342 14.146 -1.828 1.00 76.12 278 GLY B C 1
ATOM 3210 O O . GLY B 1 184 ? 11.965 13.261 -2.408 1.00 84.84 278 GLY B O 1
ATOM 3211 N N . ASP B 1 185 ? 10.507 14.966 -2.456 1.00 72.46 279 ASP B N 1
ATOM 3212 C CA . ASP B 1 185 ? 10.258 14.834 -3.885 1.00 76.05 279 ASP B CA 1
ATOM 3213 C C . ASP B 1 185 ? 11.331 15.552 -4.702 1.00 71.04 279 ASP B C 1
ATOM 3214 O O . ASP B 1 185 ? 11.831 16.587 -4.291 1.00 76.33 279 ASP B O 1
ATOM 3219 N N . TRP B 1 186 ? 11.675 14.987 -5.858 1.00 64.93 280 TRP B N 1
ATOM 3220 C CA . TRP B 1 186 ? 12.695 15.555 -6.737 1.00 59.72 280 TRP B CA 1
ATOM 3221 C C . TRP B 1 186 ? 12.641 14.906 -8.125 1.00 64.33 280 TRP B C 1
ATOM 3222 O O . TRP B 1 186 ? 11.801 14.044 -8.379 1.00 64.86 280 TRP B O 1
ATOM 3233 N N . TYR B 1 187 ? 13.515 15.344 -9.028 1.00 56.53 281 TYR B N 1
ATOM 3234 C CA . TYR B 1 187 ? 13.650 14.718 -10.335 1.00 55.89 281 TYR B CA 1
ATOM 3235 C C . TYR B 1 187 ? 14.240 13.330 -10.174 1.00 56.37 281 TYR B C 1
ATOM 3236 O O . TYR B 1 187 ? 14.990 13.075 -9.240 1.00 57.01 281 TYR B O 1
ATOM 3245 N N . ASP B 1 188 ? 13.917 12.447 -11.109 1.00 53.89 282 ASP B N 1
ATOM 3246 C CA . ASP B 1 188 ? 14.548 11.141 -11.176 1.00 56.93 282 ASP B CA 1
ATOM 3247 C C . ASP B 1 188 ? 15.924 11.284 -11.803 1.00 61.49 282 ASP B C 1
ATOM 3248 O O . ASP B 1 188 ? 16.121 12.116 -12.688 1.00 57.89 282 ASP B O 1
ATOM 3253 N N . PRO B 1 189 ? 16.877 10.437 -11.372 1.00 69.43 283 PRO B N 1
ATOM 3254 C CA . PRO B 1 189 ? 18.273 10.486 -11.821 1.00 59.66 283 PRO B CA 1
ATOM 3255 C C . PRO B 1 189 ? 18.470 9.846 -13.197 1.00 66.35 283 PRO B C 1
ATOM 3256 O O . PRO B 1 189 ? 19.315 8.966 -13.349 1.00 72.47 283 PRO B O 1
ATOM 3260 N N . ILE B 1 190 ? 17.684 10.267 -14.180 1.00 60.92 284 ILE B N 1
ATOM 3261 C CA . ILE B 1 190 ? 17.883 9.821 -15.551 1.00 67.85 284 ILE B CA 1
ATOM 3262 C C . ILE B 1 190 ? 17.963 11.011 -16.524 1.00 59.24 284 ILE B C 1
ATOM 3263 O O . ILE B 1 190 ? 16.977 11.687 -16.788 1.00 60.02 284 ILE B O 1
ATOM 3268 N N . PRO B 1 191 ? 19.164 11.271 -17.050 1.00 63.58 285 PRO B N 1
ATOM 3269 C CA . PRO B 1 191 ? 19.386 12.393 -17.968 1.00 64.04 285 PRO B CA 1
ATOM 3270 C C . PRO B 1 191 ? 18.866 12.096 -19.377 1.00 65.60 285 PRO B C 1
ATOM 3271 O O . PRO B 1 191 ? 19.209 11.090 -19.978 1.00 64.68 285 PRO B O 1
ATOM 3275 N N . ILE B 1 192 ? 18.030 12.992 -19.884 1.00 59.53 286 ILE B N 1
ATOM 3276 C CA . ILE B 1 192 ? 17.394 12.865 -21.187 1.00 52.07 286 ILE B CA 1
ATOM 3277 C C . ILE B 1 192 ? 17.873 13.961 -22.142 1.00 52.89 286 ILE B C 1
ATOM 3278 O O . ILE B 1 192 ? 17.982 15.127 -21.747 1.00 54.22 286 ILE B O 1
ATOM 3283 N N . PHE B 1 193 ? 18.150 13.609 -23.396 1.00 47.14 287 PHE B N 1
ATOM 3284 C CA . PHE B 1 193 ? 18.486 14.605 -24.414 1.00 48.94 287 PHE B CA 1
ATOM 3285 C C . PHE B 1 193 ? 17.231 15.322 -24.901 1.00 63.77 287 PHE B C 1
ATOM 3286 O O . PHE B 1 193 ? 16.250 14.668 -25.297 1.00 53.33 287 PHE B O 1
ATOM 3294 N N . PHE B 1 194 ? 17.264 16.660 -24.865 1.00 58.38 288 PHE B N 1
ATOM 3295 C CA . PHE B 1 194 ? 16.197 17.487 -25.450 1.00 58.78 288 PHE B CA 1
ATOM 3296 C C . PHE B 1 194 ? 16.725 18.362 -26.559 1.00 51.66 288 PHE B C 1
ATOM 3297 O O . PHE B 1 194 ? 17.779 18.972 -26.433 1.00 55.43 288 PHE B O 1
ATOM 3305 N N . LEU B 1 195 ? 15.999 18.392 -27.669 1.00 60.38 289 LEU B N 1
ATOM 3306 C CA . LEU B 1 195 ? 16.304 19.323 -28.739 1.00 58.51 289 LEU B CA 1
ATOM 3307 C C . LEU B 1 195 ? 15.346 20.507 -28.660 1.00 56.25 289 LEU B C 1
ATOM 3308 O O . LEU B 1 195 ? 14.132 20.324 -28.526 1.00 57.13 289 LEU B O 1
ATOM 3313 N N . THR B 1 196 ? 15.888 21.716 -28.742 1.00 58.96 290 THR B N 1
ATOM 3314 C CA . THR B 1 196 ? 15.046 22.900 -28.792 1.00 61.04 290 THR B CA 1
ATOM 3315 C C . THR B 1 196 ? 14.941 23.405 -30.225 1.00 54.71 290 THR B C 1
ATOM 3316 O O . THR B 1 196 ? 15.931 23.692 -30.880 1.00 49.90 290 THR B O 1
ATOM 3320 N N . VAL B 1 197 ? 13.709 23.448 -30.706 1.00 53.56 291 VAL B N 1
ATOM 3321 C CA . VAL B 1 197 ? 13.388 23.850 -32.058 1.00 53.25 291 VAL B CA 1
ATOM 3322 C C . VAL B 1 197 ? 13.005 25.335 -32.065 1.00 57.41 291 VAL B C 1
ATOM 3323 O O . VAL B 1 197 ? 12.208 25.767 -31.235 1.00 56.08 291 VAL B O 1
ATOM 3327 N N . PRO B 1 198 ? 13.576 26.110 -33.002 1.00 60.61 292 PRO B N 1
ATOM 3328 C CA . PRO B 1 198 ? 13.285 27.549 -33.103 1.00 55.36 292 PRO B CA 1
ATOM 3329 C C . PRO B 1 198 ? 11.864 27.841 -33.556 1.00 64.85 292 PRO B C 1
ATOM 3330 O O . PRO B 1 198 ? 11.106 26.936 -33.967 1.00 56.01 292 PRO B O 1
ATOM 3334 N N . LYS B 1 199 ? 11.494 29.116 -33.489 1.00 65.22 293 LYS B N 1
ATOM 3335 C CA . LYS B 1 199 ? 10.155 29.529 -33.901 1.00 57.57 293 LYS B CA 1
ATOM 3336 C C . LYS B 1 199 ? 10.066 29.510 -35.419 1.00 49.72 293 LYS B C 1
ATOM 3337 O O . LYS B 1 199 ? 11.100 29.517 -36.104 1.00 55.73 293 LYS B O 1
ATOM 3343 N N . ASP B 1 200 ? 8.834 29.489 -35.927 1.00 52.06 294 ASP B N 1
ATOM 3344 C CA . ASP B 1 200 ? 8.524 29.500 -37.359 1.00 57.54 294 ASP B CA 1
ATOM 3345 C C . ASP B 1 200 ? 8.828 28.184 -38.104 1.00 59.96 294 ASP B C 1
ATOM 3346 O O . ASP B 1 200 ? 8.887 28.176 -39.329 1.00 61.78 294 ASP B O 1
ATOM 3351 N N . VAL B 1 201 ? 9.014 27.083 -37.374 1.00 58.77 295 VAL B N 1
ATOM 3352 C CA . VAL B 1 201 ? 9.280 25.794 -38.041 1.00 47.41 295 VAL B CA 1
ATOM 3353 C C . VAL B 1 201 ? 7.925 25.170 -38.301 1.00 50.49 295 VAL B C 1
ATOM 3354 O O . VAL B 1 201 ? 7.082 25.066 -37.415 1.00 49.95 295 VAL B O 1
ATOM 3358 N N . PRO B 1 202 ? 7.671 24.820 -39.555 1.00 51.77 296 PRO B N 1
ATOM 3359 C CA . PRO B 1 202 ? 6.353 24.332 -39.960 1.00 51.94 296 PRO B CA 1
ATOM 3360 C C . PRO B 1 202 ? 6.154 22.813 -39.718 1.00 63.49 296 PRO B C 1
ATOM 3361 O O . PRO B 1 202 ? 7.032 22.015 -40.027 1.00 59.91 296 PRO B O 1
ATOM 3365 N N . PHE B 1 203 ? 4.988 22.456 -39.177 1.00 53.90 297 PHE B N 1
ATOM 3366 C CA . PHE B 1 203 ? 4.615 21.085 -38.858 1.00 58.01 297 PHE B CA 1
ATOM 3367 C C . PHE B 1 203 ? 3.274 20.780 -39.484 1.00 59.55 297 PHE B C 1
ATOM 3368 O O . PHE B 1 203 ? 2.390 21.629 -39.491 1.00 60.29 297 PHE B O 1
ATOM 3376 N N . LEU B 1 204 ? 3.113 19.569 -40.003 1.00 56.13 298 LEU B N 1
ATOM 3377 C CA . LEU B 1 204 ? 1.791 19.109 -40.420 1.00 63.78 298 LEU B CA 1
ATOM 3378 C C . LEU B 1 204 ? 1.100 18.401 -39.253 1.00 55.74 298 LEU B C 1
ATOM 3379 O O . LEU B 1 204 ? 1.625 17.421 -38.732 1.00 62.97 298 LEU B O 1
ATOM 3384 N N . VAL B 1 205 ? -0.065 18.909 -38.853 1.00 55.42 299 VAL B N 1
ATOM 3385 C CA . VAL B 1 205 ? -0.847 18.353 -37.758 1.00 53.28 299 VAL B CA 1
ATOM 3386 C C . VAL B 1 205 ? -2.159 17.775 -38.307 1.00 64.03 299 VAL B C 1
ATOM 3387 O O . VAL B 1 205 ? -2.780 18.352 -39.208 1.00 60.82 299 VAL B O 1
ATOM 3391 N N . ALA B 1 206 ? -2.577 16.624 -37.779 1.00 60.85 300 ALA B N 1
ATOM 3392 C CA . ALA B 1 206 ? -3.712 15.898 -38.360 1.00 52.96 300 ALA B CA 1
ATOM 3393 C C . ALA B 1 206 ? -4.313 14.834 -37.453 1.00 57.53 300 ALA B C 1
ATOM 3394 O O . ALA B 1 206 ? -3.646 14.265 -36.583 1.00 50.14 300 ALA B O 1
ATOM 3396 N N . VAL B 1 207 ? -5.601 14.599 -37.656 1.00 56.09 301 VAL B N 1
ATOM 3397 C CA . VAL B 1 207 ? -6.305 13.509 -37.010 1.00 55.95 301 VAL B CA 1
ATOM 3398 C C . VAL B 1 207 ? -7.022 12.711 -38.088 1.00 65.60 301 VAL B C 1
ATOM 3399 O O . VAL B 1 207 ? -7.345 13.253 -39.147 1.00 68.21 301 VAL B O 1
ATOM 3403 N N . GLY B 1 208 ? -7.234 11.420 -37.832 1.00 66.66 302 GLY B N 1
ATOM 3404 C CA . GLY B 1 208 ? -7.864 10.541 -38.806 1.00 76.15 302 GLY B CA 1
ATOM 3405 C C . GLY B 1 208 ? -9.035 9.784 -38.213 1.00 75.83 302 GLY B C 1
ATOM 3406 O O . GLY B 1 208 ? -9.026 9.449 -37.028 1.00 67.00 302 GLY B O 1
ATOM 3407 N N . GLY B 1 209 ? -10.051 9.527 -39.029 1.00 78.52 303 GLY B N 1
ATOM 3408 C CA . GLY B 1 209 ? -11.216 8.780 -38.585 1.00 89.98 303 GLY B CA 1
ATOM 3409 C C . GLY B 1 209 ? -12.172 8.466 -39.721 1.00 92.75 303 GLY B C 1
ATOM 3410 O O . GLY B 1 209 ? -12.086 9.064 -40.797 1.00 94.49 303 GLY B O 1
ATOM 3411 N N . ARG B 1 210 ? -13.089 7.532 -39.488 1.00 84.91 304 ARG B N 1
ATOM 3412 C CA . ARG B 1 210 ? -14.050 7.160 -40.522 1.00 87.40 304 ARG B CA 1
ATOM 3413 C C . ARG B 1 210 ? -15.256 8.082 -40.493 1.00 86.32 304 ARG B C 1
ATOM 3414 O O . ARG B 1 210 ? -15.773 8.464 -41.537 1.00 98.07 304 ARG B O 1
ATOM 3422 N N . ASP B 1 211 ? -15.696 8.439 -39.292 1.00 87.44 305 ASP B N 1
ATOM 3423 C CA . ASP B 1 211 ? -16.751 9.435 -39.108 1.00 86.77 305 ASP B CA 1
ATOM 3424 C C . ASP B 1 211 ? -16.175 10.848 -39.282 1.00 92.72 305 ASP B C 1
ATOM 3425 O O . ASP B 1 211 ? -15.529 11.384 -38.380 1.00 86.84 305 ASP B O 1
ATOM 3430 N N . ARG B 1 212 ? -16.425 11.448 -40.441 1.00 93.65 306 ARG B N 1
ATOM 3431 C CA . ARG B 1 212 ? -15.817 12.728 -40.790 1.00 98.53 306 ARG B CA 1
ATOM 3432 C C . ARG B 1 212 ? -16.203 13.862 -39.842 1.00 103.45 306 ARG B C 1
ATOM 3433 O O . ARG B 1 212 ? -15.356 14.681 -39.482 1.00 97.13 306 ARG B O 1
ATOM 3441 N N . GLU B 1 213 ? -17.470 13.909 -39.437 1.00 105.39 307 GLU B N 1
ATOM 3442 C CA . GLU B 1 213 ? -17.915 14.925 -38.486 1.00 109.37 307 GLU B CA 1
ATOM 3443 C C . GLU B 1 213 ? -17.165 14.810 -37.161 1.00 97.70 307 GLU B C 1
ATOM 3444 O O . GLU B 1 213 ? -16.645 15.796 -36.639 1.00 103.85 307 GLU B O 1
ATOM 3450 N N . LEU B 1 214 ? -17.118 13.600 -36.623 1.00 96.19 308 LEU B N 1
ATOM 3451 C CA . LEU B 1 214 ? -16.395 13.326 -35.389 1.00 84.48 308 LEU B CA 1
ATOM 3452 C C . LEU B 1 214 ? -14.942 13.792 -35.469 1.00 76.14 308 LEU B C 1
ATOM 3453 O O . LEU B 1 214 ? -14.412 14.373 -34.523 1.00 76.33 308 LEU B O 1
ATOM 3458 N N . THR B 1 215 ? -14.300 13.524 -36.601 1.00 70.53 309 THR B N 1
ATOM 3459 C CA . THR B 1 215 ? -12.883 13.814 -36.760 1.00 77.08 309 THR B CA 1
ATOM 3460 C C . THR B 1 215 ? -12.660 15.329 -36.905 1.00 79.34 309 THR B C 1
ATOM 3461 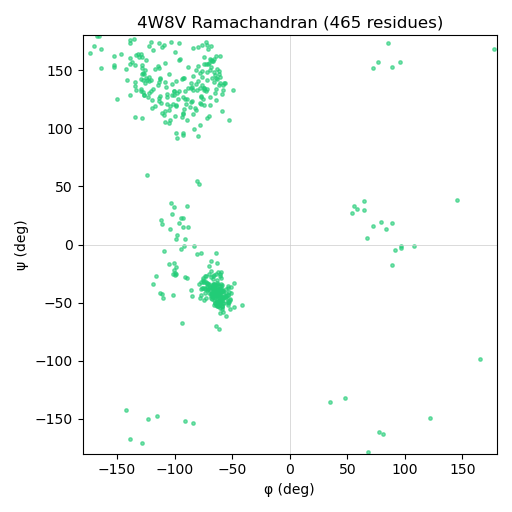O O . THR B 1 215 ? -11.635 15.877 -36.481 1.00 69.63 309 THR B O 1
ATOM 3465 N N . GLU B 1 216 ? -13.643 15.999 -37.495 1.00 80.36 310 GLU B N 1
ATOM 3466 C CA . GLU B 1 216 ? -13.619 17.445 -37.602 1.00 75.50 310 GLU B CA 1
ATOM 3467 C C . GLU B 1 216 ? -13.727 18.064 -36.217 1.00 77.06 310 GLU B C 1
ATOM 3468 O O . GLU B 1 216 ? -13.010 19.012 -35.905 1.00 84.89 310 GLU B O 1
ATOM 3474 N N . LYS B 1 217 ? -14.584 17.508 -35.365 1.00 72.12 311 LYS B N 1
ATOM 3475 C CA . LYS B 1 217 ? -14.652 17.997 -33.990 1.00 77.51 311 LYS B CA 1
ATOM 3476 C C . LYS B 1 217 ? -13.357 17.701 -33.232 1.00 75.68 311 LYS B C 1
ATOM 3477 O O . LYS B 1 217 ? -12.925 18.494 -32.404 1.00 79.34 311 LYS B O 1
ATOM 3483 N N . ALA B 1 218 ? -12.734 16.564 -33.528 1.00 73.04 312 ALA B N 1
ATOM 3484 C CA . ALA B 1 218 ? -11.490 16.182 -32.874 1.00 63.19 312 ALA B CA 1
ATOM 3485 C C . ALA B 1 218 ? -10.387 17.176 -33.218 1.00 64.39 312 ALA B C 1
ATOM 3486 O O . ALA B 1 218 ? -9.607 17.593 -32.364 1.00 63.63 312 ALA B O 1
ATOM 3488 N N . PHE B 1 219 ? -10.335 17.538 -34.491 1.00 69.03 313 PHE B N 1
ATOM 3489 C CA . PHE B 1 219 ? -9.340 18.466 -35.002 1.00 64.21 313 PHE B CA 1
ATOM 3490 C C . PHE B 1 219 ? -9.494 19.882 -34.428 1.00 69.64 313 PHE B C 1
ATOM 3491 O O . PHE B 1 219 ? -8.502 20.528 -34.080 1.00 58.73 313 PHE B O 1
ATOM 3499 N N . SER B 1 220 ? -10.731 20.359 -34.326 1.00 75.21 314 SER B N 1
ATOM 3500 C CA . SER B 1 220 ? -10.987 21.658 -33.700 1.00 72.10 314 SER B CA 1
ATOM 3501 C C . SER B 1 220 ? -10.474 21.653 -32.265 1.00 77.90 314 SER B C 1
ATOM 3502 O O . SER B 1 220 ? -9.912 22.642 -31.798 1.00 63.13 314 SER B O 1
ATOM 3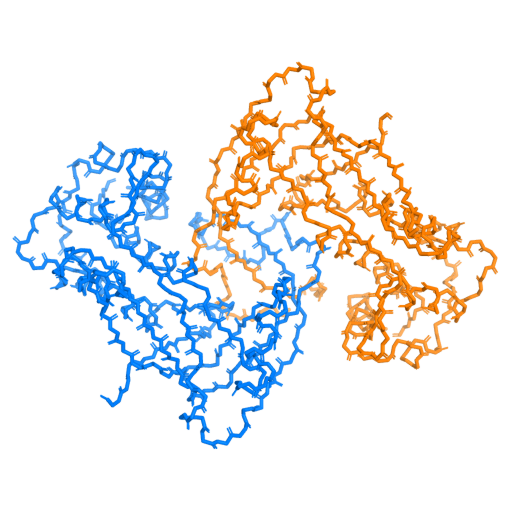505 N N . LEU B 1 221 ? -10.648 20.521 -31.576 1.00 72.12 315 LEU B N 1
ATOM 3506 C CA . LEU B 1 221 ? -10.171 20.411 -30.203 1.00 66.89 315 LEU B CA 1
ATOM 3507 C C . LEU B 1 221 ? -8.651 20.456 -30.166 1.00 66.98 315 LEU B C 1
ATOM 3508 O O . LEU B 1 221 ? -8.063 21.121 -29.301 1.00 60.96 315 LEU B O 1
ATOM 3513 N N . VAL B 1 222 ? -8.018 19.771 -31.119 1.00 54.79 316 VAL B N 1
ATOM 3514 C CA . VAL B 1 222 ? -6.565 19.776 -31.204 1.00 54.48 316 VAL B CA 1
ATOM 3515 C C . VAL B 1 222 ? -6.050 21.219 -31.416 1.00 59.44 316 VAL B C 1
ATOM 3516 O O . VAL B 1 222 ? -5.026 21.601 -30.850 1.00 57.93 316 VAL B O 1
ATOM 3520 N N . LYS B 1 223 ? -6.771 22.005 -32.219 1.00 69.52 317 LYS B N 1
ATOM 3521 C CA . LYS B 1 223 ? -6.395 23.398 -32.506 1.00 69.51 317 LYS B CA 1
ATOM 3522 C C . LYS B 1 223 ? -6.358 24.229 -31.220 1.00 81.63 317 LYS B C 1
ATOM 3523 O O . LYS B 1 223 ? -5.376 24.923 -30.944 1.00 89.67 317 LYS B O 1
ATOM 3529 N N . LEU B 1 224 ? -7.436 24.152 -30.446 1.00 73.01 318 LEU B N 1
ATOM 3530 C CA . LEU B 1 224 ? -7.506 24.770 -29.130 1.00 63.10 318 LEU B CA 1
ATOM 3531 C C . LEU B 1 224 ? -6.363 24.354 -28.224 1.00 74.99 318 LEU B C 1
ATOM 3532 O O . LEU B 1 224 ? -5.687 25.194 -27.643 1.00 85.88 318 LEU B O 1
ATOM 3537 N N . ALA B 1 225 ? -6.152 23.053 -28.093 1.00 67.96 319 ALA B N 1
ATOM 3538 C CA . ALA B 1 225 ? -5.106 22.554 -27.216 1.00 67.07 319 ALA B CA 1
ATOM 3539 C C . ALA B 1 225 ? -3.723 23.070 -27.630 1.00 76.01 319 ALA B C 1
ATOM 3540 O O . ALA B 1 225 ? -2.867 23.299 -26.776 1.00 86.39 319 ALA B O 1
ATOM 3542 N N . LEU B 1 226 ? -3.495 23.250 -28.928 1.00 70.57 320 LEU B N 1
ATOM 3543 C CA . LEU B 1 226 ? -2.168 23.663 -29.388 1.00 74.30 320 LEU B CA 1
ATOM 3544 C C . LEU B 1 226 ? -1.941 25.178 -29.185 1.00 77.22 320 LEU B C 1
ATOM 3545 O O . LEU B 1 226 ? -0.814 25.589 -28.907 1.00 71.17 320 LEU B O 1
ATOM 3550 N N . ARG B 1 227 ? -3.000 25.984 -29.324 1.00 72.58 321 ARG B N 1
ATOM 3551 C CA . ARG B 1 227 ? -2.968 27.421 -28.980 1.00 81.27 321 ARG B CA 1
ATOM 3552 C C . ARG B 1 227 ? -2.531 27.655 -27.550 1.00 79.52 321 ARG B C 1
ATOM 3553 O O . ARG B 1 227 ? -1.510 28.285 -27.290 1.00 75.66 321 ARG B O 1
ATOM 3561 N N . ASP B 1 228 ? -3.327 27.118 -26.630 1.00 73.90 322 ASP B N 1
ATOM 3562 C CA . ASP B 1 228 ? -3.329 27.564 -25.248 1.00 71.54 322 ASP B CA 1
ATOM 3563 C C . ASP B 1 228 ? -2.550 26.690 -24.281 1.00 70.87 322 ASP B C 1
ATOM 3564 O O . ASP B 1 228 ? -2.258 27.120 -23.171 1.00 81.27 322 ASP B O 1
ATOM 3569 N N . LEU B 1 229 ? -2.211 25.468 -24.678 1.00 69.69 323 LEU B N 1
ATOM 3570 C CA . LEU B 1 229 ? -1.525 24.578 -23.740 1.00 68.15 323 LEU B CA 1
ATOM 3571 C C . LEU B 1 229 ? -0.062 24.297 -24.101 1.00 69.50 323 LEU B C 1
ATOM 3572 O O . LEU B 1 229 ? 0.797 24.310 -23.215 1.00 66.20 323 LEU B O 1
ATOM 3577 N N . GLY B 1 230 ? 0.220 24.056 -25.382 1.00 61.37 324 GLY B N 1
ATOM 3578 C CA . GLY B 1 230 ? 1.575 23.767 -25.825 1.00 64.65 324 GLY B CA 1
ATOM 3579 C C . GLY B 1 230 ? 1.933 22.278 -25.770 1.00 62.15 324 GLY B C 1
ATOM 3580 O O . GLY B 1 230 ? 1.357 21.529 -24.982 1.00 54.76 324 GLY B O 1
ATOM 3581 N N . VAL B 1 231 ? 2.868 21.859 -26.627 1.00 59.84 325 VAL B N 1
ATOM 3582 C CA . VAL B 1 231 ? 3.341 20.475 -26.676 1.00 71.50 325 VAL B CA 1
ATOM 3583 C C . VAL B 1 231 ? 4.828 20.441 -26.366 1.00 71.66 325 VAL B C 1
ATOM 3584 O O . VAL B 1 231 ? 5.507 21.478 -26.343 1.00 55.28 325 VAL B O 1
ATOM 3588 N N . GLY B 1 232 ? 5.339 19.244 -26.111 1.00 57.57 326 GLY B N 1
ATOM 3589 C CA . GLY B 1 232 ? 6.720 19.147 -25.694 1.00 56.56 326 GLY B CA 1
ATOM 3590 C C . GLY B 1 232 ? 6.881 19.528 -24.246 1.00 54.50 326 GLY B C 1
ATOM 3591 O O . GLY B 1 232 ? 5.926 19.534 -23.480 1.00 58.72 326 GLY B O 1
ATOM 3592 N N . ALA B 1 233 ? 8.115 19.838 -23.887 1.00 52.28 327 ALA B N 1
ATOM 3593 C CA . ALA B 1 233 ? 8.491 20.095 -22.512 1.00 48.95 327 ALA B CA 1
ATOM 3594 C C . ALA B 1 233 ? 8.486 21.589 -22.191 1.00 54.25 327 ALA B C 1
ATOM 3595 O O . ALA B 1 233 ? 8.573 22.424 -23.095 1.00 55.61 327 ALA B O 1
ATOM 3597 N N . LYS B 1 234 ? 8.382 21.901 -20.899 1.00 56.66 328 LYS B N 1
ATOM 3598 C CA . LYS B 1 234 ? 8.503 23.270 -20.374 1.00 62.19 328 LYS B CA 1
ATOM 3599 C C . LYS B 1 234 ? 7.408 24.213 -20.859 1.00 59.12 328 LYS B C 1
ATOM 3600 O O . LYS B 1 234 ? 7.629 25.437 -20.951 1.00 62.45 328 LYS B O 1
ATOM 3606 N N . THR B 1 235 ? 6.224 23.657 -21.132 1.00 50.31 329 THR B N 1
ATOM 3607 C CA . THR B 1 235 ? 5.107 24.456 -21.614 1.00 56.36 329 THR B CA 1
ATOM 3608 C C . THR B 1 235 ? 4.681 25.561 -20.629 1.00 60.59 329 THR B C 1
ATOM 3609 O O . THR B 1 235 ? 4.117 26.556 -21.054 1.00 65.80 329 THR B O 1
ATOM 3613 N N . SER B 1 236 ? 4.941 25.381 -19.331 1.00 56.71 330 SER B N 1
ATOM 3614 C CA . SER B 1 236 ? 4.513 26.358 -18.342 1.00 58.85 330 SER B CA 1
ATOM 3615 C C . SER B 1 236 ? 5.495 27.538 -18.306 1.00 59.88 330 SER B C 1
ATOM 3616 O O . SER B 1 236 ? 5.263 28.554 -17.642 1.00 55.99 330 SER B O 1
ATOM 3619 N N . LEU B 1 237 ? 6.598 27.376 -19.019 1.00 58.11 331 LEU B N 1
ATOM 3620 C CA . LEU B 1 237 ? 7.553 28.436 -19.212 1.00 57.98 331 LEU B CA 1
ATOM 3621 C C . LEU B 1 237 ? 7.296 29.066 -20.588 1.00 60.35 331 LEU B C 1
ATOM 3622 O O . LEU B 1 237 ? 8.041 29.939 -21.035 1.00 53.74 331 LEU B O 1
ATOM 3627 N N . GLY B 1 238 ? 6.238 28.607 -21.258 1.00 65.40 332 GLY B N 1
ATOM 3628 C CA . GLY B 1 238 ? 5.801 29.239 -22.492 1.00 63.32 332 GLY B CA 1
ATOM 3629 C C . GLY B 1 238 ? 6.293 28.597 -23.779 1.00 67.97 332 GLY B C 1
ATOM 3630 O O . GLY B 1 238 ? 5.974 29.068 -24.876 1.00 62.07 332 GLY B O 1
ATOM 3631 N N . TYR B 1 239 ? 7.084 27.540 -23.648 1.00 61.51 333 TYR B N 1
ATOM 3632 C CA . TYR B 1 239 ? 7.551 26.772 -24.796 1.00 63.11 333 TYR B CA 1
ATOM 3633 C C . TYR B 1 239 ? 6.455 25.933 -25.418 1.00 53.55 333 TYR B C 1
ATOM 3634 O O . TYR B 1 239 ? 5.495 25.591 -24.748 1.00 56.43 333 TYR B O 1
ATOM 3643 N N . GLY B 1 240 ? 6.603 25.602 -26.699 1.00 56.73 334 GLY B N 1
ATOM 3644 C CA . GLY B 1 240 ? 5.767 24.587 -27.325 1.00 57.93 334 GLY B CA 1
ATOM 3645 C C . GLY B 1 240 ? 4.395 24.969 -27.865 1.00 68.39 334 GLY B C 1
ATOM 3646 O O . GLY B 1 240 ? 3.595 24.077 -28.159 1.00 63.45 334 GLY B O 1
ATOM 3647 N N . ARG B 1 241 ? 4.112 26.269 -27.997 1.00 66.87 335 ARG B N 1
ATOM 3648 C CA . ARG B 1 241 ? 2.850 26.717 -28.597 1.00 64.51 335 ARG B CA 1
ATOM 3649 C C . ARG B 1 241 ? 2.905 26.591 -30.121 1.00 64.92 335 ARG B C 1
ATOM 3650 O O . ARG B 1 241 ? 3.878 27.005 -30.758 1.00 54.15 335 ARG B O 1
ATOM 3658 N N . LEU B 1 242 ? 1.850 26.055 -30.720 1.00 56.96 336 LEU B N 1
ATOM 3659 C CA . LEU B 1 242 ? 1.797 25.986 -32.183 1.00 65.79 336 LEU B CA 1
ATOM 3660 C C . LEU B 1 242 ? 0.604 26.735 -32.764 1.00 71.21 336 LEU B C 1
ATOM 3661 O O . LEU B 1 242 ? -0.492 26.690 -32.208 1.00 82.72 336 LEU B O 1
ATOM 3666 N N . VAL B 1 243 ? 0.806 27.407 -33.893 1.00 71.12 337 VAL B N 1
ATOM 3667 C CA . VAL B 1 243 ? -0.306 28.094 -34.537 1.00 67.61 337 VAL B CA 1
ATOM 3668 C C . VAL B 1 243 ? -0.396 27.889 -36.050 1.00 67.72 337 VAL B C 1
ATOM 3669 O O . VAL B 1 243 ? 0.597 27.891 -36.779 1.00 60.97 337 VAL B O 1
ATOM 3673 N N . GLU B 1 244 ? -1.626 27.724 -36.510 1.00 70.57 338 GLU B N 1
ATOM 3674 C CA . GLU B 1 244 ? -1.919 27.593 -37.922 1.00 66.77 338 GLU B CA 1
ATOM 3675 C C . GLU B 1 244 ? -1.556 28.881 -38.679 1.00 67.99 338 GLU B C 1
ATOM 3676 O O . GLU B 1 244 ? -2.024 29.952 -38.344 1.00 82.28 338 GLU B O 1
ATOM 3682 N N . TYR B 1 245 ? -0.717 28.760 -39.697 1.00 71.97 339 TYR B N 1
ATOM 3683 C CA . TYR B 1 245 ? -0.235 29.903 -40.450 1.00 79.58 339 TYR B CA 1
ATOM 3684 C C . TYR B 1 245 ? -0.788 29.950 -41.885 1.00 88.25 339 TYR B C 1
ATOM 3685 O O . TYR B 1 245 ? -1.562 29.084 -42.305 1.00 95.85 339 TYR B O 1
#

Organism: Pyrococcus furiosus (strain ATCC 43587 / DSM 3638 / JCM 8422 / Vc1) (NCBI:txid186497)

Nearest PDB structures (foldseek):
  4w8v-assembly1_A  TM=1.004E+00  e=4.916E-50  Pyrococcus furiosus DSM 3638
  4w8v-assembly2_B  TM=9.875E-01  e=1.520E-45  Pyrococcus furiosus DSM 3638
  4l6u-assembly2_B  TM=6.166E-01  e=4.404E-05  Archaeoglobus fulgidus DSM 4304
  8yhe-assembly1_F  TM=5.092E-01  e=2.596E-05  metagenome
  8yhd-assembly1_O  TM=5.560E-01  e=1.913E-04  metagenome

Sequence (469 aa):
MLNSLHAITGKFKTQSRLVVGLGDESVYETSIRLLRNYGVPYIPGSAIKGVTRHLTYYVLAEFINNDFYKRAKTVQDAFMKGDPKEILSNAKVPERCSRLCKEFLRIFGEKKVPEIIDELIRIFGTQKKEGEVVFFDAIPIAEEIADKPILELDIMNPHYGPYYQSGEKNVPPPGDWYDPIPIFFLTVPKDVPFLVAVGGRDRELTEKAFSLVKLALRDLGVGAKTSLGYGRLVEYVMLSLHAITGKFKTQSRLVVGLGDESVYETSIRLLRNYGVPYIPGSAIKGVTRHLTYYVLAEFINNDFYKRAKTVQDAFMKGDPKEILSNAKVPERCSRLCKEFLRIFGEKKVPEIIDELIRIFGTQKKEGEVVFFDAIPIAEEIADKPILELDIMNPHYGPYYQSGVPPPGDWYDPIPIFFLTVPKDVPFLVAVGGRDRELTEKAFSLVKLALRDLGVGAKTSLGYGRLVEY

Solvent-accessible surface area: 22533 Å² total; per-residue (Å²): 155,89,112,103,50,74,63,26,70,8,85,1,66,0,98,25,109,0,2,12,36,37,64,118,57,57,126,156,48,44,40,67,36,103,147,134,6,99,10,1,7,70,5,55,3,54,18,1,50,4,2,0,25,4,0,1,2,71,0,4,0,31,6,36,115,124,80,68,56,95,47,0,80,57,0,7,31,1,4,4,66,32,62,2,79,64,91,3,64,124,7,155,85,26,176,213,29,42,133,20,0,96,39,0,41,156,47,0,52,88,76,164,13,70,76,6,3,52,13,0,13,73,0,7,4,31,101,186,133,156,28,79,10,64,22,73,65,0,76,12,16,9,137,62,14,101,122,140,12,119,45,93,52,67,16,14,1,5,2,38,3,52,48,18,45,73,70,113,39,102,14,17,27,136,67,20,76,8,2,4,35,11,38,51,6,16,19,0,27,118,99,5,6,0,57,1,10,0,0,2,190,59,121,58,2,0,71,27,0,16,35,0,0,69,8,0,2,88,32,30,1,5,29,2,55,3,44,59,29,62,0,43,1,29,75,55,192,162,189,108,66,86,58,22,72,8,95,3,62,0,103,29,91,0,3,12,36,41,62,118,60,61,129,155,44,48,35,61,34,98,145,134,5,95,9,1,7,72,3,55,3,52,14,2,51,3,2,0,29,2,0,1,2,81,0,6,0,33,6,28,143,116,81,67,56,39,37,0,71,57,0,11,41,5,4,5,75,31,39,3,73,117,91,6,71,138,12,55,67,25,184,216,28,52,149,14,0,108,59,0,36,145,34,0,50,113,57,104,3,60,92,2,2,56,15,1,15,67,0,7,7,26,101,161,125,161,30,83,11,68,23,77,60,0,82,9,17,10,137,70,14,104,121,152,12,127,45,82,49,64,11,9,0,6,3,41,4,54,48,12,59,77,108,122,92,66,127,56,26,49,2,2,8,39,10,37,48,6,14,14,0,22,122,94,6,4,0,70,0,9,0,0,2,180,54,120,100,0,0,78,20,0,17,38,0,0,60,7,0,1,122,42,26,0,1,30,2,47,4,49,86,34,61,0,54,2,44,88,110

InterPro domains:
  IPR005537 CRISPR type III-associated protein [PF03787] (112-336)
  IPR010172 CRISPR-associated protein, TM1791 [PTHR39965] (49-337)
  IPR010172 CRISPR-associated protein, TM1791 [TIGR01898] (112-336)

B-factor: mean 75.83, std 20.54, range [43.38, 168.63]

Radius of gyration: 23.61 Å; Cα contacts (8 Å, |Δi|>4): 960; chains: 2; bounding box: 70×50×52 Å

Foldseek 3Di:
DPPLKDKDKFKKWFQFKFKAFDDPDDPVQVCCQVPQALNDHWAALVQLLVLLLLLVLLLQLLQDDPDSLVSSVQCSCCQEPHPNLVSCVNGAQHPDGDPSNVLLDVLVDPDGDSVVSVLVCQCNNYPPGDHFKARHIKAFPRVPPDDNWDKDKDKDFDDDDRPRDPDDADPPGPPGDGDPDITIMIITGTGTMIMGIMIGNPPSSRVSSVSSSQVSLAPQAGHPPCVVPGGRMHGDD/DDDKDKDKFKKWWAAKFKAFDDDDDPVQCCCCVPQPLNDHWAALVLLLVLLLLLVLLQQLQQDDPDSLVSSVQQSCCAEPHPNLVSCVNGADHPDGDPSNVLLCVLVDPDGDSRSVVLVCQCNPYPPGDHFKARHIWAFDRVPPDDSWDKDKDKDFDFDDDPRDDVDDDPPGDTDPDITIMIITGTGTMIMGIMIGHPPSSRSSSVSSSQSSLAPQAGHPPVVVPGGRMHGD